Protein AF-A0A7S4I612-F1 (afdb_monomer_lite)

Organism: NCBI:txid1487602

Foldseek 3Di:
DDDDDDDDDDDDDPPPPPPPPPLVPFLKDADPVRFIFGCVLLADDQQDAQDPQQWDDDDQKIKGAGGLFAHHCVQQVVLPPPARAGMWIDGNSPDIWGQAHSVQKDKDAADDPPPADDFIKIKGQAIPQDPVLRGGHIEIETEGADCQAANKHWDDWDDDSNYIYTYIYHNSRQTPPHDDDDDDPPCWDDDPQFIFNCSLQAHDLCDAQDAQQWDAAPVGKIKGAGALWAHHPVQPAQAPDPFRARMWIDDPNHIWRQFGSVQKDWDAADDFDPQPAFTKIKGAQTPQDVVWRGHHIEIEHEGADLPAQKHWPHWDDFSNYIYIYMYHNSRDTDRDPPPDDDDDDDDDDDDYDDDDDDDDDDDDDDDDDDDDDDDDFDFDQDPDQPQWDADPQQFIFRLVLLFDDLCTAQTPQQDDPPFKGAGGLFFHHDHPQDCQCVVHRARMWGHPDNHDIWRQAHSSGKGKDAADDDPPADFFIKMKGAAIPDLDPPGAHMEIEHEGADSVQASKGFDDKDAPDSRYIYTYIYYNSRHTDHD

Secondary structure (DSSP, 8-state):
--------------------------SEEE-TTS-EEE-GGGPPPTTSPPPTTSEEEETTEEEEE-SSSPPPTTT-GGGGSSS-BSEEEEETTTEEEE--BSTTEEEEE----SS--SEEEEEE----EETTTTEE-EEEEEEEE-TT-SS-EEEEEEEETTEEEEEEEEGGGG-TT---SSS-TT-EEEETTEEEE-GGG---TTSPPPTTSEEE-TTS-EEEE-SSS---TTSTTSS-TT--BSEEEEETTEEEE--BGGGEEEEPPPPBTTB-SEEEEEE---SEETTTTEE-EEEEEEEE-TT-S-EEEEEEEETTEEEEEEEEGGGS-EE--------PPPP---------------------------PPP-----SSS--EEE-TTSEEEE-GGGPPPTTSPPPGGGEETTTEEE-SSSPPP--TT--TTSSS-BSEEEEEETTEEEE-SBTTSEEEEE----SS-S-EEEEEE---SEEETTEE-EEEEEEEE-TTSTT-EEEEEEEEETTEEEEEEEEGGGG-EE-

Structure (mmCIF, N/CA/C/O backbone):
data_AF-A0A7S4I612-F1
#
_entry.id   AF-A0A7S4I612-F1
#
loop_
_atom_site.group_PDB
_atom_site.id
_atom_site.type_symbol
_atom_site.label_atom_id
_atom_site.label_alt_id
_atom_site.label_comp_id
_atom_site.label_asym_id
_atom_site.label_entity_id
_atom_site.label_seq_id
_atom_site.pdbx_PDB_ins_code
_atom_site.Cartn_x
_atom_site.Cartn_y
_atom_site.Cartn_z
_atom_site.occupancy
_atom_site.B_iso_or_equiv
_atom_site.auth_seq_id
_atom_site.auth_comp_id
_atom_site.auth_asym_id
_atom_site.auth_atom_id
_atom_site.pdbx_PDB_model_num
ATOM 1 N N . MET A 1 1 ? 3.639 -22.713 80.100 1.00 34.94 1 MET A N 1
ATOM 2 C CA . MET A 1 1 ? 3.227 -24.042 79.610 1.00 34.94 1 MET A CA 1
ATOM 3 C C . MET A 1 1 ? 1.937 -24.383 80.327 1.00 34.94 1 MET A C 1
ATOM 5 O O . MET A 1 1 ? 1.972 -24.511 81.537 1.00 34.94 1 MET A O 1
ATOM 9 N N . GLU A 1 2 ? 0.765 -24.438 79.724 1.00 38.25 2 GLU A N 1
ATOM 10 C CA . GLU A 1 2 ? 0.343 -24.241 78.340 1.00 38.25 2 GLU A CA 1
ATOM 11 C C . GLU A 1 2 ? -1.186 -24.118 78.438 1.00 38.25 2 GLU A C 1
ATOM 13 O O . GLU A 1 2 ? -1.824 -24.874 79.174 1.00 38.25 2 GLU A O 1
ATOM 18 N N . GLN A 1 3 ? -1.756 -23.087 77.824 1.00 34.69 3 GLN A N 1
ATOM 19 C CA . GLN A 1 3 ? -3.186 -22.805 77.862 1.00 34.69 3 GLN A CA 1
ATOM 20 C C . GLN A 1 3 ? -3.843 -23.645 76.763 1.00 34.69 3 GLN A C 1
ATOM 22 O O . GLN A 1 3 ? -3.484 -23.524 75.598 1.00 34.69 3 GLN A O 1
ATOM 27 N N . HIS A 1 4 ? -4.757 -24.538 77.142 1.00 34.19 4 HIS A N 1
ATOM 28 C CA . HIS A 1 4 ? -5.522 -25.337 76.189 1.00 34.19 4 HIS A CA 1
ATOM 29 C C . HIS A 1 4 ? -6.574 -24.462 75.498 1.00 34.19 4 HIS A C 1
ATOM 31 O O . HIS A 1 4 ? -7.640 -24.208 76.064 1.00 34.19 4 HIS A O 1
ATOM 37 N N . ASP A 1 5 ? -6.282 -24.045 74.268 1.00 45.03 5 ASP A N 1
ATOM 38 C CA . ASP A 1 5 ? -7.276 -23.491 73.355 1.00 45.03 5 ASP A CA 1
ATOM 39 C C . ASP A 1 5 ? -8.180 -24.603 72.811 1.00 45.03 5 ASP A C 1
ATOM 41 O O . ASP A 1 5 ? -7.738 -25.629 72.289 1.00 45.03 5 ASP A O 1
ATOM 45 N N . LYS A 1 6 ? -9.488 -24.395 72.967 1.00 33.66 6 LYS A N 1
ATOM 46 C CA . LYS A 1 6 ? -10.542 -25.246 72.417 1.00 33.66 6 LYS A CA 1
ATOM 47 C C . LYS A 1 6 ? -10.830 -24.796 70.985 1.00 33.66 6 LYS A C 1
ATOM 49 O O . LYS A 1 6 ? -11.448 -23.755 70.787 1.00 33.66 6 LYS A O 1
ATOM 54 N N . PHE A 1 7 ? -10.441 -25.603 70.001 1.00 32.06 7 PHE A N 1
ATOM 55 C CA . PHE A 1 7 ? -10.908 -25.456 68.622 1.00 32.06 7 PHE A CA 1
ATOM 56 C C . PHE A 1 7 ? -12.338 -26.002 68.493 1.00 32.06 7 PHE A C 1
ATOM 58 O O . PHE A 1 7 ? -12.591 -27.182 68.741 1.00 32.06 7 PHE A O 1
ATOM 65 N N . PHE A 1 8 ? -13.277 -25.140 68.106 1.00 31.92 8 PHE A N 1
ATOM 66 C CA . PHE A 1 8 ? -14.617 -25.522 67.664 1.00 31.92 8 PHE A CA 1
ATOM 67 C C . PHE A 1 8 ? -14.541 -25.848 66.165 1.00 31.92 8 PHE A C 1
ATOM 69 O O . PHE A 1 8 ? -14.283 -24.964 65.353 1.00 31.92 8 PHE A O 1
ATOM 76 N N . VAL A 1 9 ? -14.740 -27.114 65.792 1.00 32.50 9 VAL A N 1
ATOM 77 C CA . VAL A 1 9 ? -14.875 -27.533 64.389 1.00 32.50 9 VAL A CA 1
ATOM 78 C C . VAL A 1 9 ? -16.364 -27.559 64.053 1.00 32.50 9 VAL A C 1
ATOM 80 O O . VAL A 1 9 ? -17.085 -28.456 64.487 1.00 32.50 9 VAL A O 1
ATOM 83 N N . CYS A 1 10 ? -16.833 -26.573 63.290 1.00 28.41 10 CYS A N 1
ATOM 84 C CA . CYS A 1 10 ? -18.136 -26.644 62.634 1.00 28.41 10 CYS A CA 1
ATOM 85 C C . CYS A 1 10 ? -18.002 -27.459 61.341 1.00 28.41 10 CYS A C 1
ATOM 87 O O . CYS A 1 10 ? -17.333 -27.038 60.401 1.00 28.41 10 CYS A O 1
ATOM 89 N N . PHE A 1 11 ? -18.663 -28.617 61.291 1.00 35.03 11 PHE A N 1
ATOM 90 C CA . PHE A 1 11 ? -18.916 -29.360 60.057 1.00 35.03 11 PHE A CA 1
ATOM 91 C C . PHE A 1 11 ? -19.978 -28.616 59.232 1.00 35.03 11 PHE A C 1
ATOM 93 O O . PHE A 1 11 ? -21.176 -28.806 59.430 1.00 35.03 11 PHE A O 1
ATOM 100 N N . GLY A 1 12 ? -19.536 -27.752 58.319 1.00 34.56 12 GLY A N 1
ATOM 101 C CA . GLY A 1 12 ? -20.347 -27.273 57.202 1.00 34.56 12 GLY A CA 1
ATOM 102 C C . GLY A 1 12 ? -20.059 -28.143 55.985 1.00 34.56 12 GLY A C 1
ATOM 103 O O . GLY A 1 12 ? -18.905 -28.268 55.584 1.00 34.56 12 GLY A O 1
ATOM 104 N N . ALA A 1 13 ? -21.086 -28.788 55.436 1.00 32.94 13 ALA A N 1
ATOM 105 C CA . ALA A 1 13 ? -20.976 -29.618 54.246 1.00 32.94 13 ALA A CA 1
ATOM 106 C C . ALA A 1 13 ? -20.368 -28.810 53.087 1.00 32.94 13 ALA A C 1
ATOM 108 O O . ALA A 1 13 ? -21.014 -27.923 52.534 1.00 32.94 13 ALA A O 1
ATOM 109 N N . VAL A 1 14 ? -19.130 -29.133 52.710 1.00 32.72 14 VAL A N 1
ATOM 110 C CA . VAL A 1 14 ? -18.554 -28.708 51.434 1.00 32.72 14 VAL A CA 1
ATOM 111 C C . VAL A 1 14 ? -19.247 -29.538 50.362 1.00 32.72 14 VAL A C 1
ATOM 113 O O . VAL A 1 14 ? -18.798 -30.621 49.991 1.00 32.72 14 VAL A O 1
ATOM 116 N N . ALA A 1 15 ? -20.392 -29.049 49.894 1.00 32.72 15 ALA A N 1
ATOM 117 C CA . ALA A 1 15 ? -20.831 -29.375 48.555 1.00 32.72 15 ALA A CA 1
ATOM 118 C C . ALA A 1 15 ? -19.780 -28.770 47.619 1.00 32.72 15 ALA A C 1
ATOM 120 O O . ALA A 1 15 ? -19.724 -27.555 47.437 1.00 32.72 15 ALA A O 1
ATOM 121 N N . LEU A 1 16 ? -18.912 -29.624 47.074 1.00 32.94 16 LEU A N 1
ATOM 122 C CA . LEU A 1 16 ? -18.147 -29.341 45.864 1.00 32.94 16 LEU A CA 1
ATOM 123 C C . LEU A 1 16 ? -19.158 -29.146 44.728 1.00 32.94 16 LEU A C 1
ATOM 125 O O . LEU A 1 16 ? -19.386 -30.028 43.905 1.00 32.94 16 LEU A O 1
ATOM 129 N N . LEU A 1 17 ? -19.801 -27.980 44.708 1.00 32.66 17 LEU A N 1
ATOM 130 C CA . LEU A 1 17 ? -20.282 -27.407 43.472 1.00 32.66 17 LEU A CA 1
ATOM 131 C C . LEU A 1 17 ? -19.017 -27.003 42.723 1.00 32.66 17 LEU A C 1
ATOM 133 O O . LEU A 1 17 ? -18.456 -25.928 42.938 1.00 32.66 17 LEU A O 1
ATOM 137 N N . LEU A 1 18 ? -18.560 -27.918 41.866 1.00 31.77 18 LEU A N 1
ATOM 138 C CA . LEU A 1 18 ? -17.970 -27.549 40.590 1.00 31.77 18 LEU A CA 1
ATOM 139 C C . LEU A 1 18 ? -18.968 -26.596 39.925 1.00 31.77 18 LEU A C 1
ATOM 141 O O . LEU A 1 18 ? -19.823 -27.012 39.149 1.00 31.77 18 LEU A O 1
ATOM 145 N N . HIS A 1 19 ? -18.903 -25.317 40.289 1.00 32.59 19 HIS A N 1
ATOM 146 C CA . HIS A 1 19 ? -19.367 -24.271 39.410 1.00 32.59 19 HIS A CA 1
ATOM 147 C C . HIS A 1 19 ? -18.378 -24.328 38.260 1.00 32.59 19 HIS A C 1
ATOM 149 O O . HIS A 1 19 ? -17.261 -23.820 38.342 1.00 32.59 19 HIS A O 1
ATOM 155 N N . SER A 1 20 ? -18.774 -25.051 37.215 1.00 31.17 20 SER A N 1
ATOM 156 C CA . SER A 1 20 ? -18.411 -24.666 35.868 1.00 31.17 20 SER A CA 1
ATOM 157 C C . SER A 1 20 ? -18.560 -23.152 35.825 1.00 31.17 20 SER A C 1
ATOM 159 O O . SER A 1 20 ? -19.678 -22.643 35.941 1.00 31.17 20 SER A O 1
ATOM 161 N N . VAL A 1 21 ? -17.441 -22.436 35.755 1.00 32.66 21 VAL A N 1
ATOM 162 C CA . VAL A 1 21 ? -17.462 -21.086 35.216 1.00 32.66 21 VAL A CA 1
ATOM 163 C C . VAL A 1 21 ? -18.029 -21.303 33.825 1.00 32.66 21 VAL A C 1
ATOM 165 O O . VAL A 1 21 ? -17.356 -21.859 32.960 1.00 32.66 21 VAL A O 1
ATOM 168 N N . ALA A 1 22 ? -19.324 -21.041 33.670 1.00 31.45 22 ALA A N 1
ATOM 169 C CA . ALA A 1 22 ? -19.902 -20.890 32.361 1.00 31.45 22 ALA A CA 1
ATOM 170 C C . ALA A 1 22 ? -19.188 -19.661 31.807 1.00 31.45 22 ALA A C 1
ATOM 172 O O . ALA A 1 22 ? -19.511 -18.532 32.165 1.00 31.45 22 ALA A O 1
ATOM 173 N N . ALA A 1 23 ? -18.122 -19.898 31.043 1.00 35.88 23 ALA A N 1
ATOM 174 C CA . ALA A 1 23 ? -17.693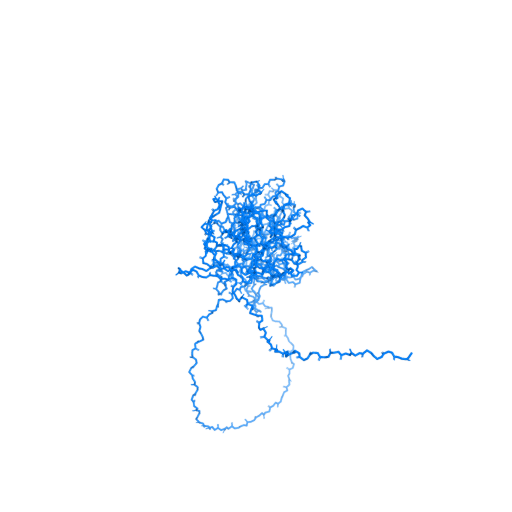 -18.936 30.058 1.00 35.88 23 ALA A CA 1
ATOM 175 C C . ALA A 1 23 ? -18.955 -18.627 29.247 1.00 35.88 23 ALA A C 1
ATOM 177 O O . ALA A 1 23 ? -19.593 -19.542 28.721 1.00 35.88 23 ALA A O 1
ATOM 178 N N . PHE A 1 24 ? -19.404 -17.375 29.280 1.00 44.41 24 PHE A N 1
ATOM 179 C CA . PHE A 1 24 ? -20.449 -16.928 28.375 1.00 44.41 24 PHE A CA 1
ATOM 180 C C . PHE A 1 24 ? -19.827 -16.984 26.983 1.00 44.41 24 PHE A C 1
ATOM 182 O O . PHE A 1 24 ? -19.024 -16.136 26.612 1.00 44.41 24 PHE A O 1
ATOM 189 N N . ASP A 1 25 ? -20.107 -18.082 26.288 1.00 49.22 25 ASP A N 1
ATOM 190 C CA . ASP A 1 25 ? -19.271 -18.581 25.195 1.00 49.22 25 ASP A CA 1
ATOM 191 C C . ASP A 1 25 ? -19.480 -17.841 23.870 1.00 49.22 25 ASP A C 1
ATOM 193 O O . ASP A 1 25 ? -18.914 -18.225 22.853 1.00 49.22 25 ASP A O 1
ATOM 197 N N . THR A 1 26 ? -20.284 -16.777 23.842 1.00 67.44 26 THR A N 1
ATOM 198 C CA . THR A 1 26 ? -20.467 -15.990 22.624 1.00 67.44 26 THR A CA 1
ATOM 199 C C . THR A 1 26 ? -20.667 -14.520 22.963 1.00 67.44 26 THR A C 1
ATOM 201 O O . THR A 1 26 ? -21.780 -14.093 23.272 1.00 67.44 26 THR A O 1
ATOM 204 N N . CYS A 1 27 ? -19.611 -13.716 22.819 1.00 88.44 27 CYS A N 1
ATOM 205 C CA . CYS A 1 27 ? -19.719 -12.259 22.675 1.00 88.44 27 CYS A CA 1
ATOM 206 C C . CYS A 1 27 ? -20.268 -11.893 21.282 1.00 88.44 27 CYS A C 1
ATOM 208 O O . CYS A 1 27 ? -19.796 -10.980 20.617 1.00 88.44 27 CYS A O 1
ATOM 210 N N . SER A 1 28 ? -21.251 -12.662 20.818 1.00 90.56 28 SER A N 1
ATOM 211 C CA . SER A 1 28 ? -21.799 -12.618 19.477 1.00 90.56 28 SER A CA 1
ATOM 212 C C . SER A 1 28 ? -23.313 -12.764 19.532 1.00 90.56 28 SER A C 1
ATOM 214 O O . SER A 1 28 ? -23.860 -13.454 20.396 1.00 90.56 28 SER A O 1
ATOM 216 N N . TYR A 1 29 ? -23.986 -12.091 18.609 1.00 90.50 29 TYR A N 1
ATOM 217 C CA . TYR A 1 29 ? -25.430 -12.019 18.509 1.00 90.50 29 TYR A CA 1
ATOM 218 C C . TYR A 1 29 ? -25.859 -12.110 17.054 1.00 90.50 29 TYR A C 1
ATOM 220 O O . TYR A 1 29 ? -25.336 -11.385 16.215 1.00 90.50 29 TYR A O 1
ATOM 228 N N . THR A 1 30 ? -26.854 -12.949 16.775 1.00 86.69 30 THR A N 1
ATOM 229 C CA . THR A 1 30 ? -27.517 -13.020 15.473 1.00 86.69 30 THR A CA 1
ATOM 230 C C . THR A 1 30 ? -28.964 -12.574 15.631 1.00 86.69 30 THR A C 1
ATOM 232 O O . THR A 1 30 ? -29.703 -13.151 16.434 1.00 86.69 30 THR A O 1
ATOM 235 N N . ASN A 1 31 ? -29.387 -11.560 14.877 1.00 81.94 31 ASN A N 1
ATOM 236 C CA . ASN A 1 31 ? -30.769 -11.087 14.914 1.00 81.94 31 ASN A CA 1
ATOM 237 C C . ASN A 1 31 ? -31.723 -12.034 14.157 1.00 81.94 31 ASN A C 1
ATOM 239 O O . ASN A 1 31 ? -31.320 -13.007 13.516 1.00 81.94 31 ASN A O 1
ATOM 243 N N . ALA A 1 32 ? -33.025 -11.743 14.212 1.00 80.25 32 ALA A N 1
ATOM 244 C CA . ALA A 1 32 ? -34.050 -12.551 13.546 1.00 80.25 32 ALA A CA 1
ATOM 245 C C . ALA A 1 32 ? -33.920 -12.575 12.008 1.00 80.25 32 ALA A C 1
ATOM 247 O O . ALA A 1 32 ? -34.476 -13.460 11.358 1.00 80.25 32 ALA A O 1
ATOM 248 N N . GLN A 1 33 ? -33.206 -11.606 11.433 1.00 77.12 33 GLN A N 1
ATOM 249 C CA . GLN A 1 33 ? -32.927 -11.467 10.008 1.00 77.12 33 GLN A CA 1
ATOM 250 C C . GLN A 1 33 ? -31.680 -12.259 9.578 1.00 77.12 33 GLN A C 1
ATOM 252 O O . GLN A 1 33 ? -31.436 -12.394 8.381 1.00 77.12 33 GLN A O 1
ATOM 257 N N . GLY A 1 34 ? -30.935 -12.835 10.528 1.00 78.62 34 GLY A N 1
ATOM 258 C CA . GLY A 1 34 ? -29.713 -13.596 10.273 1.00 78.62 34 GLY A CA 1
ATOM 259 C C . GLY A 1 34 ? -28.441 -12.745 10.215 1.00 78.62 34 GLY A C 1
ATOM 260 O O . GLY A 1 34 ? -27.370 -13.287 9.948 1.00 78.62 34 GLY A O 1
ATOM 261 N N . GLU A 1 35 ? -28.527 -11.442 10.481 1.00 80.69 35 GLU A N 1
ATOM 262 C CA . GLU A 1 35 ? -27.354 -10.576 10.611 1.00 80.69 35 GLU A CA 1
ATOM 263 C C . GLU A 1 35 ? -26.666 -10.879 11.937 1.00 80.69 35 GLU A C 1
ATOM 265 O O . GLU A 1 35 ? -27.332 -11.012 12.966 1.00 80.69 35 GLU A O 1
ATOM 270 N N . THR A 1 36 ? -25.344 -11.031 11.907 1.00 85.38 36 THR A N 1
ATOM 271 C CA . THR A 1 36 ? -24.556 -11.429 13.074 1.00 85.38 36 THR A CA 1
ATOM 272 C C . THR A 1 36 ? -23.552 -10.344 13.423 1.00 85.38 36 THR A C 1
ATOM 274 O O . THR A 1 36 ? -22.893 -9.811 12.540 1.00 85.38 36 THR A O 1
ATOM 277 N N . TRP A 1 37 ? -23.406 -10.042 14.706 1.00 90.12 37 TRP A N 1
ATOM 278 C CA . TRP A 1 37 ? -22.353 -9.202 15.264 1.00 90.12 37 TRP A CA 1
ATOM 279 C C . TRP A 1 37 ? -21.504 -10.051 16.193 1.00 90.12 37 TRP A C 1
ATOM 281 O O . TRP A 1 37 ? -22.040 -10.863 16.944 1.00 90.12 37 TRP A O 1
ATOM 291 N N . ASP A 1 38 ? -20.190 -9.882 16.140 1.00 90.25 38 ASP A N 1
ATOM 292 C CA . ASP A 1 38 ? -19.252 -10.523 17.055 1.00 90.25 38 ASP A CA 1
ATOM 293 C C . ASP A 1 38 ? -18.335 -9.445 17.631 1.00 90.25 38 ASP A C 1
ATOM 295 O O . ASP A 1 38 ? -17.543 -8.839 16.915 1.00 90.25 38 ASP A O 1
ATOM 299 N N . LEU A 1 39 ? -18.500 -9.174 18.923 1.00 92.06 39 LEU A N 1
ATOM 300 C CA . LEU A 1 39 ? -17.727 -8.192 19.676 1.00 92.06 39 LEU A CA 1
ATOM 301 C C . LEU A 1 39 ? -16.578 -8.852 20.452 1.00 92.06 39 LEU A C 1
ATOM 303 O O . LEU A 1 39 ? -15.930 -8.187 21.258 1.00 92.06 39 LEU A O 1
ATOM 307 N N . SER A 1 40 ? -16.312 -10.148 20.244 1.00 89.62 40 SER A N 1
ATOM 308 C CA . SER A 1 40 ? -15.247 -10.869 20.955 1.00 89.62 40 SER A CA 1
ATOM 309 C C . SER A 1 40 ? -13.862 -10.259 20.738 1.00 89.62 40 SER A C 1
ATOM 311 O O . SER A 1 40 ? -13.051 -10.266 21.661 1.00 89.62 40 SER A O 1
ATOM 313 N N . SER A 1 41 ? -13.609 -9.664 19.567 1.00 88.25 41 SER A N 1
ATOM 314 C CA . SER A 1 41 ? -12.366 -8.943 19.262 1.00 88.25 41 SER A CA 1
ATOM 315 C C . SER A 1 41 ? -12.169 -7.672 20.093 1.00 88.25 41 SER A C 1
ATOM 317 O O . SER A 1 41 ? -11.037 -7.217 20.234 1.00 88.25 41 SER A O 1
ATOM 319 N N . LEU A 1 42 ? -13.243 -7.116 20.666 1.00 92.12 42 LEU A N 1
ATOM 320 C CA . LEU A 1 42 ? -13.194 -5.933 21.528 1.00 92.12 42 LEU A CA 1
ATOM 321 C C . LEU A 1 42 ? -12.992 -6.281 23.009 1.00 92.12 42 LEU A C 1
ATOM 323 O O . LEU A 1 42 ? -12.755 -5.401 23.833 1.00 92.12 42 LEU A O 1
ATOM 327 N N . ALA A 1 43 ? -13.108 -7.555 23.385 1.00 93.25 43 ALA A N 1
ATOM 328 C CA . ALA A 1 43 ? -12.905 -7.974 24.762 1.00 93.25 43 ALA A CA 1
ATOM 329 C C . ALA A 1 43 ? -11.404 -7.993 25.094 1.00 93.25 43 ALA A C 1
ATOM 331 O O . ALA A 1 43 ? -10.651 -8.803 24.553 1.00 93.25 43 ALA A O 1
ATOM 332 N N . TYR A 1 44 ? -10.958 -7.148 26.027 1.00 92.00 44 TYR A N 1
ATOM 333 C CA . TYR A 1 44 ? -9.581 -7.199 26.534 1.00 92.00 44 TYR A CA 1
ATOM 334 C C . TYR A 1 44 ? -9.478 -7.959 27.860 1.00 92.00 44 TYR A C 1
ATOM 336 O O . TYR A 1 44 ? -10.457 -8.138 28.593 1.00 92.00 44 TYR A O 1
ATOM 344 N N . ASN A 1 45 ? -8.257 -8.387 28.197 1.00 91.38 45 ASN A N 1
ATOM 345 C CA . ASN A 1 45 ? -7.976 -9.114 29.429 1.00 91.38 45 ASN A CA 1
ATOM 346 C C . ASN A 1 45 ? -8.074 -8.193 30.670 1.00 91.38 45 ASN A C 1
ATOM 348 O O . ASN A 1 45 ? -7.248 -7.291 30.824 1.00 91.38 45 ASN A O 1
ATOM 352 N N . PRO A 1 46 ? -8.990 -8.445 31.627 1.00 92.81 46 PRO A N 1
ATOM 353 C CA . PRO A 1 46 ? -9.157 -7.603 32.812 1.00 92.81 46 PRO A CA 1
ATOM 354 C C . PRO A 1 46 ? -7.957 -7.604 33.766 1.00 92.81 46 PRO A C 1
ATOM 356 O O . PRO A 1 46 ? -7.953 -6.842 34.730 1.00 92.81 46 PRO A O 1
ATOM 359 N N . THR A 1 47 ? -6.956 -8.470 33.593 1.00 93.19 47 THR A N 1
ATOM 360 C CA . THR A 1 47 ? -5.733 -8.424 34.414 1.00 93.19 47 THR A CA 1
ATOM 361 C C . THR A 1 47 ? -4.696 -7.423 33.907 1.00 93.19 47 THR A C 1
ATOM 363 O O . THR A 1 47 ? -3.690 -7.218 34.581 1.00 93.19 47 THR A O 1
ATOM 366 N N . GLU A 1 48 ? -4.921 -6.822 32.741 1.00 92.56 48 GLU A N 1
ATOM 367 C CA . GLU A 1 48 ? -4.022 -5.865 32.091 1.00 92.56 48 GLU A CA 1
ATOM 368 C C . GLU A 1 48 ? -4.593 -4.445 32.154 1.00 92.56 48 GLU A C 1
ATOM 370 O O . GLU A 1 48 ? -5.734 -4.245 32.579 1.00 92.56 48 GLU A O 1
ATOM 375 N N . GLU A 1 49 ? -3.790 -3.444 31.789 1.00 92.50 49 GLU A N 1
ATOM 376 C CA . GLU A 1 49 ? -4.285 -2.073 31.633 1.00 92.50 49 GLU A CA 1
ATOM 377 C C . GLU A 1 49 ? -5.342 -2.002 30.527 1.00 92.50 49 GLU A C 1
ATOM 379 O O . GLU A 1 49 ? -5.293 -2.741 29.545 1.00 92.50 49 GLU A O 1
ATOM 384 N N . SER A 1 50 ? -6.311 -1.106 30.703 1.00 89.88 50 SER A N 1
ATOM 385 C CA . SER A 1 50 ? -7.305 -0.806 29.679 1.00 89.88 50 SER A CA 1
ATOM 386 C C . SER A 1 50 ? -6.593 -0.346 28.401 1.00 89.88 50 SER A C 1
ATOM 388 O O . SER A 1 50 ? -5.772 0.574 28.481 1.00 89.88 50 SER A O 1
ATOM 390 N N . PRO A 1 51 ? -6.919 -0.910 27.225 1.00 90.75 51 PRO A N 1
ATOM 391 C CA . PRO A 1 51 ? -6.364 -0.440 25.965 1.00 90.75 51 PRO A CA 1
ATOM 392 C C . PRO A 1 51 ? -6.696 1.035 25.711 1.00 90.75 51 PRO A C 1
ATOM 394 O O . PRO A 1 51 ? -7.692 1.572 26.215 1.00 90.75 51 PRO A O 1
ATOM 397 N N . ALA A 1 52 ? -5.876 1.687 24.886 1.00 86.38 52 ALA A N 1
ATOM 398 C CA . ALA A 1 52 ? -6.186 3.019 24.380 1.00 86.38 52 ALA A CA 1
ATOM 399 C C . ALA A 1 52 ? -7.553 3.006 23.667 1.00 86.38 52 ALA A C 1
ATOM 401 O O . ALA A 1 52 ? -7.877 2.048 22.974 1.00 86.38 52 ALA A O 1
ATOM 402 N N . GLY A 1 53 ? -8.369 4.043 23.880 1.00 87.69 53 GLY A N 1
ATOM 403 C CA . GLY A 1 53 ? -9.729 4.135 23.329 1.00 87.69 53 GLY A CA 1
ATOM 404 C C . GLY A 1 53 ? -10.829 3.507 24.197 1.00 87.69 53 GLY A C 1
ATOM 405 O O . GLY A 1 53 ? -11.995 3.848 24.030 1.00 87.69 53 GLY A O 1
ATOM 406 N N . TYR A 1 54 ? -10.503 2.675 25.192 1.00 96.25 54 TYR A N 1
ATOM 407 C CA . TYR A 1 54 ? -11.497 2.021 26.071 1.00 96.25 54 TYR A CA 1
ATOM 408 C C . TYR A 1 54 ? -11.833 2.835 27.323 1.00 96.25 54 TYR A C 1
ATOM 410 O O . TYR A 1 54 ? -12.592 2.397 28.193 1.00 96.25 54 TYR A O 1
ATOM 418 N N . SER A 1 55 ? -11.284 4.045 27.404 1.00 95.75 55 SER A N 1
ATOM 419 C CA . SER A 1 55 ? -11.614 5.010 28.437 1.00 95.75 55 SER A CA 1
ATOM 420 C C . SER A 1 55 ? -11.812 6.401 27.861 1.00 95.75 55 SER A C 1
ATOM 422 O O . SER A 1 55 ? -11.065 6.812 26.976 1.00 95.75 55 SER A O 1
ATOM 424 N N . ILE A 1 56 ? -12.760 7.150 28.416 1.00 93.19 56 ILE A N 1
ATOM 425 C CA . ILE A 1 56 ? -13.006 8.548 28.053 1.00 93.19 56 ILE A CA 1
ATOM 426 C C . ILE A 1 56 ? -13.151 9.395 29.313 1.00 93.19 56 ILE A C 1
ATOM 428 O O . ILE A 1 56 ? -13.832 9.005 30.264 1.00 93.19 56 ILE A O 1
ATOM 432 N N . THR A 1 57 ? -12.530 10.572 29.326 1.00 94.06 57 THR A N 1
ATOM 433 C CA . THR A 1 57 ? -12.673 11.537 30.420 1.00 94.06 57 THR A CA 1
ATOM 434 C C . THR A 1 57 ? -13.618 12.655 30.000 1.00 94.06 57 THR A C 1
ATOM 436 O O . THR A 1 57 ? -13.367 13.369 29.032 1.00 94.06 57 THR A O 1
ATOM 439 N N . SER A 1 58 ? -14.697 12.837 30.758 1.00 89.31 58 SER A N 1
ATOM 440 C CA . SER A 1 58 ? -15.639 13.943 30.604 1.00 89.31 58 SER A CA 1
ATOM 441 C C . SER A 1 58 ? -15.712 14.730 31.910 1.00 89.31 58 SER A C 1
ATOM 443 O O . SER A 1 58 ? -16.202 14.248 32.934 1.00 89.31 58 SER A O 1
ATOM 445 N N . SER A 1 59 ? -15.200 15.963 31.878 1.00 88.81 59 SER A N 1
ATOM 446 C CA . SER A 1 59 ? -15.032 16.817 33.058 1.00 88.81 59 SER A CA 1
ATOM 447 C C . SER A 1 59 ? -14.153 16.154 34.134 1.00 88.81 59 SER A C 1
ATOM 449 O O . SER A 1 59 ? -12.955 15.998 33.920 1.00 88.81 59 SER A O 1
ATOM 451 N N . ILE A 1 60 ? -14.721 15.790 35.287 1.00 89.19 60 ILE A N 1
ATOM 452 C CA . ILE A 1 60 ? -14.020 15.153 36.415 1.00 89.19 60 ILE A CA 1
ATOM 453 C C . ILE A 1 60 ? -14.179 13.628 36.448 1.00 89.19 60 ILE A C 1
ATOM 455 O O . ILE A 1 60 ? -13.670 12.989 37.370 1.00 89.19 60 ILE A O 1
ATOM 459 N N . ASN A 1 61 ? -14.927 13.066 35.497 1.00 93.94 61 ASN A N 1
ATOM 460 C CA . ASN A 1 61 ? -15.255 11.651 35.461 1.00 93.94 61 ASN A CA 1
ATOM 461 C C . ASN A 1 61 ? -14.476 10.970 34.340 1.00 93.94 61 ASN A C 1
ATOM 463 O O . ASN A 1 61 ? -14.578 11.387 33.186 1.00 93.94 61 ASN A O 1
ATOM 467 N N . THR A 1 62 ? -13.751 9.909 34.670 1.00 96.00 62 THR A N 1
ATOM 468 C CA . THR A 1 62 ? -13.190 8.979 33.690 1.00 96.00 62 THR A CA 1
ATOM 469 C C . THR A 1 62 ? -14.068 7.745 33.653 1.00 96.00 62 THR A C 1
ATOM 471 O O . THR A 1 62 ? -14.447 7.217 34.692 1.00 96.00 62 THR A O 1
ATOM 474 N N . TYR A 1 63 ? -14.421 7.291 32.463 1.00 97.69 63 TYR A N 1
ATOM 475 C CA . TYR A 1 63 ? -15.212 6.087 32.278 1.00 97.69 63 TYR A CA 1
ATOM 476 C C . TYR A 1 63 ? -14.359 5.031 31.607 1.00 97.69 63 TYR A C 1
ATOM 478 O O . TYR A 1 63 ? -13.602 5.368 30.704 1.00 97.69 63 TYR A O 1
ATOM 486 N N . TYR A 1 64 ? -14.513 3.781 32.023 1.00 97.88 64 TYR A N 1
ATOM 487 C CA . TYR A 1 64 ? -13.858 2.615 31.439 1.00 97.88 64 TYR A CA 1
ATOM 488 C C . TYR A 1 64 ? -14.931 1.646 30.967 1.00 97.88 64 TYR A C 1
ATOM 490 O O . TYR A 1 64 ? -15.919 1.438 31.676 1.00 97.88 64 TYR A O 1
ATOM 498 N N . VAL A 1 65 ? -14.730 1.032 29.810 1.00 98.00 65 VAL A N 1
ATOM 499 C CA . VAL A 1 65 ? -15.623 -0.004 29.280 1.00 98.00 65 VAL A CA 1
ATOM 500 C C . VAL A 1 65 ? -14.836 -1.260 28.937 1.00 98.00 65 VAL A C 1
ATOM 502 O O . VAL A 1 65 ? -13.625 -1.204 28.745 1.00 98.00 65 VAL A O 1
ATOM 505 N N . ASN A 1 66 ? -15.520 -2.394 28.886 1.00 96.81 66 ASN A N 1
ATOM 506 C CA . ASN A 1 66 ? -15.070 -3.623 28.245 1.00 96.81 66 ASN A CA 1
ATOM 507 C C . ASN A 1 66 ? -16.298 -4.337 27.647 1.00 96.81 66 ASN A C 1
ATOM 509 O O . ASN A 1 66 ? -17.445 -4.006 27.970 1.00 96.81 66 ASN A O 1
ATOM 513 N N . PHE A 1 67 ? -16.073 -5.302 26.763 1.00 95.88 67 PHE A N 1
ATOM 514 C CA . PHE A 1 67 ? -17.116 -6.007 26.022 1.00 95.88 67 PHE A CA 1
ATOM 515 C C . PHE A 1 67 ? -17.167 -7.462 26.465 1.00 95.88 67 PHE A C 1
ATOM 517 O O . PHE A 1 67 ? -16.164 -8.165 26.402 1.00 95.88 67 PHE A O 1
ATOM 524 N N . CYS A 1 68 ? -18.324 -7.904 26.966 1.00 93.62 68 CYS A N 1
ATOM 525 C CA . CYS A 1 68 ? -18.554 -9.276 27.443 1.00 93.62 68 CYS A CA 1
ATOM 526 C C . CYS A 1 68 ? -17.563 -9.763 28.525 1.00 93.62 68 CYS A C 1
ATOM 528 O O . CYS A 1 68 ? -17.496 -10.953 28.831 1.00 93.62 68 CYS A O 1
ATOM 530 N N . ALA A 1 69 ? -16.797 -8.846 29.113 1.00 94.31 69 ALA A N 1
ATOM 531 C CA . ALA A 1 69 ? -15.742 -9.092 30.080 1.00 94.31 69 ALA A CA 1
ATOM 532 C C . ALA A 1 69 ? -15.673 -7.928 31.077 1.00 94.31 69 ALA A C 1
ATOM 534 O O . ALA A 1 69 ? -16.243 -6.859 30.857 1.00 94.31 69 ALA A O 1
ATOM 535 N N . ALA A 1 70 ? -14.996 -8.150 32.204 1.00 96.44 70 ALA A N 1
ATOM 536 C CA . ALA A 1 70 ? -14.850 -7.134 33.242 1.00 96.44 70 ALA A CA 1
ATOM 537 C C . ALA A 1 70 ? -13.895 -6.015 32.802 1.00 96.44 70 ALA A C 1
ATOM 539 O O . ALA A 1 70 ? -12.932 -6.274 32.086 1.00 96.44 70 ALA A O 1
ATOM 540 N N . VAL A 1 71 ? -14.086 -4.789 33.285 1.00 97.00 71 VAL A N 1
ATOM 541 C CA . VAL A 1 71 ? -13.103 -3.708 33.113 1.00 97.00 71 VAL A CA 1
ATOM 542 C C . VAL A 1 71 ? -11.764 -4.047 33.781 1.00 97.00 71 VAL A C 1
ATOM 544 O O . VAL A 1 71 ? -11.699 -4.884 34.685 1.00 97.00 71 VAL A O 1
ATOM 547 N N . SER A 1 72 ? -10.691 -3.375 33.357 1.00 96.00 72 SER A N 1
ATOM 548 C CA . SER A 1 72 ? -9.333 -3.559 33.886 1.00 96.00 72 SER A CA 1
ATOM 549 C C . SER A 1 72 ? -9.260 -3.500 35.420 1.00 96.00 72 SER A C 1
ATOM 551 O O . SER A 1 72 ? -9.677 -2.530 36.051 1.00 96.00 72 SER A O 1
ATOM 553 N N . ASN A 1 73 ? -8.620 -4.500 36.029 1.00 93.25 73 ASN A N 1
ATOM 554 C CA . ASN A 1 73 ? -8.243 -4.502 37.443 1.00 93.25 73 ASN A CA 1
ATOM 555 C C . ASN A 1 73 ? -7.000 -3.650 37.730 1.00 93.25 73 ASN A C 1
ATOM 557 O O . ASN A 1 73 ? -6.668 -3.433 38.893 1.00 93.25 73 ASN A O 1
ATOM 561 N N . VAL A 1 74 ? -6.302 -3.165 36.704 1.00 90.62 74 VAL A N 1
ATOM 562 C CA . VAL A 1 74 ? -5.168 -2.255 36.885 1.00 90.62 74 VAL A CA 1
ATOM 563 C C . VAL A 1 74 ? -5.678 -0.826 37.044 1.00 90.62 74 VAL A C 1
ATOM 565 O O . VAL A 1 74 ? -5.326 -0.160 38.015 1.00 90.62 74 VAL A O 1
ATOM 568 N N . ASN A 1 75 ? -6.570 -0.381 36.153 1.00 90.50 75 ASN A N 1
ATOM 569 C CA . ASN A 1 75 ? -7.088 0.992 36.171 1.00 90.50 75 ASN A CA 1
ATOM 570 C C . ASN A 1 75 ? -8.383 1.149 36.988 1.00 90.50 75 ASN A C 1
ATOM 572 O O . ASN A 1 75 ? -8.605 2.199 37.580 1.00 90.50 75 ASN A O 1
ATOM 576 N N . ALA A 1 76 ? -9.223 0.111 37.060 1.00 91.25 76 ALA A N 1
ATOM 577 C CA . ALA A 1 76 ? -10.579 0.189 37.610 1.00 91.25 76 ALA A CA 1
ATOM 578 C C . ALA A 1 76 ? -10.914 -0.947 38.602 1.00 91.25 76 ALA A C 1
ATOM 580 O O . ALA A 1 76 ? -12.078 -1.322 38.752 1.00 91.25 76 ALA A O 1
ATOM 581 N N . SER A 1 77 ? -9.921 -1.483 39.331 1.00 89.81 77 SER A N 1
ATOM 582 C CA . SER A 1 77 ? -10.109 -2.604 40.286 1.00 89.81 77 SER A CA 1
ATOM 583 C C . SER A 1 77 ? -11.263 -2.416 41.269 1.00 89.81 77 SER A C 1
ATOM 585 O O . SER A 1 77 ? -11.980 -3.371 41.563 1.00 89.81 77 SER A O 1
ATOM 587 N N . SER A 1 78 ? -11.470 -1.197 41.767 1.00 92.94 78 SER A N 1
ATOM 588 C CA . SER A 1 78 ? -12.537 -0.888 42.725 1.00 92.94 78 SER A CA 1
ATOM 589 C C . SER A 1 78 ? -13.941 -1.180 42.175 1.00 92.94 78 SER A C 1
ATOM 591 O O . SER A 1 78 ? -14.830 -1.532 42.952 1.00 92.94 78 SER A O 1
ATOM 593 N N . CYS A 1 79 ? -14.133 -1.115 40.852 1.00 93.75 79 CYS A N 1
ATOM 594 C CA . CYS A 1 79 ? -15.394 -1.463 40.193 1.00 93.75 79 CYS A CA 1
ATOM 595 C C . CYS A 1 79 ? -15.665 -2.973 40.125 1.00 93.75 79 CYS A C 1
ATOM 597 O O . CYS A 1 79 ? -16.808 -3.370 39.921 1.00 93.75 79 CYS A O 1
ATOM 599 N N . ASN A 1 80 ? -14.649 -3.813 40.343 1.00 93.44 80 ASN A N 1
ATOM 600 C CA . ASN A 1 80 ? -14.769 -5.272 40.288 1.00 93.44 80 ASN A CA 1
ATOM 601 C C . ASN A 1 80 ? -14.826 -5.933 41.681 1.00 93.44 80 ASN A C 1
ATOM 603 O O . ASN A 1 80 ? -14.638 -7.142 41.814 1.00 93.44 80 ASN A O 1
ATOM 607 N N . THR A 1 81 ? -15.027 -5.147 42.744 1.00 87.94 81 THR A N 1
ATOM 608 C CA . THR A 1 81 ? -14.915 -5.619 44.138 1.00 87.94 81 THR A CA 1
ATOM 609 C C . THR A 1 81 ? -16.086 -6.486 44.597 1.00 87.94 81 THR A C 1
ATOM 611 O O . THR A 1 81 ? -15.875 -7.446 45.338 1.00 87.94 81 THR A O 1
ATOM 614 N N . ALA A 1 82 ? -17.310 -6.153 44.183 1.00 85.94 82 ALA A N 1
ATOM 615 C CA . ALA A 1 82 ? -18.516 -6.913 44.515 1.00 85.94 82 ALA A CA 1
ATOM 616 C C . ALA A 1 82 ? -18.847 -7.964 43.443 1.00 85.94 82 ALA A C 1
ATOM 618 O O . ALA A 1 82 ? -19.231 -9.088 43.767 1.00 85.94 82 ALA A O 1
ATOM 619 N N . SER A 1 83 ? -18.670 -7.591 42.179 1.00 90.75 83 SER A N 1
ATOM 620 C CA . SER A 1 83 ? -19.016 -8.367 40.991 1.00 90.75 83 SER A CA 1
ATOM 621 C C . SER A 1 83 ? -18.184 -7.882 39.801 1.00 90.75 83 SER A C 1
ATOM 623 O O . SER A 1 83 ? -17.612 -6.794 39.831 1.00 90.75 83 SER A O 1
ATOM 625 N N . GLN A 1 84 ? -18.066 -8.716 38.767 1.00 94.69 84 GLN A N 1
ATOM 626 C CA . GLN A 1 84 ? -17.376 -8.355 37.529 1.00 94.69 84 GLN A CA 1
ATOM 627 C C . GLN A 1 84 ? -18.224 -7.368 36.727 1.00 94.69 84 GLN A C 1
ATOM 629 O O . GLN A 1 84 ? -19.358 -7.685 36.371 1.00 94.69 84 GLN A O 1
ATOM 634 N N . THR A 1 85 ? -17.652 -6.206 36.420 1.00 95.94 85 THR A N 1
ATOM 635 C CA . THR A 1 85 ? -18.375 -5.053 35.874 1.00 95.94 85 THR A CA 1
ATOM 636 C C . THR A 1 85 ? -17.919 -4.745 34.450 1.00 95.94 85 THR A C 1
ATOM 638 O O . THR A 1 85 ? -16.720 -4.625 34.217 1.00 95.94 85 THR A O 1
ATOM 641 N N . GLY A 1 86 ? -18.851 -4.580 33.507 1.00 96.38 86 GLY A N 1
ATOM 642 C CA . GLY A 1 86 ? -18.557 -4.285 32.096 1.00 96.38 86 GLY A CA 1
ATOM 643 C C . GLY A 1 86 ? -18.274 -2.806 31.800 1.00 96.38 86 GLY A C 1
ATOM 644 O O . GLY A 1 86 ? -17.589 -2.488 30.831 1.00 96.38 86 GLY A O 1
ATOM 645 N N . ALA A 1 87 ? -18.743 -1.889 32.651 1.00 97.56 87 ALA A N 1
ATOM 646 C CA . ALA A 1 87 ? -18.438 -0.462 32.549 1.00 97.56 87 ALA A CA 1
ATOM 647 C C . ALA A 1 87 ? -18.321 0.203 33.926 1.00 97.56 87 ALA A C 1
ATOM 649 O O . ALA A 1 87 ? -19.070 -0.106 34.850 1.00 97.56 87 ALA A O 1
ATOM 650 N N . CYS A 1 88 ? -17.396 1.143 34.074 1.00 97.62 88 CYS A N 1
ATOM 651 C CA . CYS A 1 88 ? -17.035 1.747 35.353 1.00 97.62 88 CYS A CA 1
ATOM 652 C C . CYS A 1 88 ? -16.888 3.262 35.222 1.00 97.62 88 CYS A C 1
ATOM 654 O O . CYS A 1 88 ? -16.292 3.738 34.260 1.00 97.62 88 CYS A O 1
ATOM 656 N N . GLN A 1 89 ? -17.385 4.016 36.202 1.00 97.00 89 GLN A N 1
ATOM 657 C CA . GLN A 1 89 ? -17.116 5.448 36.343 1.00 97.00 89 GLN A CA 1
ATOM 658 C C . GLN A 1 89 ? -16.136 5.679 37.491 1.00 97.00 89 GLN A C 1
ATOM 660 O O . GLN A 1 89 ? -16.375 5.242 38.610 1.00 97.00 89 GLN A O 1
ATOM 665 N N . GLU A 1 90 ? -15.086 6.441 37.236 1.00 95.81 90 GLU A N 1
ATOM 666 C CA . GLU A 1 90 ? -14.147 6.975 38.212 1.00 95.81 90 GLU A CA 1
ATOM 667 C C . GLU A 1 90 ? -14.369 8.486 38.362 1.00 95.81 90 GLU A C 1
ATOM 669 O O . GLU A 1 90 ? -14.199 9.251 37.416 1.00 95.81 90 GLU A O 1
ATOM 674 N N . VAL A 1 91 ? -14.732 8.936 39.561 1.00 93.69 91 VAL A N 1
ATOM 675 C CA . VAL A 1 91 ? -14.994 10.340 39.894 1.00 93.69 91 VAL A CA 1
ATOM 676 C C . VAL A 1 91 ? -13.787 10.924 40.621 1.00 93.69 91 VAL A C 1
ATOM 678 O O . VAL A 1 91 ? -13.403 10.454 41.698 1.00 93.69 91 VAL A O 1
ATOM 681 N N . SER A 1 92 ? -13.212 11.992 40.062 1.00 87.69 92 SER A N 1
ATOM 682 C CA . SER A 1 92 ? -12.081 12.739 40.641 1.00 87.69 92 SER A CA 1
ATOM 683 C C . SER A 1 92 ? -10.867 11.873 41.025 1.00 87.69 92 SER A C 1
ATOM 685 O O . SER A 1 92 ? -10.147 12.214 41.962 1.00 87.69 92 SER A O 1
ATOM 687 N N . GLY A 1 93 ? -10.646 10.746 40.339 1.00 82.44 93 GLY A N 1
ATOM 688 C CA . GLY A 1 93 ? -9.488 9.874 40.568 1.00 82.44 93 GLY A CA 1
ATOM 689 C C . GLY A 1 93 ? -9.538 9.026 41.846 1.00 82.44 93 GLY A C 1
ATOM 690 O O . GLY A 1 93 ? -8.495 8.600 42.341 1.00 82.44 93 GLY A O 1
ATOM 691 N N . SER A 1 94 ? -10.695 8.898 42.509 1.00 85.81 94 SER A N 1
ATOM 692 C CA . SER A 1 94 ? -10.755 8.260 43.841 1.00 85.81 94 SER A CA 1
ATOM 693 C C . SER A 1 94 ? -12.036 7.493 44.153 1.00 85.81 94 SER A C 1
ATOM 695 O O . SER A 1 94 ? -12.002 6.604 45.003 1.00 85.81 94 SER A O 1
ATOM 697 N N . PHE A 1 95 ? -13.161 7.811 43.510 1.00 92.12 95 PHE A N 1
ATOM 698 C CA . PHE A 1 95 ? -14.428 7.118 43.751 1.00 92.12 95 PHE A CA 1
ATOM 699 C C . PHE A 1 95 ? -14.846 6.350 42.510 1.00 92.12 95 PHE A C 1
ATOM 701 O O . PHE A 1 95 ? -14.908 6.927 41.433 1.00 92.12 95 PHE A O 1
ATOM 708 N N . PHE A 1 96 ? -15.141 5.067 42.673 1.00 95.38 96 PHE A N 1
ATOM 709 C CA . PHE A 1 96 ? -15.483 4.178 41.572 1.00 95.38 96 PHE A CA 1
ATOM 710 C C . PHE A 1 96 ? -16.932 3.723 41.709 1.00 95.38 96 PHE A C 1
ATOM 712 O O . PHE A 1 96 ? -17.328 3.268 42.781 1.00 95.38 96 PHE A O 1
ATOM 719 N N . HIS A 1 97 ? -17.691 3.833 40.624 1.00 96.00 97 HIS A N 1
ATOM 720 C CA . HIS A 1 97 ? -19.078 3.405 40.531 1.00 96.00 97 HIS A CA 1
ATOM 721 C C . HIS A 1 97 ? -19.218 2.341 39.434 1.00 96.00 97 HIS A C 1
ATOM 723 O O . HIS A 1 97 ? -19.065 2.666 38.252 1.00 96.00 97 HIS A O 1
ATOM 729 N N . PRO A 1 98 ? -19.512 1.078 39.793 1.00 96.94 98 PRO A N 1
ATOM 730 C CA . PRO A 1 98 ? -19.924 0.056 38.837 1.00 96.94 98 PRO A CA 1
ATOM 731 C C . PRO A 1 98 ? -21.168 0.482 38.050 1.00 96.94 98 PRO A C 1
ATOM 733 O O . PRO A 1 98 ? -22.173 0.882 38.645 1.00 96.94 98 PRO A O 1
ATOM 736 N N . LEU A 1 99 ? -21.126 0.385 36.720 1.00 97.12 99 LEU A N 1
ATOM 737 C CA . LEU A 1 99 ? -22.207 0.831 35.827 1.00 97.12 99 LEU A CA 1
ATOM 738 C C . LEU A 1 99 ? -22.974 -0.320 35.167 1.00 97.12 99 LEU A C 1
ATOM 740 O O . LEU A 1 99 ? -23.788 -0.081 34.277 1.00 97.12 99 LEU A O 1
ATOM 744 N N . GLY A 1 100 ? -22.716 -1.556 35.581 1.00 95.44 100 GLY A N 1
ATOM 745 C CA . GLY A 1 100 ? -23.386 -2.739 35.058 1.00 95.44 100 GLY A CA 1
ATOM 746 C C . GLY A 1 100 ? -22.492 -3.969 35.127 1.00 95.44 100 GLY A C 1
ATOM 747 O O . GLY A 1 100 ? -21.298 -3.892 34.834 1.00 95.44 100 GLY A O 1
ATOM 748 N N . GLU A 1 101 ? -23.062 -5.092 35.539 1.00 95.44 101 GLU A N 1
ATOM 749 C CA . GLU A 1 101 ? -22.356 -6.361 35.656 1.00 95.44 101 GLU A CA 1
ATOM 750 C C . GLU A 1 101 ? -22.183 -7.030 34.289 1.00 95.44 101 GLU A C 1
ATOM 752 O O . GLU A 1 101 ? -22.878 -6.742 33.326 1.00 95.44 101 GLU A O 1
ATOM 757 N N . VAL A 1 102 ? -21.209 -7.927 34.163 1.00 94.00 102 VAL A N 1
ATOM 758 C CA . VAL A 1 102 ? -21.016 -8.681 32.910 1.00 94.00 102 VAL A CA 1
ATOM 759 C C . VAL A 1 102 ? -22.084 -9.774 32.759 1.00 94.00 102 VAL A C 1
ATOM 761 O O . VAL A 1 102 ? -22.478 -10.124 31.645 1.00 94.00 102 VAL A O 1
ATOM 764 N N . GLN A 1 103 ? -22.562 -10.318 33.884 1.00 90.75 103 GLN A N 1
ATOM 765 C CA . GLN A 1 103 ? -23.460 -11.482 33.927 1.00 90.75 103 GLN A CA 1
ATOM 766 C C . GLN A 1 103 ? -24.870 -11.197 33.407 1.00 90.75 103 GLN A C 1
ATOM 768 O O . GLN A 1 103 ? -25.585 -12.130 33.049 1.00 90.75 103 GLN A O 1
ATOM 773 N N . ASP A 1 104 ? -25.273 -9.932 33.374 1.00 90.06 104 ASP A N 1
ATOM 774 C CA . ASP A 1 104 ? -26.577 -9.481 32.900 1.00 90.06 104 ASP A CA 1
ATOM 775 C C . ASP A 1 104 ? -26.469 -8.691 31.587 1.00 90.06 104 ASP A C 1
ATOM 777 O O . ASP A 1 104 ? -27.366 -7.925 31.227 1.00 90.06 104 ASP A O 1
ATOM 781 N N . SER A 1 105 ? -25.369 -8.900 30.860 1.00 93.38 105 SER A N 1
ATOM 782 C CA . SER A 1 105 ? -25.183 -8.329 29.535 1.00 93.38 105 SER A CA 1
ATOM 783 C C . SER A 1 105 ? -26.244 -8.818 28.546 1.00 93.38 105 SER A C 1
ATOM 785 O O . SER A 1 105 ? -26.628 -9.990 28.523 1.00 93.38 105 SER A O 1
ATOM 787 N N . SER A 1 106 ? -26.734 -7.907 27.709 1.00 94.81 106 SER A N 1
ATOM 788 C CA . SER A 1 106 ? -27.675 -8.220 26.633 1.00 94.81 106 SER A CA 1
ATOM 789 C C . SER A 1 106 ? -27.434 -7.337 25.415 1.00 94.81 106 SER A C 1
ATOM 791 O O . SER A 1 106 ? -27.069 -6.171 25.545 1.00 94.81 106 SER A O 1
ATOM 793 N N . PHE A 1 107 ? -27.629 -7.895 24.223 1.00 95.06 107 PHE A N 1
ATOM 794 C CA . PHE A 1 107 ? -27.567 -7.124 22.986 1.00 95.06 107 PHE A CA 1
ATOM 795 C C . PHE A 1 107 ? -28.867 -6.345 22.779 1.00 95.06 107 PHE A C 1
ATOM 797 O O . PHE A 1 107 ? -29.958 -6.855 23.041 1.00 95.06 107 PHE A O 1
ATOM 804 N N . VAL A 1 108 ? -28.740 -5.109 22.305 1.00 95.00 108 VAL A N 1
ATOM 805 C CA . VAL A 1 108 ? -29.848 -4.199 21.998 1.00 95.00 108 VAL A CA 1
ATOM 806 C C . VAL A 1 108 ? -29.639 -3.572 20.623 1.00 95.00 108 VAL A C 1
ATOM 808 O O . VAL A 1 108 ? -28.509 -3.479 20.140 1.00 95.00 108 VAL A O 1
ATOM 811 N N . ASP A 1 109 ? -30.726 -3.129 19.996 1.00 93.12 109 ASP A N 1
ATOM 812 C CA . ASP A 1 109 ? -30.656 -2.433 18.711 1.00 93.12 109 ASP A CA 1
ATOM 813 C C . ASP A 1 109 ? -29.829 -1.150 18.835 1.00 93.12 109 ASP A C 1
ATOM 815 O O . ASP A 1 109 ? -29.915 -0.431 19.834 1.00 93.12 109 ASP A O 1
ATOM 819 N N . TYR A 1 110 ? -29.035 -0.854 17.809 1.00 93.31 110 TYR A N 1
ATOM 820 C CA . TYR A 1 110 ? -28.252 0.372 17.760 1.00 93.31 110 TYR A CA 1
ATOM 821 C C . TYR A 1 110 ? -29.147 1.602 17.650 1.00 93.31 110 TYR A C 1
ATOM 823 O O . TYR A 1 110 ? -30.060 1.662 16.826 1.00 93.31 110 TYR A O 1
ATOM 831 N N . VAL A 1 111 ? -28.843 2.607 18.465 1.00 91.62 111 VAL A N 1
ATOM 832 C CA . VAL A 1 111 ? -29.467 3.925 18.394 1.00 91.62 111 VAL A CA 1
ATOM 833 C C . VAL A 1 111 ? -28.384 4.914 18.003 1.00 91.62 111 VAL A C 1
ATOM 835 O O . VAL A 1 111 ? -27.440 5.108 18.761 1.00 91.62 111 VAL A O 1
ATOM 838 N N . SER A 1 112 ? -28.516 5.528 16.828 1.00 84.88 112 SER A N 1
ATOM 839 C CA . SER A 1 112 ? -27.550 6.516 16.349 1.00 84.88 112 SER A CA 1
ATOM 840 C C . SER A 1 112 ? -27.579 7.800 17.170 1.00 84.88 112 SER A C 1
ATOM 842 O O . SER A 1 112 ? -28.639 8.276 17.587 1.00 84.88 112 SER A O 1
ATOM 844 N N . ASP A 1 113 ? -26.407 8.407 17.330 1.00 81.50 113 ASP A N 1
ATOM 845 C CA . ASP A 1 113 ? -26.238 9.790 17.775 1.00 81.50 113 ASP A CA 1
ATOM 846 C C . ASP A 1 113 ? -26.257 10.808 16.621 1.00 81.50 113 ASP A C 1
ATOM 848 O O . ASP A 1 113 ? -26.097 12.009 16.850 1.00 81.50 113 ASP A O 1
ATOM 852 N N . GLY A 1 114 ? -26.458 10.342 15.386 1.00 74.75 114 GLY A N 1
ATOM 853 C CA . GLY A 1 114 ? -26.399 11.133 14.162 1.00 74.75 114 GLY A CA 1
ATOM 854 C C . GLY A 1 114 ? -24.996 11.279 13.567 1.00 74.75 114 GLY A C 1
ATOM 855 O O . GLY A 1 114 ? -24.869 11.948 12.543 1.00 74.75 114 GLY A O 1
ATOM 856 N N . MET A 1 115 ? -23.958 10.691 14.177 1.00 66.38 115 MET A N 1
ATOM 857 C CA . MET A 1 115 ? -22.587 10.708 13.652 1.00 66.38 115 MET A CA 1
ATOM 858 C C . MET A 1 115 ? -22.261 9.452 12.838 1.00 66.38 115 MET A C 1
ATOM 860 O O . MET A 1 115 ? -21.636 9.569 11.787 1.00 66.38 115 MET A O 1
ATOM 864 N N . TYR A 1 116 ? -22.711 8.279 13.288 1.00 74.75 116 TYR A N 1
ATOM 865 C CA . TYR A 1 116 ? -22.469 6.999 12.614 1.00 74.75 116 TYR A CA 1
ATOM 866 C C . TYR A 1 116 ? -23.747 6.151 12.530 1.00 74.75 116 TYR A C 1
ATOM 868 O O . TYR A 1 116 ? -24.576 6.176 13.441 1.00 74.75 116 TYR A O 1
ATOM 876 N N . GLU A 1 117 ? -23.893 5.389 11.442 1.00 71.06 117 GLU A N 1
ATOM 877 C CA . GLU A 1 117 ? -24.906 4.341 11.223 1.00 71.06 117 GLU A CA 1
ATOM 878 C C . GLU A 1 117 ? -24.372 3.334 10.181 1.00 71.06 117 GLU A C 1
ATOM 880 O O . GLU A 1 117 ? -23.731 3.777 9.223 1.00 71.06 117 GLU A O 1
ATOM 885 N N . PRO A 1 118 ? -24.649 2.012 10.278 1.00 83.81 118 PRO A N 1
ATOM 886 C CA . PRO A 1 118 ? -25.398 1.273 11.313 1.00 83.81 118 PRO A CA 1
ATOM 887 C C . PRO A 1 118 ? -24.512 0.839 12.508 1.00 83.81 118 PRO A C 1
ATOM 889 O O . PRO A 1 118 ? -23.383 1.301 12.638 1.00 83.81 118 PRO A O 1
ATOM 892 N N . GLY A 1 119 ? -25.000 -0.039 13.395 1.00 90.31 119 GLY A N 1
ATOM 893 C CA . GLY A 1 119 ? -24.217 -0.583 14.515 1.00 90.31 119 GLY A CA 1
ATOM 894 C C . GLY A 1 119 ? -24.950 -1.662 15.322 1.00 90.31 119 GLY A C 1
ATOM 895 O O . GLY A 1 119 ? -26.027 -2.112 14.928 1.00 90.31 119 GLY A O 1
ATOM 896 N N . ILE A 1 120 ? -24.417 -2.006 16.501 1.00 95.19 120 ILE A N 1
ATOM 897 C CA . ILE A 1 120 ? -25.088 -2.836 17.524 1.00 95.19 120 ILE A CA 1
ATOM 898 C C . ILE A 1 120 ? -24.878 -2.254 18.929 1.00 95.19 120 ILE A C 1
ATOM 900 O O . ILE A 1 120 ? -23.873 -1.595 19.183 1.00 95.19 120 ILE A O 1
ATOM 904 N N . GLY A 1 121 ? -25.811 -2.465 19.859 1.00 96.12 121 GLY A N 1
ATOM 905 C CA . GLY A 1 121 ? -25.643 -2.099 21.266 1.00 96.12 121 GLY A CA 1
ATOM 906 C C . GLY A 1 121 ? -25.412 -3.305 22.177 1.00 96.12 121 GLY A C 1
ATOM 907 O O . GLY A 1 121 ? -25.999 -4.365 21.974 1.00 96.12 121 GLY A O 1
ATOM 908 N N . ILE A 1 122 ? -24.613 -3.124 23.228 1.00 96.94 122 ILE A N 1
ATOM 909 C CA . ILE A 1 122 ? -24.546 -4.030 24.384 1.00 96.94 122 ILE A CA 1
ATOM 910 C C . ILE A 1 122 ? -24.936 -3.265 25.650 1.00 96.94 122 ILE A C 1
ATOM 912 O O . ILE A 1 122 ? -24.426 -2.179 25.925 1.00 96.94 122 ILE A O 1
ATOM 916 N N . GLN A 1 123 ? -25.874 -3.814 26.414 1.00 97.50 123 GLN A N 1
ATOM 917 C CA . GLN A 1 123 ? -26.388 -3.243 27.651 1.00 97.50 123 GLN A CA 1
ATOM 918 C C . GLN A 1 123 ? -25.964 -4.084 28.852 1.00 97.50 123 GLN A C 1
ATOM 920 O O . GLN A 1 123 ? -26.115 -5.301 28.827 1.00 97.50 123 GLN A O 1
ATOM 925 N N . TYR A 1 124 ? -25.526 -3.411 29.915 1.00 97.12 124 TYR A N 1
ATOM 926 C CA . TYR A 1 124 ? -25.303 -3.967 31.248 1.00 97.12 124 TYR A CA 1
ATOM 927 C C . TYR A 1 124 ? -26.292 -3.308 32.227 1.00 97.12 124 TYR A C 1
ATOM 929 O O . TYR A 1 124 ? -26.300 -2.081 32.381 1.00 97.12 124 TYR A O 1
ATOM 937 N N . ALA A 1 125 ? -27.172 -4.087 32.857 1.00 93.94 125 ALA A N 1
ATOM 938 C CA . ALA A 1 125 ? -28.378 -3.581 33.521 1.00 93.94 125 ALA A CA 1
ATOM 939 C C . ALA A 1 125 ? -28.275 -3.456 35.059 1.00 93.94 125 ALA A C 1
ATOM 941 O O . ALA A 1 125 ? -29.079 -2.744 35.668 1.00 93.94 125 ALA A O 1
ATOM 942 N N . THR A 1 126 ? -27.303 -4.100 35.707 1.00 94.00 126 THR A N 1
ATOM 943 C CA . THR A 1 126 ? -27.177 -4.148 37.169 1.00 94.00 126 THR A CA 1
ATOM 944 C C . THR A 1 126 ? -25.833 -3.613 37.636 1.00 94.00 126 THR A C 1
ATOM 946 O O . THR A 1 126 ? -24.892 -4.366 37.839 1.00 94.00 126 THR A O 1
ATOM 949 N N . GLY A 1 127 ? -25.727 -2.294 37.797 1.00 93.75 127 GLY A N 1
ATOM 950 C CA . GLY A 1 127 ? -24.589 -1.624 38.432 1.00 93.75 127 GLY A CA 1
ATOM 951 C C . GLY A 1 127 ? -24.832 -1.262 39.901 1.00 93.75 127 GLY A C 1
ATOM 952 O O . GLY A 1 127 ? -25.656 -1.847 40.602 1.00 93.75 127 GLY A O 1
ATOM 953 N N . GLU A 1 128 ? -24.129 -0.242 40.388 1.00 95.81 128 GLU A N 1
ATOM 954 C CA . GLU A 1 128 ? -24.303 0.267 41.748 1.00 95.81 128 GLU A CA 1
ATOM 955 C C . GLU A 1 128 ? -25.628 1.025 41.906 1.00 95.81 128 GLU A C 1
ATOM 957 O O . GLU A 1 128 ? -26.018 1.833 41.057 1.00 95.81 128 GLU A O 1
ATOM 962 N N . TYR A 1 129 ? -26.291 0.845 43.049 1.00 95.56 129 TYR A N 1
ATOM 963 C CA . TYR A 1 129 ? -27.465 1.630 43.418 1.00 95.56 129 TYR A CA 1
ATOM 964 C C . TYR A 1 129 ? -27.164 3.141 43.438 1.00 95.56 129 TYR A C 1
ATOM 966 O O . TYR A 1 129 ? -26.192 3.598 44.038 1.00 95.56 129 TYR A O 1
ATOM 974 N N . CYS A 1 130 ? -28.011 3.930 42.781 1.00 94.88 130 CYS A N 1
ATOM 975 C CA . CYS A 1 130 ? -27.927 5.383 42.670 1.00 94.88 130 CYS A CA 1
ATOM 976 C C . CYS A 1 130 ? -29.012 6.043 43.543 1.00 94.88 130 CYS A C 1
ATOM 978 O O . CYS A 1 130 ? -30.170 6.153 43.124 1.00 94.88 130 CYS A O 1
ATOM 980 N N . PRO A 1 131 ? -28.671 6.523 44.759 1.00 94.44 131 PRO A N 1
ATOM 981 C CA . PRO A 1 131 ? -29.662 7.011 45.721 1.00 94.44 131 PRO A CA 1
ATOM 982 C C . PRO A 1 131 ? -30.397 8.273 45.266 1.00 94.44 131 PRO A C 1
ATOM 984 O O . PRO A 1 131 ? -31.555 8.463 45.621 1.00 94.44 131 PRO A O 1
ATOM 987 N N . THR A 1 132 ? -29.735 9.125 44.479 1.00 94.12 132 THR A N 1
A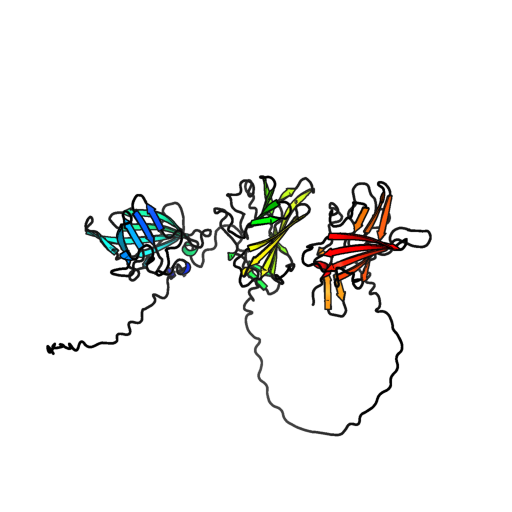TOM 988 C CA . THR A 1 132 ? -30.279 10.408 44.011 1.00 94.12 132 THR A CA 1
ATOM 989 C C . THR A 1 132 ? -31.552 10.231 43.190 1.00 94.12 132 THR A C 1
ATOM 991 O O . THR A 1 132 ? -32.491 11.009 43.336 1.00 94.12 132 THR A O 1
ATOM 994 N N . PHE A 1 133 ? -31.589 9.196 42.349 1.00 94.69 133 PHE A N 1
ATOM 995 C CA . PHE A 1 133 ? -32.712 8.911 41.455 1.00 94.69 133 PHE A CA 1
ATOM 996 C C . PHE A 1 133 ? -33.490 7.652 41.858 1.00 94.69 133 PHE A C 1
ATOM 998 O O . PHE A 1 133 ? -34.515 7.359 41.251 1.00 94.69 133 PHE A O 1
ATOM 1005 N N . ASN A 1 134 ? -33.051 6.943 42.909 1.00 94.44 134 ASN A N 1
ATOM 1006 C CA . ASN A 1 134 ? -33.661 5.700 43.391 1.00 94.44 134 ASN A CA 1
ATOM 1007 C C . ASN A 1 134 ? -33.745 4.630 42.281 1.00 94.44 134 ASN A C 1
ATOM 1009 O O . ASN A 1 134 ? -34.773 3.979 42.092 1.00 94.44 134 ASN A O 1
ATOM 1013 N N . VAL A 1 135 ? -32.648 4.474 41.537 1.00 95.94 135 VAL A N 1
ATOM 1014 C CA . VAL A 1 135 ? -32.481 3.498 40.447 1.00 95.94 135 VAL A CA 1
ATOM 1015 C C . VAL A 1 135 ? -31.129 2.802 40.570 1.00 95.94 135 VAL A C 1
ATOM 1017 O O . VAL A 1 135 ? -30.246 3.271 41.286 1.00 95.94 135 VAL A O 1
ATOM 1020 N N . THR A 1 136 ? -30.948 1.688 39.871 1.00 95.50 136 THR A N 1
ATOM 1021 C CA . THR A 1 136 ? -29.640 1.040 39.718 1.00 95.50 136 THR A CA 1
ATOM 1022 C C . THR A 1 136 ? -28.918 1.642 38.517 1.00 95.50 136 THR A C 1
ATOM 1024 O O . THR A 1 136 ? -29.564 1.949 37.514 1.00 95.50 136 THR A O 1
ATOM 1027 N N . ARG A 1 137 ? -27.598 1.839 38.608 1.00 96.69 137 ARG A N 1
ATOM 1028 C CA . ARG A 1 137 ? -26.814 2.289 37.454 1.00 96.69 137 ARG A CA 1
ATOM 1029 C C . ARG A 1 137 ? -26.858 1.253 36.346 1.00 96.69 137 ARG A C 1
ATOM 1031 O O . ARG A 1 137 ? -26.745 0.061 36.612 1.00 96.69 137 ARG A O 1
ATOM 1038 N N . THR A 1 138 ? -27.019 1.733 35.124 1.00 97.31 138 THR A N 1
ATOM 1039 C CA . THR A 1 138 ? -27.061 0.910 33.913 1.00 97.31 138 THR A CA 1
ATOM 1040 C C . THR A 1 138 ? -26.167 1.547 32.868 1.00 97.31 138 THR A C 1
ATOM 1042 O O . THR A 1 138 ? -26.001 2.769 32.852 1.00 97.31 138 THR A O 1
ATOM 1045 N N . SER A 1 139 ? -25.607 0.742 31.978 1.00 98.00 139 SER A N 1
ATOM 1046 C CA . SER A 1 139 ? -24.810 1.236 30.864 1.00 98.00 139 SER A CA 1
ATOM 1047 C C . SER A 1 139 ? -25.243 0.576 29.569 1.00 98.00 139 SER A C 1
ATOM 1049 O O . SER A 1 139 ? -25.620 -0.590 29.534 1.00 98.00 139 SER A O 1
ATOM 1051 N N . THR A 1 140 ? -25.240 1.346 28.491 1.00 98.44 140 THR A N 1
ATOM 1052 C CA . THR A 1 140 ? -25.410 0.843 27.129 1.00 98.44 140 THR A CA 1
ATOM 1053 C C . THR A 1 140 ? -24.263 1.381 26.297 1.00 98.44 140 THR A C 1
ATOM 1055 O O . THR A 1 140 ? -24.015 2.586 26.295 1.00 98.44 140 THR A O 1
ATOM 1058 N N . ILE A 1 141 ? -23.540 0.485 25.637 1.00 98.38 141 ILE A N 1
ATOM 1059 C CA . ILE A 1 141 ? -22.452 0.818 24.727 1.00 98.38 141 ILE A CA 1
ATOM 1060 C C . ILE A 1 141 ? -22.956 0.541 23.320 1.00 98.38 141 ILE A C 1
ATOM 1062 O O . ILE A 1 141 ? -23.178 -0.612 22.955 1.00 98.38 141 ILE A O 1
ATOM 1066 N N . TYR A 1 142 ? -23.153 1.599 22.543 1.00 97.75 142 TYR A N 1
ATOM 1067 C CA . TYR A 1 142 ? -23.457 1.499 21.126 1.00 97.75 142 TYR A CA 1
ATOM 1068 C C . TYR A 1 142 ? -22.151 1.427 20.342 1.00 97.75 142 TYR A C 1
ATOM 1070 O O . TYR A 1 142 ? -21.388 2.391 20.311 1.00 97.75 142 TYR A O 1
ATOM 1078 N N . VAL A 1 143 ? -21.904 0.272 19.729 1.00 96.31 143 VAL A N 1
ATOM 1079 C CA . VAL A 1 143 ? -20.788 0.021 18.819 1.00 96.31 143 VAL A CA 1
ATOM 1080 C C . VAL A 1 143 ? -21.245 0.388 17.412 1.00 96.31 143 VAL A C 1
ATOM 1082 O O . VAL A 1 143 ? -21.928 -0.382 16.736 1.00 96.31 143 VAL A O 1
ATOM 1085 N N . ALA A 1 144 ? -20.902 1.600 16.998 1.00 91.44 144 ALA A N 1
ATOM 1086 C CA . ALA A 1 144 ? -21.097 2.085 15.647 1.00 91.44 144 ALA A CA 1
ATOM 1087 C C . ALA A 1 144 ? -20.185 1.336 14.672 1.00 91.44 144 ALA A C 1
ATOM 1089 O O . ALA A 1 144 ? -19.011 1.107 14.976 1.00 91.44 144 ALA A O 1
ATOM 1090 N N . CYS A 1 145 ? -20.719 0.994 13.500 1.00 85.69 145 CYS A N 1
ATOM 1091 C CA . CYS A 1 145 ? -19.927 0.500 12.388 1.00 85.69 145 CYS A CA 1
ATOM 1092 C C . CYS A 1 145 ? -19.006 1.608 11.882 1.00 85.69 145 CYS A C 1
ATOM 1094 O O . CYS A 1 145 ? -19.455 2.601 11.312 1.00 85.69 145 CYS A O 1
ATOM 1096 N N . ASP A 1 146 ? -17.714 1.400 12.082 1.00 78.88 146 ASP A N 1
ATOM 1097 C CA . ASP A 1 146 ? -16.661 2.177 11.451 1.00 78.88 146 ASP A CA 1
ATOM 1098 C C . ASP A 1 146 ? -15.639 1.182 10.892 1.00 78.88 146 ASP A C 1
ATOM 1100 O O . ASP A 1 146 ? -14.807 0.680 11.655 1.00 78.88 146 ASP A O 1
ATOM 1104 N N . PRO A 1 147 ? -15.692 0.868 9.582 1.00 69.00 147 PRO A N 1
ATOM 1105 C CA . PRO A 1 147 ? -14.785 -0.091 8.940 1.00 69.00 147 PRO A CA 1
ATOM 1106 C C . PRO A 1 147 ? -13.305 0.251 9.112 1.00 69.00 147 PRO A C 1
ATOM 1108 O O . PRO A 1 147 ? -12.433 -0.582 8.902 1.00 69.00 147 PRO A O 1
ATOM 1111 N N . SER A 1 148 ? -13.039 1.494 9.488 1.00 62.50 148 SER A N 1
ATOM 1112 C CA . SER A 1 148 ? -11.741 2.125 9.491 1.00 62.50 148 SER A CA 1
ATOM 1113 C C . SER A 1 148 ? -11.071 2.078 10.882 1.00 62.50 148 SER A C 1
ATOM 1115 O O . SER A 1 148 ? -9.893 2.405 11.033 1.00 62.50 148 SER A O 1
ATOM 1117 N N . THR A 1 149 ? -11.797 1.594 11.898 1.00 64.75 149 THR A N 1
ATOM 1118 C CA . THR A 1 149 ? -11.342 1.542 13.291 1.00 64.75 149 THR A CA 1
ATOM 1119 C C . THR A 1 149 ? -11.373 0.095 13.816 1.00 64.75 149 THR A C 1
ATOM 1121 O O . THR A 1 149 ? -12.398 -0.375 14.298 1.00 64.75 149 THR A O 1
ATOM 1124 N N . GLU A 1 150 ? -10.254 -0.641 13.758 1.00 69.25 150 GLU A N 1
ATOM 1125 C CA . GLU A 1 150 ? -10.206 -2.055 14.192 1.00 69.25 150 GLU A CA 1
ATOM 1126 C C . GLU A 1 150 ? -10.309 -2.204 15.723 1.00 69.25 150 GLU A C 1
ATOM 1128 O O . GLU A 1 150 ? -11.315 -2.700 16.233 1.00 69.25 150 GLU A O 1
ATOM 1133 N N . ALA A 1 151 ? -9.310 -1.704 16.465 1.00 69.00 151 ALA A N 1
ATOM 1134 C CA . ALA A 1 151 ? -9.230 -1.807 17.933 1.00 69.00 151 ALA A CA 1
ATOM 1135 C C . ALA A 1 151 ? -10.393 -1.110 18.665 1.00 69.00 151 ALA A C 1
ATOM 1137 O O . ALA A 1 151 ? -10.751 -1.487 19.784 1.00 69.00 151 ALA A O 1
ATOM 1138 N N . GLY A 1 152 ? -10.987 -0.122 17.997 1.00 83.69 152 GLY A N 1
ATOM 1139 C CA . GLY A 1 152 ? -12.132 0.643 18.456 1.00 83.69 152 GLY A CA 1
ATOM 1140 C C . GLY A 1 152 ? -11.812 1.711 19.499 1.00 83.69 152 GLY A C 1
ATOM 1141 O O . GLY A 1 152 ? -10.817 1.634 20.217 1.00 83.69 152 GLY A O 1
ATOM 1142 N N . GLU A 1 153 ? -12.669 2.726 19.591 1.00 91.56 153 GLU A N 1
ATOM 1143 C CA . GLU A 1 153 ? -12.538 3.761 20.619 1.00 91.56 153 GLU A CA 1
ATOM 1144 C C . GLU A 1 153 ? -13.870 4.399 21.027 1.00 91.56 153 GLU A C 1
ATOM 1146 O O . GLU A 1 153 ? -14.798 4.547 20.226 1.00 91.56 153 GLU A O 1
ATOM 1151 N N . LEU A 1 154 ? -13.938 4.824 22.290 1.00 93.94 154 LEU A N 1
ATOM 1152 C CA . LEU A 1 154 ? -14.973 5.699 22.820 1.00 93.94 154 LEU A CA 1
ATOM 1153 C C . LEU A 1 154 ? -14.787 7.109 22.267 1.00 93.94 154 LEU A C 1
ATOM 1155 O O . LEU A 1 154 ? -13.758 7.741 22.495 1.00 93.94 154 LEU A O 1
ATOM 1159 N N . TYR A 1 155 ? -15.828 7.644 21.638 1.00 90.12 155 TYR A N 1
ATOM 1160 C CA . TYR A 1 155 ? -15.824 9.025 21.151 1.00 90.12 155 TYR A CA 1
ATOM 1161 C C . TYR A 1 155 ? -16.877 9.900 21.842 1.00 90.12 155 TYR A C 1
ATOM 1163 O O . TYR A 1 155 ? -16.805 11.128 21.781 1.00 90.12 155 TYR A O 1
ATOM 1171 N N . SER A 1 156 ? -17.847 9.293 22.534 1.00 91.69 156 SER A N 1
ATOM 1172 C CA . SER A 1 156 ? -18.864 10.031 23.280 1.00 91.69 156 SER A CA 1
ATOM 1173 C C . SER A 1 156 ? -19.386 9.246 24.481 1.00 91.69 156 SER A C 1
ATOM 1175 O O . SER A 1 156 ? -19.478 8.018 24.473 1.00 91.69 156 SER A O 1
ATOM 1177 N N . VAL A 1 157 ? -19.755 9.982 25.527 1.00 96.19 157 VAL A N 1
ATOM 1178 C CA . VAL A 1 157 ? -20.466 9.470 26.698 1.00 96.19 157 VAL A CA 1
ATOM 1179 C C . VAL A 1 157 ? -21.525 10.481 27.120 1.00 96.19 157 VAL A C 1
ATOM 1181 O O . VAL A 1 157 ? -21.274 11.686 27.172 1.00 96.19 157 VAL A O 1
ATOM 1184 N N . SER A 1 158 ? -22.709 9.986 27.462 1.00 93.81 158 SER A N 1
ATOM 1185 C CA . SER A 1 158 ? -23.780 10.777 28.061 1.00 93.81 158 SER A CA 1
ATOM 1186 C C . SER A 1 158 ? -24.384 10.053 29.259 1.00 93.81 158 SER A C 1
ATOM 1188 O O . SER A 1 158 ? -24.391 8.826 29.329 1.00 93.81 158 SER A O 1
ATOM 1190 N N . GLU A 1 159 ? -24.880 10.826 30.220 1.00 94.50 159 GLU A N 1
ATOM 1191 C CA . GLU A 1 159 ? -25.522 10.320 31.429 1.00 94.50 159 GLU A CA 1
ATOM 1192 C C . GLU A 1 159 ? -26.906 10.960 31.574 1.00 94.50 159 GLU A C 1
ATOM 1194 O O . GLU A 1 159 ? -27.054 12.181 31.486 1.00 94.50 159 GLU A O 1
ATOM 1199 N N . ASN A 1 160 ? -27.920 10.141 31.844 1.00 93.81 160 ASN A N 1
ATOM 1200 C CA . ASN A 1 160 ? -29.259 10.590 32.202 1.00 93.81 160 ASN A CA 1
ATOM 1201 C C . ASN A 1 160 ? -29.778 9.757 33.376 1.00 93.81 160 ASN A C 1
ATOM 1203 O O . ASN A 1 160 ? -30.018 8.565 33.229 1.00 93.81 160 ASN A O 1
ATOM 1207 N N . GLN A 1 161 ? -29.972 10.383 34.540 1.00 94.38 161 GLN A N 1
ATOM 1208 C CA . GLN A 1 161 ? -30.533 9.730 35.732 1.00 94.38 161 GLN A CA 1
ATOM 1209 C C . GLN A 1 161 ? -29.826 8.407 36.089 1.00 94.38 161 GLN A C 1
ATOM 1211 O O . GLN A 1 161 ? -30.484 7.394 36.309 1.00 94.38 161 GLN A O 1
ATOM 1216 N N . CYS A 1 162 ? -28.486 8.405 36.149 1.00 95.12 162 CYS A N 1
ATOM 1217 C CA . CYS A 1 162 ? -27.678 7.208 36.425 1.00 95.12 162 CYS A CA 1
ATOM 1218 C C . CYS A 1 162 ? -27.774 6.084 35.363 1.00 95.12 162 CYS A C 1
ATOM 1220 O O . CYS A 1 162 ? -27.298 4.975 35.605 1.00 95.12 162 CYS A O 1
ATOM 1222 N N . ALA A 1 163 ? -28.337 6.362 34.183 1.00 96.69 163 ALA A N 1
ATOM 1223 C CA . ALA A 1 163 ? -28.189 5.540 32.985 1.00 96.69 163 ALA A CA 1
ATOM 1224 C C . ALA A 1 163 ? -27.144 6.170 32.055 1.00 96.69 163 ALA A C 1
ATOM 1226 O O . ALA A 1 163 ? -27.246 7.349 31.703 1.00 96.69 163 ALA A O 1
ATOM 1227 N N . TYR A 1 164 ? -26.141 5.387 31.669 1.00 97.81 164 TYR A N 1
ATOM 1228 C CA . TYR A 1 164 ? -24.994 5.841 30.888 1.00 97.81 164 TYR A CA 1
ATOM 1229 C C . TYR A 1 164 ? -25.087 5.296 29.468 1.00 97.81 164 TYR A C 1
ATOM 1231 O O . TYR A 1 164 ? -25.289 4.102 29.262 1.00 97.81 164 TYR A O 1
ATOM 1239 N N . THR A 1 165 ? -24.939 6.172 28.481 1.00 97.75 165 THR A N 1
ATOM 1240 C CA . THR A 1 165 ? -24.856 5.793 27.069 1.00 97.75 165 THR A CA 1
ATOM 1241 C C . THR A 1 165 ? -23.472 6.139 26.557 1.00 97.75 165 THR A C 1
ATOM 1243 O O . THR A 1 165 ? -23.083 7.308 26.557 1.00 97.75 165 THR A O 1
ATOM 1246 N N . PHE A 1 166 ? -22.744 5.117 26.134 1.00 98.06 166 PHE A N 1
ATOM 1247 C CA . PHE A 1 166 ? -21.438 5.220 25.510 1.00 98.06 166 PHE A CA 1
ATOM 1248 C C . PHE A 1 166 ? -21.590 5.024 24.012 1.00 98.06 166 PHE A C 1
ATOM 1250 O O . PHE A 1 166 ? -22.320 4.132 23.581 1.00 98.06 166 PHE A O 1
ATOM 1257 N N . TYR A 1 167 ? -20.860 5.817 23.241 1.00 95.19 167 TYR A N 1
ATOM 1258 C CA . TYR A 1 167 ? -20.693 5.570 21.824 1.00 95.19 167 TYR A CA 1
ATOM 1259 C C . TYR A 1 167 ? -19.249 5.204 21.539 1.00 95.19 167 TYR A C 1
ATOM 1261 O O . TYR A 1 167 ? -18.310 5.928 21.889 1.00 95.19 167 TYR A O 1
ATOM 1269 N N . PHE A 1 168 ? -19.113 4.041 20.927 1.00 95.94 168 PHE A N 1
ATOM 1270 C CA . PHE A 1 168 ? -17.867 3.398 20.580 1.00 95.94 168 PHE A CA 1
ATOM 1271 C C . PHE A 1 168 ? -17.885 3.155 19.076 1.00 95.94 168 PHE A C 1
ATOM 1273 O O . PHE A 1 168 ? -18.911 2.739 18.548 1.00 95.94 168 PHE A O 1
ATOM 1280 N N . ARG A 1 169 ? -16.790 3.412 18.369 1.00 89.75 169 ARG A N 1
ATOM 1281 C CA . ARG A 1 169 ? -16.698 3.118 16.932 1.00 89.75 169 ARG A CA 1
ATOM 1282 C C . ARG A 1 169 ? -15.739 1.964 16.711 1.00 89.75 169 ARG A C 1
ATOM 1284 O O . ARG A 1 169 ? -14.669 1.964 17.310 1.00 89.75 169 ARG A O 1
ATOM 1291 N N . SER A 1 170 ? -16.137 0.970 15.920 1.00 88.81 170 SER A N 1
ATOM 1292 C CA . SER A 1 170 ? -15.268 -0.141 15.528 1.00 88.81 170 SER A CA 1
ATOM 1293 C C . SER A 1 170 ? -15.805 -0.885 14.303 1.00 88.81 170 SER A C 1
ATOM 1295 O O . SER A 1 170 ? -17.017 -0.935 14.080 1.00 88.81 170 SER A O 1
ATOM 1297 N N . VAL A 1 171 ? -14.922 -1.565 13.570 1.00 82.12 171 VAL A N 1
ATOM 1298 C CA . VAL A 1 171 ? -15.288 -2.522 12.517 1.00 82.12 171 VAL A CA 1
ATOM 1299 C C . VAL A 1 171 ? -16.194 -3.643 13.045 1.00 82.12 171 VAL A C 1
ATOM 1301 O O . VAL A 1 171 ? -17.062 -4.130 12.327 1.00 82.12 171 VAL A O 1
ATOM 1304 N N . ALA A 1 172 ? -16.089 -4.006 14.329 1.00 86.94 172 ALA A N 1
ATOM 1305 C CA . ALA A 1 172 ? -16.963 -5.005 14.948 1.00 86.94 172 ALA A CA 1
ATOM 1306 C C . ALA A 1 172 ? -18.443 -4.561 15.000 1.00 86.94 172 ALA A C 1
ATOM 1308 O O . ALA A 1 172 ? -19.348 -5.398 15.004 1.00 86.94 172 ALA A O 1
ATOM 1309 N N . GLY A 1 173 ? -18.710 -3.247 14.976 1.00 90.31 173 GLY A N 1
ATOM 1310 C CA . GLY A 1 173 ? -20.065 -2.688 14.905 1.00 90.31 173 GLY A CA 1
ATOM 1311 C C . GLY A 1 173 ? -20.760 -2.935 13.565 1.00 90.31 173 GLY A C 1
ATOM 1312 O O . GLY A 1 173 ? -21.985 -2.879 13.479 1.00 90.31 173 GLY A O 1
ATOM 1313 N N . CYS A 1 174 ? -19.995 -3.256 12.524 1.00 83.81 174 CYS A N 1
ATOM 1314 C CA . CYS A 1 174 ? -20.509 -3.487 11.183 1.00 83.81 174 CYS A CA 1
ATOM 1315 C C . CYS A 1 174 ? -21.283 -4.804 11.058 1.00 83.81 174 CYS A C 1
ATOM 1317 O O . CYS A 1 174 ? -22.248 -4.882 10.306 1.00 83.81 174 CYS A O 1
ATOM 1319 N N . GLY A 1 175 ? -20.938 -5.812 11.857 1.00 81.62 175 GLY A N 1
ATOM 1320 C CA . GLY A 1 175 ? -21.501 -7.154 11.741 1.00 81.62 175 GLY A CA 1
ATOM 1321 C C . GLY A 1 175 ? -20.748 -8.011 10.719 1.00 81.62 175 GLY A C 1
ATOM 1322 O O . GLY A 1 175 ? -20.147 -7.516 9.771 1.00 81.62 175 GLY A O 1
ATOM 1323 N N . THR A 1 176 ? -20.774 -9.330 10.898 1.00 67.75 176 THR A N 1
ATOM 1324 C CA . THR A 1 176 ? -19.968 -10.315 10.155 1.00 67.75 176 THR A CA 1
ATOM 1325 C C . THR A 1 176 ? -20.388 -10.493 8.690 1.00 67.75 176 THR A C 1
ATOM 1327 O O . THR A 1 176 ? -19.801 -11.305 7.982 1.00 67.75 176 THR A O 1
ATOM 1330 N N . GLY A 1 177 ? -21.438 -9.795 8.245 1.00 53.84 177 GLY A N 1
ATOM 1331 C CA . GLY A 1 177 ? -21.914 -9.768 6.857 1.00 53.84 177 GLY A CA 1
ATOM 1332 C C . GLY A 1 177 ? -21.858 -8.382 6.211 1.00 53.84 177 GLY A C 1
ATOM 1333 O O . GLY A 1 177 ? -22.330 -8.228 5.086 1.00 53.84 177 GLY A O 1
ATOM 1334 N N . TYR A 1 178 ? -21.329 -7.375 6.908 1.00 47.53 178 TYR A N 1
ATOM 1335 C CA . TYR A 1 178 ? -21.218 -6.027 6.369 1.00 47.53 178 TYR A CA 1
ATOM 1336 C C . TYR A 1 178 ? -20.040 -5.915 5.409 1.00 47.53 178 TYR A C 1
ATOM 1338 O O . TYR A 1 178 ? -18.905 -6.253 5.736 1.00 47.53 178 TYR A O 1
ATOM 1346 N N . ILE A 1 179 ? -20.351 -5.410 4.219 1.00 46.41 179 ILE A N 1
ATOM 1347 C CA . ILE A 1 179 ? -19.408 -5.047 3.167 1.00 46.41 179 ILE A CA 1
ATOM 1348 C C . ILE A 1 179 ? -19.485 -3.512 3.064 1.00 46.41 179 ILE A C 1
ATOM 1350 O O . ILE A 1 179 ? -20.586 -3.006 2.816 1.00 46.41 179 ILE A O 1
ATOM 1354 N N . PRO A 1 180 ? -18.388 -2.762 3.286 1.00 43.38 180 PRO A N 1
ATOM 1355 C CA . PRO A 1 180 ? -18.383 -1.297 3.211 1.00 43.38 180 PRO A CA 1
ATOM 1356 C C . PRO A 1 180 ? -18.908 -0.787 1.855 1.00 43.38 180 PRO A C 1
ATOM 1358 O O . PRO A 1 180 ? -18.595 -1.391 0.824 1.00 43.38 180 PRO A O 1
ATOM 1361 N N . PRO A 1 181 ? -19.699 0.304 1.793 1.00 36.88 181 PRO A N 1
ATOM 1362 C CA . PRO A 1 181 ? -20.112 0.876 0.518 1.00 36.88 181 PRO A CA 1
ATOM 1363 C C . PRO A 1 181 ? -18.985 1.738 -0.077 1.00 36.88 181 PRO A C 1
ATOM 1365 O O . PRO A 1 181 ? -18.691 2.790 0.480 1.00 36.88 181 PRO A O 1
ATOM 1368 N N . SER A 1 182 ? -18.440 1.277 -1.221 1.00 36.75 182 SER A N 1
ATOM 1369 C CA . SER A 1 182 ? -17.337 1.817 -2.063 1.00 36.75 182 SER A CA 1
ATOM 1370 C C . SER A 1 182 ? -16.012 1.977 -1.314 1.00 36.75 182 SER A C 1
ATOM 1372 O O . SER A 1 182 ? -15.948 2.797 -0.417 1.00 36.75 182 SER A O 1
ATOM 1374 N N . THR A 1 183 ? -14.934 1.244 -1.579 1.00 37.25 183 THR A N 1
ATOM 1375 C CA . THR A 1 183 ? -14.296 0.804 -2.838 1.00 37.25 183 THR A CA 1
ATOM 1376 C C . THR A 1 183 ? -13.580 -0.555 -2.622 1.00 37.25 183 THR A C 1
ATOM 1378 O O . THR A 1 183 ? -13.631 -1.113 -1.531 1.00 37.25 183 THR A O 1
ATOM 1381 N N . PRO A 1 184 ? -13.026 -1.176 -3.676 1.00 42.88 184 PRO A N 1
ATOM 1382 C CA . PRO A 1 184 ? -13.504 -2.451 -4.215 1.00 42.88 184 PRO A CA 1
ATOM 1383 C C . PRO A 1 184 ? -13.557 -3.617 -3.203 1.00 42.88 184 PRO A C 1
ATOM 1385 O O . PRO A 1 184 ? -12.619 -3.887 -2.458 1.00 42.88 184 PRO A O 1
ATOM 1388 N N . SER A 1 185 ? -14.604 -4.440 -3.313 1.00 44.56 185 SER A N 1
ATOM 1389 C CA . SER A 1 185 ? -14.671 -5.799 -2.751 1.00 44.56 185 SER A CA 1
ATOM 1390 C C . SER A 1 185 ? -13.662 -6.775 -3.398 1.00 44.56 185 SER A C 1
ATOM 1392 O O . SER A 1 185 ? -13.967 -7.952 -3.569 1.00 44.56 185 SER A O 1
ATOM 1394 N N . GLU A 1 186 ? -12.491 -6.289 -3.813 1.00 65.12 186 GLU A N 1
ATOM 1395 C CA . GLU A 1 186 ? -11.467 -7.015 -4.571 1.00 65.12 186 GLU A CA 1
ATOM 1396 C C . GLU A 1 186 ? -10.075 -6.886 -3.941 1.00 65.12 186 GLU A C 1
ATOM 1398 O O . GLU A 1 186 ? -9.073 -7.141 -4.596 1.00 65.12 186 GLU A O 1
ATOM 1403 N N . CYS A 1 187 ? -9.973 -6.591 -2.639 1.00 84.12 187 CYS A N 1
ATOM 1404 C CA . CYS A 1 187 ? -8.696 -6.772 -1.932 1.00 84.12 187 CYS A CA 1
ATOM 1405 C C . CYS A 1 187 ? -8.296 -8.259 -1.780 1.00 84.12 187 CYS A C 1
ATOM 1407 O O . CYS A 1 187 ? -7.322 -8.594 -1.106 1.00 84.12 187 CYS A O 1
ATOM 1409 N N . VAL A 1 188 ? -9.062 -9.152 -2.414 1.00 89.19 188 VAL A N 1
ATOM 1410 C CA . VAL A 1 188 ? -8.788 -10.572 -2.579 1.00 89.19 188 VAL A CA 1
ATOM 1411 C C . VAL A 1 188 ? -8.372 -10.820 -4.023 1.00 89.19 188 VAL A C 1
ATOM 1413 O O . VAL A 1 188 ? -9.157 -10.629 -4.948 1.00 89.19 188 VAL A O 1
ATOM 1416 N N . TYR A 1 189 ? -7.150 -11.303 -4.206 1.00 87.00 189 TYR A N 1
ATOM 1417 C CA . TYR A 1 189 ? -6.556 -11.549 -5.512 1.00 87.00 189 TYR A CA 1
ATOM 1418 C C . TYR A 1 189 ? -6.333 -13.045 -5.727 1.00 87.00 189 TYR A C 1
ATOM 1420 O O . TYR A 1 189 ? -5.722 -13.724 -4.896 1.00 87.00 189 TYR A O 1
ATOM 1428 N N . GLU A 1 190 ? -6.792 -13.562 -6.864 1.00 86.25 190 GLU A N 1
ATOM 1429 C CA . GLU A 1 190 ? -6.559 -14.948 -7.274 1.00 86.25 190 GLU A CA 1
ATOM 1430 C C . GLU A 1 190 ? -5.416 -15.012 -8.295 1.00 86.25 190 GLU A C 1
ATOM 1432 O O . GLU A 1 190 ? -5.507 -14.461 -9.391 1.00 86.25 190 GLU A O 1
ATOM 1437 N N . VAL A 1 191 ? -4.331 -15.712 -7.948 1.00 80.75 191 VAL A N 1
ATOM 1438 C CA . VAL A 1 191 ? -3.172 -15.927 -8.829 1.00 80.75 191 VAL A CA 1
ATOM 1439 C C . VAL A 1 191 ? -2.949 -17.425 -8.991 1.00 80.75 191 VAL A C 1
ATOM 1441 O O . VAL A 1 191 ? -2.380 -18.102 -8.129 1.00 80.75 191 VAL A O 1
ATOM 1444 N N . GLY A 1 192 ? -3.440 -17.974 -10.102 1.00 82.12 192 GLY A N 1
ATOM 1445 C CA . GLY A 1 192 ? -3.447 -19.418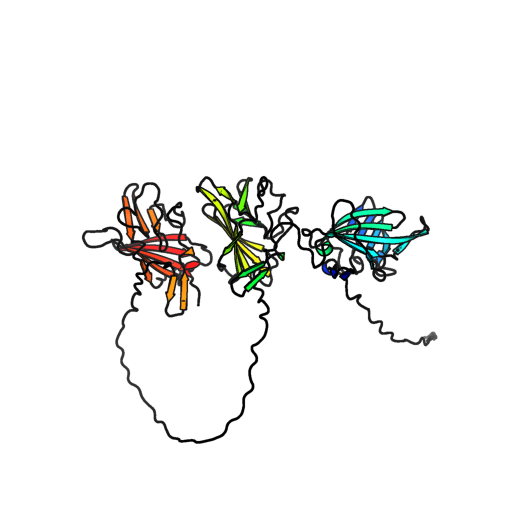 -10.326 1.00 82.12 192 GLY A CA 1
ATOM 1446 C C . GLY A 1 192 ? -4.339 -20.134 -9.306 1.00 82.12 192 GLY A C 1
ATOM 1447 O O . GLY A 1 192 ? -5.549 -19.950 -9.306 1.00 82.12 192 GLY A O 1
ATOM 1448 N N . THR A 1 193 ? -3.751 -20.977 -8.451 1.00 80.69 193 THR A N 1
ATOM 1449 C CA . THR A 1 193 ? -4.469 -21.677 -7.362 1.00 80.69 193 THR A CA 1
ATOM 1450 C C . THR A 1 193 ? -4.381 -20.967 -6.012 1.00 80.69 193 THR A C 1
ATOM 1452 O O . THR A 1 193 ? -4.930 -21.458 -5.025 1.00 80.69 193 THR A O 1
ATOM 1455 N N . ASN A 1 194 ? -3.633 -19.868 -5.943 1.00 84.88 194 ASN A N 1
ATOM 1456 C CA . ASN A 1 194 ? -3.385 -19.137 -4.712 1.00 84.88 194 ASN A CA 1
ATOM 1457 C C . ASN A 1 194 ? -4.386 -17.996 -4.572 1.00 84.88 194 ASN A C 1
ATOM 1459 O O . ASN A 1 194 ? -4.641 -17.280 -5.539 1.00 84.88 194 ASN A O 1
ATOM 1463 N N . VAL A 1 195 ? -4.900 -17.811 -3.360 1.00 88.94 195 VAL A N 1
ATOM 1464 C CA . VAL A 1 195 ? -5.755 -16.678 -3.006 1.00 88.94 195 VAL A CA 1
ATOM 1465 C C . VAL A 1 195 ? -5.005 -15.813 -2.001 1.00 88.94 195 VAL A C 1
ATOM 1467 O O . VAL A 1 195 ? -4.516 -16.323 -0.990 1.00 88.94 195 VAL A O 1
ATOM 1470 N N . PHE A 1 196 ? -4.910 -14.517 -2.275 1.00 90.00 196 PHE A N 1
ATOM 1471 C CA . PHE A 1 196 ? -4.288 -13.529 -1.399 1.00 90.00 196 PHE A CA 1
ATOM 1472 C C . PHE A 1 196 ? -5.355 -12.549 -0.940 1.00 90.00 196 PHE A C 1
ATOM 1474 O O . PHE A 1 196 ? -5.837 -11.756 -1.740 1.00 90.00 196 PHE A O 1
ATOM 1481 N N . ASP A 1 197 ? -5.729 -12.620 0.333 1.00 90.88 197 ASP A N 1
ATOM 1482 C CA . ASP A 1 197 ? -6.630 -11.651 0.950 1.00 90.88 197 ASP A CA 1
ATOM 1483 C C . ASP A 1 197 ? -5.794 -10.595 1.674 1.00 90.88 197 ASP A C 1
ATOM 1485 O O . ASP A 1 197 ? -5.207 -10.857 2.726 1.00 90.88 197 ASP A O 1
ATOM 1489 N N . LEU A 1 198 ? -5.705 -9.419 1.060 1.00 92.62 198 LEU A N 1
ATOM 1490 C CA . LEU A 1 198 ? -4.949 -8.278 1.560 1.00 92.62 198 LEU A CA 1
ATOM 1491 C C . LEU A 1 198 ? -5.840 -7.291 2.317 1.00 92.62 198 LEU A C 1
ATOM 1493 O O . LEU A 1 198 ? -5.354 -6.239 2.721 1.00 92.62 198 LEU A O 1
ATOM 1497 N N . SER A 1 199 ? -7.117 -7.615 2.554 1.00 88.62 199 SER A N 1
ATOM 1498 C CA . SER A 1 199 ? -8.074 -6.700 3.194 1.00 88.62 199 SER A CA 1
ATOM 1499 C C . SER A 1 199 ? -7.565 -6.214 4.551 1.00 88.62 199 SER A C 1
ATOM 1501 O O . SER A 1 199 ? -7.674 -5.038 4.877 1.00 88.62 199 SER A O 1
ATOM 1503 N N . ALA A 1 200 ? -6.903 -7.097 5.302 1.00 85.00 200 ALA A N 1
ATOM 1504 C CA . ALA A 1 200 ? -6.314 -6.793 6.604 1.00 85.00 200 ALA A CA 1
ATOM 1505 C C . ALA A 1 200 ? -5.037 -5.923 6.554 1.00 85.00 200 ALA A C 1
ATOM 1507 O O . ALA A 1 200 ? -4.457 -5.635 7.600 1.00 85.00 200 ALA A O 1
ATOM 1508 N N . LEU A 1 201 ? -4.570 -5.542 5.361 1.00 91.81 201 LEU A N 1
ATOM 1509 C CA . LEU A 1 201 ? -3.524 -4.535 5.155 1.00 91.81 201 LEU A CA 1
ATOM 1510 C C . LEU A 1 201 ? -4.089 -3.139 4.857 1.00 91.81 201 LEU A C 1
ATOM 1512 O O . LEU A 1 201 ? -3.330 -2.180 4.750 1.00 91.81 201 LEU A O 1
ATOM 1516 N N . THR A 1 202 ? -5.402 -3.018 4.701 1.00 91.19 202 THR A N 1
ATOM 1517 C CA . THR A 1 202 ? -6.062 -1.731 4.473 1.00 91.19 202 THR A CA 1
ATOM 1518 C C . THR A 1 202 ? -6.174 -0.986 5.800 1.00 91.19 202 THR A C 1
ATOM 1520 O O . THR A 1 202 ? -6.591 -1.572 6.800 1.00 91.19 202 THR A O 1
ATOM 1523 N N . TYR A 1 203 ? -5.833 0.301 5.828 1.00 82.94 203 TYR A N 1
ATOM 1524 C CA . TYR A 1 203 ? -6.140 1.179 6.962 1.00 82.94 203 TYR A CA 1
ATOM 1525 C C . TYR A 1 203 ? -7.033 2.343 6.539 1.00 82.94 203 TYR A C 1
ATOM 1527 O O . TYR A 1 203 ? -7.121 2.681 5.365 1.00 82.94 203 TYR A O 1
ATOM 1535 N N . SER A 1 204 ? -7.662 2.987 7.523 1.00 82.75 204 SER A N 1
ATOM 1536 C CA . SER A 1 204 ? -8.501 4.169 7.316 1.00 82.75 204 SER A CA 1
ATOM 1537 C C . SER A 1 204 ? -7.736 5.360 6.736 1.00 82.75 204 SER A C 1
ATOM 1539 O O . SER A 1 204 ? -6.858 5.895 7.425 1.00 82.75 204 SER A O 1
ATOM 1541 N N . PRO A 1 205 ? -8.148 5.916 5.588 1.00 84.50 205 PRO A N 1
ATOM 1542 C CA . PRO A 1 205 ? -7.618 7.189 5.114 1.00 84.50 205 PRO A CA 1
ATOM 1543 C C . PRO A 1 205 ? -7.835 8.348 6.099 1.00 84.50 205 PRO A C 1
ATOM 1545 O O . PRO A 1 205 ? -7.122 9.350 6.053 1.00 84.50 205 PRO A O 1
ATOM 1548 N N . ALA A 1 206 ? -8.798 8.254 7.021 1.00 81.62 206 ALA A N 1
ATOM 1549 C CA . ALA A 1 206 ? -9.043 9.287 8.030 1.00 81.62 206 ALA A CA 1
ATOM 1550 C C . ALA A 1 206 ? -7.986 9.307 9.152 1.00 81.62 206 ALA A C 1
ATOM 1552 O O . ALA A 1 206 ? -7.906 10.280 9.907 1.00 81.62 206 ALA A O 1
ATOM 1553 N N . LEU A 1 207 ? -7.176 8.252 9.275 1.00 79.00 207 LEU A N 1
ATOM 1554 C CA . LEU A 1 207 ? -6.119 8.130 10.276 1.00 79.00 207 LEU A CA 1
ATOM 1555 C C . LEU A 1 207 ? -4.740 8.387 9.651 1.00 79.00 207 LEU A C 1
ATOM 1557 O O . LEU A 1 207 ? -4.571 8.216 8.442 1.00 79.00 207 LEU A O 1
ATOM 1561 N N . PRO A 1 208 ? -3.731 8.809 10.437 1.00 85.12 208 PRO A N 1
ATOM 1562 C CA . PRO A 1 208 ? -2.346 8.846 9.974 1.00 85.12 208 PRO A CA 1
ATOM 1563 C C . PRO A 1 208 ? -1.891 7.466 9.492 1.00 85.12 208 PRO A C 1
ATOM 1565 O O . PRO A 1 208 ? -2.335 6.450 10.028 1.00 85.12 208 PRO A O 1
ATOM 1568 N N . SER A 1 209 ? -0.976 7.432 8.521 1.00 88.56 209 SER A N 1
ATOM 1569 C CA . SER A 1 209 ? -0.394 6.171 8.058 1.00 88.56 209 SER A CA 1
ATOM 1570 C C . SER A 1 209 ? 0.208 5.390 9.238 1.00 88.56 209 SER A C 1
ATOM 1572 O O . SER A 1 209 ? 0.997 5.973 9.990 1.00 88.56 209 SER A O 1
ATOM 1574 N N . PRO A 1 210 ? -0.142 4.102 9.416 1.00 86.88 210 PRO A N 1
ATOM 1575 C CA . PRO A 1 210 ? 0.392 3.294 10.503 1.00 86.88 210 PRO A CA 1
ATOM 1576 C C . PRO A 1 210 ? 1.907 3.096 10.403 1.00 86.88 210 PRO A C 1
ATOM 1578 O O . PRO A 1 210 ? 2.506 3.203 9.327 1.00 86.88 210 PRO A O 1
ATOM 1581 N N . ASP A 1 211 ? 2.521 2.719 11.523 1.00 89.69 211 ASP A N 1
ATOM 1582 C CA . ASP A 1 211 ? 3.919 2.295 11.536 1.00 89.69 211 ASP A CA 1
ATOM 1583 C C . ASP A 1 211 ? 4.135 1.146 10.535 1.00 89.69 211 ASP A C 1
ATOM 1585 O O . ASP A 1 211 ? 3.357 0.194 10.470 1.00 89.69 211 ASP A O 1
ATOM 1589 N N . GLY A 1 212 ? 5.191 1.250 9.724 1.00 91.50 212 GLY A N 1
ATOM 1590 C CA . GLY A 1 212 ? 5.498 0.283 8.667 1.00 91.50 212 GLY A CA 1
ATOM 1591 C C . GLY A 1 212 ? 4.792 0.533 7.327 1.00 91.50 212 GLY A C 1
ATOM 1592 O O . GLY A 1 212 ? 5.134 -0.133 6.354 1.00 91.50 212 GLY A O 1
ATOM 1593 N N . TYR A 1 213 ? 3.877 1.502 7.222 1.00 97.69 213 TYR A N 1
ATOM 1594 C CA . TYR A 1 213 ? 3.233 1.893 5.952 1.00 97.69 213 TYR A CA 1
ATOM 1595 C C . TYR A 1 213 ? 3.898 3.093 5.278 1.00 97.69 213 TYR A C 1
ATOM 1597 O O . TYR A 1 213 ? 3.425 3.586 4.250 1.00 97.69 213 TYR A O 1
ATOM 1605 N N . SER A 1 214 ? 5.025 3.538 5.829 1.00 97.50 214 SER A N 1
ATOM 1606 C CA . SER A 1 214 ? 5.906 4.502 5.193 1.00 97.50 214 SER A CA 1
ATOM 1607 C C . SER A 1 214 ? 7.368 4.068 5.243 1.00 97.50 214 SER A C 1
ATOM 1609 O O . SER A 1 214 ? 7.781 3.312 6.123 1.00 97.50 214 SER A O 1
ATOM 1611 N N . ILE A 1 215 ? 8.153 4.509 4.260 1.00 96.44 215 ILE A N 1
ATOM 1612 C CA . ILE A 1 215 ? 9.592 4.232 4.192 1.00 96.44 215 ILE A CA 1
ATOM 1613 C C . ILE A 1 215 ? 10.331 5.323 3.418 1.00 96.44 215 ILE A C 1
ATOM 1615 O O . ILE A 1 215 ? 9.826 5.825 2.414 1.00 96.44 215 ILE A O 1
ATOM 1619 N N . ASP A 1 216 ? 11.552 5.636 3.844 1.00 91.38 216 ASP A N 1
ATOM 1620 C CA . ASP A 1 216 ? 12.461 6.509 3.104 1.00 91.38 216 ASP A CA 1
ATOM 1621 C C . ASP A 1 216 ? 13.329 5.705 2.123 1.00 91.38 216 ASP A C 1
ATOM 1623 O O . ASP A 1 216 ? 13.879 4.656 2.473 1.00 91.38 216 ASP A O 1
ATOM 1627 N N . ASP A 1 217 ? 13.503 6.202 0.898 1.00 81.75 217 ASP A N 1
ATOM 1628 C CA . ASP A 1 217 ? 14.539 5.701 -0.008 1.00 81.75 217 ASP A CA 1
ATOM 1629 C C . ASP A 1 217 ? 15.906 6.362 0.241 1.00 81.75 217 ASP A C 1
ATOM 1631 O O . ASP A 1 217 ? 16.068 7.316 1.005 1.00 81.75 217 ASP A O 1
ATOM 1635 N N . SER A 1 218 ? 16.932 5.861 -0.449 1.00 75.69 218 SER A N 1
ATOM 1636 C CA . SER A 1 218 ? 18.297 6.389 -0.353 1.00 75.69 218 SER A CA 1
ATOM 1637 C C . SER A 1 218 ? 18.457 7.825 -0.870 1.00 75.69 218 SER A C 1
ATOM 1639 O O . SER A 1 218 ? 19.491 8.442 -0.614 1.00 75.69 218 SER A O 1
ATOM 1641 N N . ALA A 1 219 ? 17.482 8.346 -1.621 1.00 73.25 219 ALA A N 1
ATOM 1642 C CA . ALA A 1 219 ? 17.468 9.717 -2.121 1.00 73.25 219 ALA A CA 1
ATOM 1643 C C . ALA A 1 219 ? 16.768 10.689 -1.149 1.00 73.25 219 ALA A C 1
ATOM 1645 O O . ALA A 1 219 ? 16.759 11.898 -1.396 1.00 73.25 219 ALA A O 1
ATOM 1646 N N . GLY A 1 220 ? 16.234 10.185 -0.030 1.00 83.12 220 GLY A N 1
ATOM 1647 C CA . GLY A 1 220 ? 15.511 10.972 0.966 1.00 83.12 220 GLY A CA 1
ATOM 1648 C C . GLY A 1 220 ? 14.066 11.267 0.565 1.00 83.12 220 GLY A C 1
ATOM 1649 O O . GLY A 1 220 ? 13.517 12.286 0.984 1.00 83.12 220 GLY A O 1
ATOM 1650 N N . HIS A 1 221 ? 13.468 10.433 -0.287 1.00 89.69 221 HIS A N 1
ATOM 1651 C CA . HIS A 1 221 ? 12.036 10.465 -0.570 1.00 89.69 221 HIS A CA 1
ATOM 1652 C C . HIS A 1 221 ? 11.305 9.515 0.369 1.00 89.69 221 HIS A C 1
ATOM 1654 O O . HIS A 1 221 ? 11.711 8.363 0.495 1.00 89.69 221 HIS A O 1
ATOM 1660 N N . THR A 1 222 ? 10.203 9.969 0.958 1.00 96.56 222 THR A N 1
ATOM 1661 C CA . THR A 1 222 ? 9.334 9.122 1.782 1.00 96.56 222 THR A CA 1
ATOM 1662 C C . THR A 1 222 ? 8.194 8.597 0.922 1.00 96.56 222 THR A C 1
ATOM 1664 O O . THR A 1 222 ? 7.556 9.367 0.210 1.00 96.56 222 THR A O 1
ATOM 1667 N N . TYR A 1 223 ? 7.915 7.302 0.975 1.00 97.56 223 TYR A N 1
ATOM 1668 C CA . TYR A 1 223 ? 6.763 6.690 0.315 1.00 97.56 223 TYR A CA 1
ATOM 1669 C C . TYR A 1 223 ? 5.755 6.294 1.369 1.00 97.56 223 TYR A C 1
ATOM 1671 O O . TYR A 1 223 ? 6.140 5.708 2.372 1.00 97.56 223 TYR A O 1
ATOM 1679 N N . TYR A 1 224 ? 4.490 6.590 1.114 1.00 98.25 224 TYR A N 1
ATOM 1680 C CA . TYR A 1 224 ? 3.342 6.169 1.900 1.00 98.25 224 TYR A CA 1
ATOM 1681 C C . TYR A 1 224 ? 2.527 5.208 1.050 1.00 98.25 224 TYR A C 1
ATOM 1683 O O . TYR A 1 224 ? 2.356 5.436 -0.149 1.00 98.25 224 TYR A O 1
ATO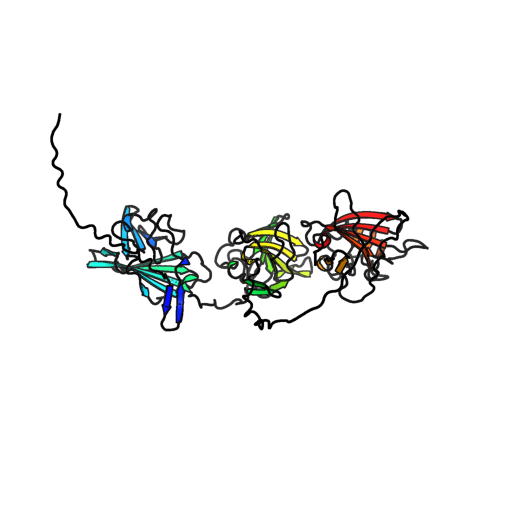M 1691 N N . LEU A 1 225 ? 2.041 4.146 1.668 1.00 98.12 225 LEU A N 1
ATOM 1692 C CA . LEU A 1 225 ? 1.257 3.101 1.030 1.00 98.12 225 LEU A CA 1
ATOM 1693 C C . LEU A 1 225 ? -0.045 2.933 1.803 1.00 98.12 225 LEU A C 1
ATOM 1695 O O . LEU A 1 225 ? -0.044 3.100 3.017 1.00 98.12 225 LEU A O 1
ATOM 1699 N N . ASN A 1 226 ? -1.120 2.591 1.112 1.00 96.19 226 ASN A N 1
ATOM 1700 C CA . ASN A 1 226 ? -2.286 1.900 1.639 1.00 96.19 226 ASN A CA 1
ATOM 1701 C C . ASN A 1 226 ? -2.669 0.802 0.636 1.00 96.19 226 ASN A C 1
ATOM 1703 O O . ASN A 1 226 ? -2.260 0.840 -0.527 1.00 96.19 226 ASN A O 1
ATOM 1707 N N . PHE A 1 227 ? -3.398 -0.208 1.088 1.00 94.62 227 PHE A N 1
ATOM 1708 C CA . PHE A 1 227 ? -3.906 -1.258 0.216 1.00 94.62 227 PHE A CA 1
ATOM 1709 C C . PHE A 1 227 ? -5.391 -1.047 0.019 1.00 94.62 227 PHE A C 1
ATOM 1711 O O . PHE A 1 227 ? -6.092 -0.797 0.986 1.00 94.62 227 PHE A O 1
ATOM 1718 N N . CYS A 1 228 ? -5.855 -1.179 -1.224 1.00 90.31 228 CYS A N 1
ATOM 1719 C CA . CYS A 1 228 ? -7.282 -1.246 -1.562 1.00 90.31 228 CYS A CA 1
ATOM 1720 C C . CYS A 1 228 ? -8.121 -0.011 -1.181 1.00 90.31 228 CYS A C 1
ATOM 1722 O O . CYS A 1 228 ? -9.332 -0.026 -1.369 1.00 90.31 228 CYS A O 1
ATOM 1724 N N . ASP A 1 229 ? -7.463 1.049 -0.720 1.00 91.88 229 ASP A N 1
ATOM 1725 C CA . ASP A 1 229 ? -8.019 2.326 -0.291 1.00 91.88 229 ASP A CA 1
ATOM 1726 C C . ASP A 1 229 ? -6.920 3.399 -0.428 1.00 91.88 229 ASP A C 1
ATOM 1728 O O . ASP A 1 229 ? -5.739 3.067 -0.622 1.00 91.88 229 ASP A O 1
ATOM 1732 N N . GLU A 1 230 ? -7.267 4.684 -0.386 1.00 93.88 230 GLU A N 1
ATOM 1733 C CA . GLU A 1 230 ? -6.282 5.751 -0.541 1.00 93.88 230 GLU A CA 1
ATOM 1734 C C . GLU A 1 230 ? -5.377 5.916 0.686 1.00 93.88 230 GLU A C 1
ATOM 1736 O O . GLU A 1 230 ? -5.703 5.555 1.816 1.00 93.88 230 GLU A O 1
ATOM 1741 N N . VAL A 1 231 ? -4.194 6.498 0.495 1.00 95.88 231 VAL A N 1
ATOM 1742 C CA . VAL A 1 231 ? -3.332 6.874 1.619 1.00 95.88 231 VAL A CA 1
ATOM 1743 C C . VAL A 1 231 ? -4.006 7.920 2.501 1.00 95.88 231 VAL A C 1
ATOM 1745 O O . VAL A 1 231 ? -4.882 8.663 2.059 1.00 95.88 231 VAL A O 1
ATOM 1748 N N . SER A 1 232 ? -3.527 8.029 3.741 1.00 93.88 232 SER A N 1
ATOM 1749 C CA . SER A 1 232 ? -4.032 8.986 4.727 1.00 93.88 232 SER A CA 1
ATOM 1750 C C . SER A 1 232 ? -4.328 10.378 4.149 1.00 93.88 232 SER A C 1
ATOM 1752 O O . SER A 1 232 ? -3.454 11.059 3.610 1.00 93.88 232 SER A O 1
ATOM 1754 N N . THR A 1 233 ? -5.550 10.849 4.376 1.00 90.19 233 THR A N 1
ATOM 1755 C CA . THR A 1 233 ? -6.032 12.205 4.072 1.00 90.19 233 THR A CA 1
ATOM 1756 C C . THR A 1 233 ? -5.295 13.306 4.841 1.00 90.19 233 THR A C 1
ATOM 1758 O O . THR A 1 233 ? -5.397 14.478 4.484 1.00 90.19 233 THR A O 1
ATOM 1761 N N . SER A 1 234 ? -4.510 12.953 5.867 1.00 89.75 234 SER A N 1
ATOM 1762 C CA . SER A 1 234 ? -3.605 13.887 6.553 1.00 89.75 234 SER A CA 1
ATOM 1763 C C . SER A 1 234 ? -2.399 14.308 5.698 1.00 89.75 234 SER A C 1
ATOM 1765 O O . SER A 1 234 ? -1.758 15.321 5.992 1.00 89.75 234 SER A O 1
ATOM 1767 N N . LEU A 1 235 ? -2.099 13.566 4.625 1.00 91.56 235 LEU A N 1
ATOM 1768 C CA . LEU A 1 235 ? -1.027 13.860 3.678 1.00 91.56 235 LEU A CA 1
ATOM 1769 C C . LEU A 1 235 ? -1.528 14.843 2.606 1.00 91.56 235 LEU A C 1
ATOM 1771 O O . LEU A 1 235 ? -1.973 14.456 1.522 1.00 91.56 235 LEU A O 1
ATOM 1775 N N . ASP A 1 236 ? -1.469 16.136 2.932 1.00 85.81 236 ASP A N 1
ATOM 1776 C CA . ASP A 1 236 ? -1.977 17.223 2.085 1.00 85.81 236 ASP A CA 1
ATOM 1777 C C . ASP A 1 236 ? -1.301 17.242 0.698 1.00 85.81 236 ASP A C 1
ATOM 1779 O O . ASP A 1 236 ? -0.130 17.595 0.554 1.00 85.81 236 ASP A O 1
ATOM 1783 N N . GLY A 1 237 ? -2.045 16.837 -0.335 1.00 88.06 237 GLY A N 1
ATOM 1784 C CA . GLY A 1 237 ? -1.577 16.733 -1.722 1.00 88.06 237 GLY A CA 1
ATOM 1785 C C . GLY A 1 237 ? -1.441 15.308 -2.269 1.00 88.06 237 GLY A C 1
ATOM 1786 O O . GLY A 1 237 ? -1.242 15.160 -3.473 1.00 88.06 237 GLY A O 1
ATOM 1787 N N . CYS A 1 238 ? -1.598 14.270 -1.442 1.00 94.06 238 CYS A N 1
ATOM 1788 C CA . CYS A 1 238 ? -1.616 12.879 -1.914 1.00 94.06 238 CYS A CA 1
ATOM 1789 C C . CYS A 1 238 ? -2.942 12.465 -2.562 1.00 94.06 238 CYS A C 1
ATOM 1791 O O . CYS A 1 238 ? -2.933 11.610 -3.440 1.00 94.06 238 CYS A O 1
ATOM 1793 N N . ASN A 1 239 ? -4.050 13.106 -2.180 1.00 91.38 239 ASN A N 1
ATOM 1794 C CA . ASN A 1 239 ? -5.388 12.818 -2.704 1.00 91.38 239 ASN A CA 1
ATOM 1795 C C . ASN A 1 239 ? -6.039 14.100 -3.265 1.00 91.38 239 ASN A C 1
ATOM 1797 O O . ASN A 1 239 ? -6.941 14.670 -2.648 1.00 91.38 239 ASN A O 1
ATOM 1801 N N . PRO A 1 240 ? -5.521 14.672 -4.371 1.00 82.38 240 PRO A N 1
ATOM 1802 C CA . PRO A 1 240 ? -6.038 15.924 -4.910 1.00 82.38 240 PRO A CA 1
ATOM 1803 C C . PRO A 1 240 ? -7.377 15.726 -5.636 1.00 82.38 240 PRO A C 1
ATOM 1805 O O . PRO A 1 240 ? -7.479 14.954 -6.592 1.00 82.38 240 PRO A O 1
ATOM 1808 N N . GLY A 1 241 ? -8.386 16.509 -5.248 1.00 77.69 241 GLY A N 1
ATOM 1809 C CA . GLY A 1 241 ? -9.719 16.444 -5.856 1.00 77.69 241 GLY A CA 1
ATOM 1810 C C . GLY A 1 241 ? -10.397 15.110 -5.549 1.00 77.69 241 GLY A C 1
ATOM 1811 O O . GLY A 1 241 ? -10.436 14.712 -4.394 1.00 77.69 241 GLY A O 1
ATOM 1812 N N . ASP A 1 242 ? -10.882 14.433 -6.589 1.00 72.44 242 ASP A N 1
ATOM 1813 C CA . ASP A 1 242 ? -11.515 13.109 -6.492 1.00 72.44 242 ASP A CA 1
ATOM 1814 C C . ASP A 1 242 ? -10.505 11.964 -6.752 1.00 72.44 242 ASP A C 1
ATOM 1816 O O . ASP A 1 242 ? -10.884 10.881 -7.187 1.00 72.44 242 ASP A O 1
ATOM 1820 N N . THR A 1 243 ? -9.199 12.218 -6.588 1.00 80.12 243 THR A N 1
ATOM 1821 C CA . THR A 1 243 ? -8.151 11.213 -6.838 1.00 80.12 243 THR A CA 1
ATOM 1822 C C . THR A 1 243 ? -7.850 10.436 -5.560 1.00 80.12 243 THR A C 1
ATOM 1824 O O . THR A 1 243 ? -7.311 11.006 -4.613 1.00 80.12 243 THR A O 1
ATOM 1827 N N . GLU A 1 244 ? -8.121 9.135 -5.576 1.00 90.44 244 GLU A N 1
ATOM 1828 C CA . GLU A 1 244 ? -7.818 8.188 -4.496 1.00 90.44 244 GLU A CA 1
ATOM 1829 C C . GLU A 1 244 ? -6.466 7.514 -4.782 1.00 90.44 244 GLU A C 1
ATOM 1831 O O . GLU A 1 244 ? -6.360 6.630 -5.639 1.00 90.44 244 GLU A O 1
ATOM 1836 N N . SER A 1 245 ? -5.392 7.971 -4.130 1.00 95.25 245 SER A N 1
ATOM 1837 C CA . SER A 1 245 ? -4.037 7.471 -4.389 1.00 95.25 245 SER A CA 1
ATOM 1838 C C . SER A 1 245 ? -3.658 6.383 -3.387 1.00 95.25 245 SER A C 1
ATOM 1840 O O . SER A 1 245 ? -3.494 6.672 -2.209 1.00 95.25 245 SER A O 1
ATOM 1842 N N . ALA A 1 246 ? -3.437 5.148 -3.844 1.00 96.25 246 ALA A N 1
ATOM 1843 C CA . ALA A 1 246 ? -2.981 4.033 -3.002 1.00 96.25 246 ALA A CA 1
ATOM 1844 C C . ALA A 1 246 ? -1.528 4.208 -2.534 1.00 96.25 246 ALA A C 1
ATOM 1846 O O . ALA A 1 246 ? -1.121 3.716 -1.483 1.00 96.25 246 ALA A O 1
ATOM 1847 N N . VAL A 1 247 ? -0.720 4.923 -3.322 1.00 97.88 247 VAL A N 1
ATOM 1848 C CA . VAL A 1 247 ? 0.675 5.233 -2.990 1.00 97.88 247 VAL A CA 1
ATOM 1849 C C . VAL A 1 247 ? 0.914 6.720 -3.141 1.00 97.88 247 VAL A C 1
ATOM 1851 O O . VAL A 1 247 ? 0.466 7.321 -4.113 1.00 97.88 247 VAL A O 1
ATOM 1854 N N . CYS A 1 248 ? 1.675 7.318 -2.233 1.00 97.38 248 CYS A N 1
ATOM 1855 C CA . CYS A 1 248 ? 2.105 8.703 -2.355 1.00 97.38 248 CYS A CA 1
ATOM 1856 C C . CYS A 1 248 ? 3.589 8.861 -2.047 1.00 97.38 248 CYS A C 1
ATOM 1858 O O . CYS A 1 248 ? 4.097 8.310 -1.074 1.00 97.38 248 CYS A O 1
ATOM 1860 N N . GLN A 1 249 ? 4.292 9.635 -2.868 1.00 96.31 249 GLN A N 1
ATOM 1861 C CA . GLN A 1 249 ? 5.678 10.015 -2.627 1.00 96.31 249 GLN A CA 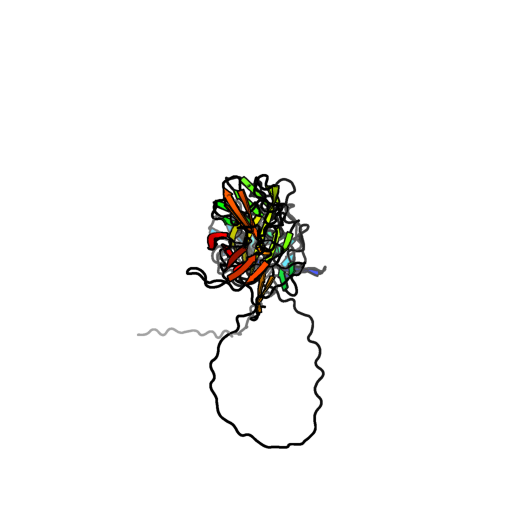1
ATOM 1862 C C . GLN A 1 249 ? 5.732 11.421 -2.024 1.00 96.31 249 GLN A C 1
ATOM 1864 O O . GLN A 1 249 ? 5.173 12.361 -2.580 1.00 96.31 249 GLN A O 1
ATOM 1869 N N . GLN A 1 250 ? 6.491 11.601 -0.952 1.00 95.31 250 GLN A N 1
ATOM 1870 C CA . GLN A 1 250 ? 6.884 12.900 -0.430 1.00 95.31 250 GLN A CA 1
ATOM 1871 C C . GLN A 1 250 ? 8.337 13.195 -0.810 1.00 95.31 250 GLN A C 1
ATOM 1873 O O . GLN A 1 250 ? 9.253 12.428 -0.518 1.00 95.31 250 GLN A O 1
ATOM 1878 N N . SER A 1 251 ? 8.562 14.333 -1.463 1.00 91.56 251 SER A N 1
ATOM 1879 C CA . SER A 1 251 ? 9.891 14.773 -1.884 1.00 91.56 251 SER A CA 1
ATOM 1880 C C . SER A 1 251 ? 10.002 16.292 -1.822 1.00 91.56 251 SER A C 1
ATOM 1882 O O . SER A 1 251 ? 9.171 17.019 -2.367 1.00 91.56 251 SER A O 1
ATOM 1884 N N . GLY A 1 252 ? 11.023 16.789 -1.117 1.00 86.19 252 GLY A N 1
ATOM 1885 C CA . GLY A 1 252 ? 11.264 18.228 -0.975 1.00 86.19 252 GLY A CA 1
ATOM 1886 C C . GLY A 1 252 ? 10.124 18.991 -0.288 1.00 86.19 252 GLY A C 1
ATOM 1887 O O . GLY A 1 252 ? 9.934 20.170 -0.572 1.00 86.19 252 GLY A O 1
ATOM 1888 N N . GLY A 1 253 ? 9.354 18.323 0.580 1.00 86.75 253 GLY A N 1
ATOM 1889 C CA . GLY A 1 253 ? 8.185 18.897 1.257 1.00 86.75 253 GLY A CA 1
ATOM 1890 C C . GLY A 1 253 ? 6.899 18.915 0.423 1.00 86.75 253 GLY A C 1
ATOM 1891 O O . GLY A 1 253 ? 5.887 19.408 0.907 1.00 86.75 253 GLY A O 1
ATOM 1892 N N . PHE A 1 254 ? 6.928 18.372 -0.796 1.00 91.31 254 PHE A N 1
ATOM 1893 C CA . PHE A 1 254 ? 5.756 18.214 -1.655 1.00 91.31 254 PHE A CA 1
ATOM 1894 C C . PHE A 1 254 ? 5.313 16.758 -1.698 1.00 91.31 254 PHE A C 1
ATOM 1896 O O . PHE A 1 254 ? 6.150 15.858 -1.619 1.00 91.31 254 PHE A O 1
ATOM 1903 N N . PHE A 1 255 ? 4.012 16.556 -1.873 1.00 94.88 255 PHE A N 1
ATOM 1904 C CA . PHE A 1 255 ? 3.387 15.251 -2.021 1.00 94.88 255 PHE A CA 1
ATOM 1905 C C . PHE A 1 255 ? 2.997 15.019 -3.478 1.00 94.88 255 PHE A C 1
ATOM 1907 O O . PHE A 1 255 ? 2.516 15.929 -4.155 1.00 94.88 255 PHE A O 1
ATOM 1914 N N . TYR A 1 256 ? 3.244 13.804 -3.949 1.00 94.12 256 TYR A N 1
ATOM 1915 C CA . TYR A 1 256 ? 3.004 13.376 -5.315 1.00 94.12 256 TYR A CA 1
ATOM 1916 C C . TYR A 1 256 ? 2.213 12.063 -5.278 1.00 94.12 256 TYR A C 1
ATOM 1918 O O . TYR A 1 256 ? 2.771 11.047 -4.855 1.00 94.12 256 TYR A O 1
ATOM 1926 N N . PRO A 1 257 ? 0.940 12.059 -5.711 1.00 96.44 257 PRO A N 1
ATOM 1927 C CA . PRO A 1 257 ? 0.181 10.834 -5.941 1.00 96.44 257 PRO A CA 1
ATOM 1928 C C . PRO A 1 257 ? 0.962 9.905 -6.877 1.00 96.44 257 PRO A C 1
ATOM 1930 O O . PRO A 1 257 ? 1.401 10.336 -7.947 1.00 96.44 257 PRO A O 1
ATOM 1933 N N . SER A 1 258 ? 1.158 8.648 -6.487 1.00 95.94 258 SER A N 1
ATOM 1934 C CA . SER A 1 258 ? 2.088 7.714 -7.143 1.00 95.94 258 SER A CA 1
ATOM 1935 C C . SER A 1 258 ? 1.445 6.413 -7.630 1.00 95.94 258 SER A C 1
ATOM 1937 O O . SER A 1 258 ? 2.155 5.463 -7.962 1.00 95.94 258 SER A O 1
ATOM 1939 N N . GLY A 1 259 ? 0.117 6.381 -7.691 1.00 95.06 259 GLY A N 1
ATOM 1940 C CA . GLY A 1 259 ? -0.682 5.287 -8.235 1.00 95.06 259 GLY A CA 1
ATOM 1941 C C . GLY A 1 259 ? -2.074 5.296 -7.607 1.00 95.06 259 GLY A C 1
ATOM 1942 O O . GLY A 1 259 ? -2.185 5.455 -6.391 1.00 95.06 259 GLY A O 1
ATOM 1943 N N . GLN A 1 260 ? -3.119 5.170 -8.422 1.00 91.44 260 GLN A N 1
ATOM 1944 C CA . GLN A 1 260 ? -4.512 5.208 -7.970 1.00 91.44 260 GLN A CA 1
ATOM 1945 C C . GLN A 1 260 ? -4.996 3.841 -7.494 1.00 91.44 260 GLN A C 1
ATOM 1947 O O . GLN A 1 260 ? -4.614 2.814 -8.054 1.00 91.44 260 GLN A O 1
ATOM 1952 N N . VAL A 1 261 ? -5.892 3.844 -6.506 1.00 90.38 261 VAL A N 1
ATOM 1953 C CA . VAL A 1 261 ? -6.551 2.632 -5.986 1.00 90.38 261 VAL A CA 1
ATOM 1954 C C . VAL A 1 261 ? -7.333 1.920 -7.092 1.00 90.38 261 VAL A C 1
ATOM 1956 O O . VAL A 1 261 ? -7.255 0.701 -7.248 1.00 90.38 261 VAL A O 1
ATOM 1959 N N . THR A 1 262 ? -8.049 2.690 -7.909 1.00 85.38 262 THR A N 1
ATOM 1960 C CA . THR A 1 262 ? -8.919 2.192 -8.984 1.00 85.38 262 THR A CA 1
ATOM 1961 C C . THR A 1 262 ? -8.158 1.549 -10.145 1.00 85.38 262 THR A C 1
ATOM 1963 O O . THR A 1 262 ? -8.730 0.720 -10.851 1.00 85.38 262 THR A O 1
ATOM 1966 N N . ASN A 1 263 ? -6.871 1.870 -10.316 1.00 86.56 263 ASN A N 1
ATOM 1967 C CA . ASN A 1 263 ? -6.040 1.395 -11.424 1.00 86.56 263 ASN A CA 1
ATOM 1968 C C . ASN A 1 263 ? -4.945 0.440 -10.931 1.00 86.56 263 ASN A C 1
ATOM 1970 O O . ASN A 1 263 ? -3.756 0.608 -11.231 1.00 86.56 263 ASN A O 1
ATOM 1974 N N . THR A 1 264 ? -5.389 -0.564 -10.172 1.00 90.88 264 THR A N 1
ATOM 1975 C CA . THR A 1 264 ? -4.565 -1.645 -9.625 1.00 90.88 264 THR A CA 1
ATOM 1976 C C . THR A 1 264 ? -4.608 -2.872 -10.534 1.00 90.88 264 THR A C 1
ATOM 1978 O O . THR A 1 264 ? -5.678 -3.305 -10.959 1.00 90.88 264 THR A O 1
ATOM 1981 N N . THR A 1 265 ? -3.453 -3.476 -10.808 1.00 86.88 265 THR A N 1
ATOM 1982 C CA . THR A 1 265 ? -3.349 -4.756 -11.525 1.00 86.88 265 THR A CA 1
ATOM 1983 C C . THR A 1 265 ? -2.429 -5.726 -10.794 1.00 86.88 265 THR A C 1
ATOM 1985 O O . THR A 1 265 ? -1.514 -5.312 -10.085 1.00 86.88 265 THR A O 1
ATOM 1988 N N . VAL A 1 266 ? -2.668 -7.029 -10.947 1.00 88.19 266 VAL A N 1
ATOM 1989 C CA . VAL A 1 266 ? -1.792 -8.060 -10.375 1.00 88.19 266 VAL A CA 1
ATOM 1990 C C . VAL A 1 266 ? -0.627 -8.326 -11.320 1.00 88.19 266 VAL A C 1
ATOM 1992 O O . VAL A 1 266 ? -0.828 -8.526 -12.517 1.00 88.19 266 VAL A O 1
ATOM 1995 N N . VAL A 1 267 ? 0.580 -8.378 -10.764 1.00 82.25 267 VAL A N 1
ATOM 1996 C CA . VAL A 1 267 ? 1.816 -8.727 -11.470 1.00 82.25 267 VAL A CA 1
ATOM 1997 C C . VAL A 1 267 ? 2.549 -9.855 -10.746 1.00 82.25 267 VAL A C 1
ATOM 1999 O O . VAL A 1 267 ? 2.297 -10.136 -9.569 1.00 82.25 267 VAL A O 1
ATOM 2002 N N . ASP A 1 268 ? 3.472 -10.508 -11.448 1.00 80.81 268 ASP A N 1
ATOM 2003 C CA . ASP A 1 268 ? 4.283 -11.580 -10.876 1.00 80.81 268 ASP A CA 1
ATOM 2004 C C . ASP A 1 268 ? 5.083 -11.081 -9.673 1.00 80.81 268 ASP A C 1
ATOM 2006 O O . ASP A 1 268 ? 5.731 -10.037 -9.722 1.00 80.81 268 ASP A O 1
ATOM 2010 N N . PHE A 1 269 ? 5.077 -11.850 -8.584 1.00 81.06 269 PHE A N 1
ATOM 2011 C CA . PHE A 1 269 ? 5.898 -11.531 -7.426 1.00 81.06 269 PHE A CA 1
ATOM 2012 C C . PHE A 1 269 ? 7.381 -11.718 -7.743 1.00 81.06 269 PHE A C 1
ATOM 2014 O O . PHE A 1 269 ? 7.815 -12.805 -8.128 1.00 81.06 269 PHE A O 1
ATOM 2021 N N . ILE A 1 270 ? 8.172 -10.678 -7.490 1.00 76.19 270 ILE A N 1
ATOM 2022 C CA . ILE A 1 270 ? 9.625 -10.730 -7.620 1.00 76.19 270 ILE A CA 1
ATOM 2023 C C . ILE A 1 270 ? 10.231 -10.938 -6.229 1.00 76.19 270 ILE A C 1
ATOM 2025 O O . ILE A 1 270 ? 10.014 -10.103 -5.354 1.00 76.19 270 ILE A O 1
ATOM 2029 N N . PRO A 1 271 ? 10.982 -12.027 -5.981 1.00 68.19 271 PRO A N 1
ATOM 2030 C CA . PRO A 1 271 ? 11.635 -12.262 -4.695 1.00 68.19 271 PRO A CA 1
ATOM 2031 C C . PRO A 1 271 ? 12.595 -11.147 -4.274 1.00 68.19 271 PRO A C 1
ATOM 2033 O O . PRO A 1 271 ? 13.211 -10.510 -5.115 1.00 68.19 271 PRO A O 1
ATOM 2036 N N . LYS A 1 272 ? 12.812 -10.952 -2.970 1.00 69.81 272 LYS A N 1
ATOM 2037 C CA . LYS A 1 272 ? 13.889 -10.088 -2.452 1.00 69.81 272 LYS A CA 1
ATOM 2038 C C . LYS A 1 272 ? 14.361 -10.535 -1.079 1.00 69.81 272 LYS A C 1
ATOM 2040 O O . LYS A 1 272 ? 13.603 -10.549 -0.110 1.00 69.81 272 LYS A O 1
ATOM 2045 N N . GLY A 1 273 ? 15.651 -10.851 -0.976 1.00 71.31 273 GLY A N 1
ATOM 2046 C CA . GLY A 1 273 ? 16.243 -11.333 0.271 1.00 71.31 273 GLY A CA 1
ATOM 2047 C C . GLY A 1 273 ? 15.541 -12.598 0.773 1.00 71.31 273 GLY A C 1
ATOM 2048 O O . GLY A 1 273 ? 15.550 -13.617 0.091 1.00 71.31 273 GLY A O 1
ATOM 2049 N N . ALA A 1 274 ? 14.940 -12.528 1.964 1.00 74.94 274 ALA A N 1
ATOM 2050 C CA . ALA A 1 274 ? 14.196 -13.637 2.567 1.00 74.94 274 ALA A CA 1
ATOM 2051 C C . ALA A 1 274 ? 12.750 -13.783 2.048 1.00 74.94 274 ALA A C 1
ATOM 2053 O O . ALA A 1 274 ? 12.116 -14.799 2.315 1.00 74.94 274 ALA A O 1
ATOM 2054 N N . LEU A 1 275 ? 12.229 -12.796 1.310 1.00 72.88 275 LEU A N 1
ATOM 2055 C CA . LEU A 1 275 ? 10.882 -12.828 0.742 1.00 72.88 275 LEU A CA 1
ATOM 2056 C C . LEU A 1 275 ? 10.929 -13.571 -0.596 1.00 72.88 275 LEU A C 1
ATOM 2058 O O . LEU A 1 275 ? 11.311 -12.995 -1.612 1.00 72.88 275 LEU A O 1
ATOM 2062 N N . THR A 1 276 ? 10.608 -14.863 -0.592 1.00 77.62 276 THR A N 1
ATOM 2063 C CA . THR A 1 276 ? 10.782 -15.747 -1.760 1.00 77.62 276 THR A CA 1
ATOM 2064 C C . THR A 1 276 ? 9.501 -16.020 -2.541 1.00 77.62 276 THR A C 1
ATOM 2066 O O . THR A 1 276 ? 9.573 -16.478 -3.677 1.00 77.62 276 THR A O 1
ATOM 2069 N N . HIS A 1 277 ? 8.338 -15.725 -1.965 1.00 83.50 277 HIS A N 1
ATOM 2070 C CA . HIS A 1 277 ? 7.033 -15.850 -2.607 1.00 83.50 277 HIS A CA 1
ATOM 2071 C C . HIS A 1 277 ? 6.056 -14.820 -2.038 1.00 83.50 277 HIS A C 1
ATOM 2073 O O . HIS A 1 277 ? 6.217 -14.359 -0.904 1.00 83.50 277 HIS A O 1
ATOM 2079 N N . GLY A 1 278 ? 5.034 -14.482 -2.817 1.00 92.81 278 GLY A N 1
ATOM 2080 C CA . GLY A 1 278 ? 4.080 -13.438 -2.477 1.00 92.81 278 GLY A CA 1
ATOM 2081 C C . GLY A 1 278 ? 3.190 -13.065 -3.653 1.00 92.81 278 GLY A C 1
ATOM 2082 O O . GLY A 1 278 ? 3.003 -13.871 -4.567 1.00 92.81 278 GLY A O 1
ATOM 2083 N N . ILE A 1 279 ? 2.694 -11.831 -3.634 1.00 94.06 279 ILE A N 1
ATOM 2084 C CA . ILE A 1 279 ? 1.905 -11.219 -4.709 1.00 94.06 279 ILE A CA 1
ATOM 2085 C C . ILE A 1 279 ? 2.491 -9.854 -5.091 1.00 94.06 279 ILE A C 1
ATOM 2087 O O . ILE A 1 279 ? 2.978 -9.123 -4.226 1.00 94.06 279 ILE A O 1
ATOM 2091 N N . GLY A 1 280 ? 2.482 -9.518 -6.382 1.00 93.69 280 GLY A N 1
ATOM 2092 C CA . GLY A 1 280 ? 2.800 -8.181 -6.877 1.00 93.69 280 GLY A CA 1
ATOM 2093 C C . GLY A 1 280 ? 1.536 -7.417 -7.268 1.00 93.69 280 GLY A C 1
ATOM 2094 O O . GLY A 1 280 ? 0.654 -7.977 -7.915 1.00 93.69 280 GLY A O 1
ATOM 2095 N N . LEU A 1 281 ? 1.459 -6.140 -6.899 1.00 96.25 281 LEU A N 1
ATOM 2096 C CA . LEU A 1 281 ? 0.401 -5.215 -7.308 1.00 96.25 281 LEU A CA 1
ATOM 2097 C C . LEU A 1 281 ? 1.019 -4.004 -8.000 1.00 96.25 281 LEU A C 1
ATOM 2099 O O . LEU A 1 281 ? 1.947 -3.406 -7.462 1.00 96.25 281 LEU A O 1
ATOM 2103 N N . GLU A 1 282 ? 0.512 -3.618 -9.163 1.00 94.00 282 GLU A N 1
ATOM 2104 C CA . GLU A 1 282 ? 0.899 -2.390 -9.854 1.00 94.00 282 GLU A CA 1
ATOM 2105 C C . GLU A 1 282 ? -0.243 -1.370 -9.814 1.00 94.00 282 GLU A C 1
ATOM 2107 O O . GLU A 1 282 ? -1.321 -1.616 -10.349 1.00 94.00 282 GLU A O 1
ATOM 2112 N N . TYR A 1 283 ? 0.024 -0.221 -9.190 1.00 96.06 283 TYR A N 1
ATOM 2113 C CA . TYR A 1 283 ? -0.851 0.945 -9.105 1.00 96.06 283 TYR A CA 1
ATOM 2114 C C . TYR A 1 283 ? -0.417 1.979 -10.142 1.00 96.06 283 TYR A C 1
ATOM 2116 O O . TYR A 1 283 ? 0.678 2.545 -10.046 1.00 96.06 283 TYR A O 1
ATOM 2124 N N . THR A 1 284 ? -1.270 2.240 -11.126 1.00 89.81 284 THR A N 1
ATOM 2125 C CA . THR A 1 284 ? -0.981 3.149 -12.249 1.00 89.81 284 THR A CA 1
ATOM 2126 C C . THR A 1 284 ? -1.746 4.471 -12.122 1.00 89.81 284 THR A C 1
ATOM 2128 O O . THR A 1 284 ? -2.470 4.695 -11.154 1.00 89.81 284 THR A O 1
ATOM 2131 N N . ASP A 1 285 ? -1.546 5.390 -13.070 1.00 89.06 285 ASP A N 1
ATOM 2132 C CA . ASP A 1 285 ? -2.231 6.691 -13.137 1.00 89.06 285 ASP A CA 1
ATOM 2133 C C . ASP A 1 285 ? -2.064 7.608 -11.917 1.00 89.06 285 ASP A C 1
ATOM 2135 O O . ASP A 1 285 ? -2.930 8.420 -11.588 1.00 89.06 285 ASP A O 1
ATOM 2139 N N . GLY A 1 286 ? -0.893 7.563 -11.281 1.00 92.12 286 GLY A N 1
ATOM 2140 C CA . GLY A 1 286 ? -0.470 8.621 -10.372 1.00 92.12 286 GLY A CA 1
ATOM 2141 C C . GLY A 1 286 ? -0.286 9.967 -11.085 1.00 92.12 286 GLY A C 1
ATOM 2142 O O . GLY A 1 286 ? -0.472 10.121 -12.294 1.00 92.12 286 GLY A O 1
ATOM 2143 N N . GLN A 1 287 ? 0.138 10.979 -10.334 1.00 91.44 287 GLN A N 1
ATOM 2144 C CA . GLN A 1 287 ? 0.362 12.315 -10.867 1.00 91.44 287 GLN A CA 1
ATOM 2145 C C . GLN A 1 287 ? 1.351 12.284 -12.036 1.00 91.44 287 GLN A C 1
ATOM 2147 O O . GLN A 1 287 ? 2.435 11.699 -11.939 1.00 91.44 287 GLN A O 1
ATOM 2152 N N . TYR A 1 288 ? 1.014 13.012 -13.100 1.00 85.88 288 TYR A N 1
ATOM 2153 C CA . TYR A 1 288 ? 1.883 13.197 -14.255 1.00 85.88 288 TYR A CA 1
ATOM 2154 C C . TYR A 1 288 ? 3.278 13.686 -13.845 1.00 85.88 288 TYR A C 1
ATOM 2156 O O . TYR A 1 288 ? 3.438 14.609 -13.036 1.00 85.88 288 TYR A O 1
ATOM 2164 N N . CYS A 1 289 ? 4.301 13.047 -14.396 1.00 77.12 289 CYS A N 1
ATOM 2165 C CA . CYS A 1 289 ? 5.705 13.310 -14.149 1.00 77.12 289 CYS A CA 1
ATOM 2166 C C . CYS A 1 289 ? 6.331 13.991 -15.379 1.00 77.12 289 CYS A C 1
ATOM 2168 O O . CYS A 1 289 ? 6.765 13.320 -16.318 1.00 77.12 289 CYS A O 1
ATOM 2170 N N . PRO A 1 290 ? 6.426 15.337 -15.398 1.00 65.44 290 PRO A N 1
ATOM 2171 C CA . PRO A 1 290 ? 6.751 16.078 -16.619 1.00 65.44 290 PRO A CA 1
ATOM 2172 C C . PRO A 1 290 ? 8.153 15.806 -17.161 1.00 65.44 290 PRO A C 1
ATOM 2174 O O . PRO A 1 290 ? 8.379 15.935 -18.358 1.00 65.44 290 PRO A O 1
ATOM 2177 N N . ASN A 1 291 ? 9.086 15.441 -16.281 1.00 70.06 291 ASN A N 1
ATOM 2178 C CA . ASN A 1 291 ? 10.478 15.192 -16.649 1.00 70.06 291 ASN A CA 1
ATOM 2179 C C . ASN A 1 291 ? 10.649 13.920 -17.488 1.00 70.06 291 ASN A C 1
ATOM 2181 O O . ASN A 1 291 ? 11.641 13.812 -18.202 1.00 70.06 291 ASN A O 1
ATOM 2185 N N . TYR A 1 292 ? 9.700 12.983 -17.396 1.00 69.56 292 TYR A N 1
ATOM 2186 C CA . TYR A 1 292 ? 9.776 11.682 -18.064 1.00 69.56 292 TYR A CA 1
ATOM 2187 C C . TYR A 1 292 ? 8.593 11.408 -18.996 1.00 69.56 292 TYR A C 1
ATOM 2189 O O . TYR A 1 292 ? 8.642 10.453 -19.755 1.00 69.56 292 TYR A O 1
ATOM 2197 N N . GLY A 1 293 ? 7.574 12.274 -19.011 1.00 69.94 293 GLY A N 1
ATOM 2198 C CA . GLY A 1 293 ? 6.468 12.177 -19.967 1.00 69.94 293 GLY A CA 1
ATOM 2199 C C . GLY A 1 293 ? 5.414 11.125 -19.619 1.00 69.94 293 GLY A C 1
ATOM 2200 O O . GLY A 1 293 ? 4.582 10.812 -20.463 1.00 69.94 293 GLY A O 1
ATOM 2201 N N . GLU A 1 294 ? 5.423 10.607 -18.390 1.00 77.00 294 GLU A N 1
ATOM 2202 C CA . GLU A 1 294 ? 4.568 9.499 -17.953 1.00 77.00 294 GLU A CA 1
ATOM 2203 C C . GLU A 1 294 ? 3.860 9.810 -16.630 1.00 77.00 294 GLU A C 1
ATOM 2205 O O . GLU A 1 294 ? 4.266 10.700 -15.877 1.00 77.00 294 GLU A O 1
ATOM 2210 N N . ASN A 1 295 ? 2.793 9.068 -16.333 1.00 83.19 295 ASN A N 1
ATOM 2211 C CA . ASN A 1 295 ? 2.158 9.088 -15.020 1.00 83.19 295 ASN A CA 1
ATOM 2212 C C . ASN A 1 295 ? 2.971 8.257 -14.029 1.00 83.19 295 ASN A C 1
ATOM 2214 O O . ASN A 1 295 ? 3.507 7.198 -14.357 1.00 83.19 295 ASN A O 1
ATOM 2218 N N . ARG A 1 296 ? 3.043 8.739 -12.790 1.00 89.69 296 ARG A N 1
ATOM 2219 C CA . ARG A 1 296 ? 3.683 7.996 -11.709 1.00 89.69 296 ARG A CA 1
ATOM 2220 C C . ARG A 1 296 ? 3.014 6.639 -11.502 1.00 89.69 296 ARG A C 1
ATOM 2222 O O . ARG A 1 296 ? 1.791 6.565 -11.448 1.00 89.69 296 ARG A O 1
ATOM 2229 N N . THR A 1 297 ? 3.824 5.597 -11.365 1.00 87.94 297 THR A N 1
ATOM 2230 C CA . THR A 1 297 ? 3.356 4.212 -11.219 1.00 87.94 297 THR A CA 1
ATOM 2231 C C . THR A 1 297 ? 4.120 3.529 -10.097 1.00 87.94 297 THR A C 1
ATOM 2233 O O . THR A 1 297 ? 5.341 3.660 -10.024 1.00 87.94 297 THR A O 1
ATOM 2236 N N . THR A 1 298 ? 3.438 2.776 -9.240 1.00 97.00 298 THR A N 1
ATOM 2237 C CA . THR A 1 298 ? 4.085 2.023 -8.161 1.00 97.00 298 THR A CA 1
ATOM 2238 C C . THR A 1 298 ? 3.783 0.542 -8.264 1.00 97.00 298 THR A C 1
ATOM 2240 O O . THR A 1 298 ? 2.626 0.145 -8.233 1.00 97.00 298 THR A O 1
ATOM 2243 N N . THR A 1 299 ? 4.824 -0.284 -8.268 1.00 92.19 299 THR A N 1
ATOM 2244 C CA . THR A 1 299 ? 4.714 -1.724 -8.043 1.00 92.19 299 THR A CA 1
ATOM 2245 C C . THR A 1 299 ? 5.031 -2.049 -6.586 1.00 92.19 299 THR A C 1
ATOM 2247 O O . THR A 1 299 ? 6.098 -1.695 -6.078 1.00 92.19 299 THR A O 1
ATOM 2250 N N . VAL A 1 300 ? 4.124 -2.740 -5.908 1.00 97.88 300 VAL A N 1
ATOM 2251 C CA . VAL A 1 300 ? 4.268 -3.199 -4.527 1.00 97.88 300 VAL A CA 1
ATOM 2252 C C . VAL A 1 300 ? 4.332 -4.719 -4.515 1.00 97.88 300 VAL A C 1
ATOM 2254 O O . VAL A 1 300 ? 3.390 -5.390 -4.924 1.00 97.88 300 VAL A O 1
ATOM 2257 N N . TYR A 1 301 ? 5.430 -5.268 -4.006 1.00 95.19 301 TYR A N 1
ATOM 2258 C CA . TYR A 1 301 ? 5.579 -6.702 -3.776 1.00 95.19 301 TYR A CA 1
ATOM 2259 C C . TYR A 1 301 ? 5.274 -7.029 -2.320 1.00 95.19 301 TYR A C 1
ATOM 2261 O O . TYR A 1 301 ? 6.054 -6.687 -1.429 1.00 95.19 301 TYR A O 1
ATOM 2269 N N . VAL A 1 302 ? 4.155 -7.710 -2.082 1.00 97.69 302 VAL A N 1
ATOM 2270 C CA . VAL A 1 302 ? 3.760 -8.207 -0.761 1.00 97.69 302 VAL A CA 1
ATOM 2271 C C . VAL A 1 302 ? 4.344 -9.603 -0.574 1.00 97.69 302 VAL A C 1
ATOM 2273 O O . VAL A 1 302 ? 3.796 -10.597 -1.048 1.00 97.69 302 VAL A O 1
ATOM 2276 N N . GLY A 1 303 ? 5.496 -9.677 0.085 1.00 93.56 303 GLY A N 1
ATOM 2277 C CA . GLY A 1 303 ? 6.191 -10.925 0.376 1.00 93.56 303 GLY A CA 1
ATOM 2278 C C . GLY A 1 303 ? 5.616 -11.632 1.599 1.00 93.56 303 GLY A C 1
ATOM 2279 O O . GLY A 1 303 ? 5.346 -11.000 2.621 1.00 93.56 303 GLY A O 1
ATOM 2280 N N . CYS A 1 304 ? 5.477 -12.955 1.509 1.00 94.00 304 CYS A N 1
ATOM 2281 C CA . CYS A 1 304 ? 5.037 -13.779 2.627 1.00 94.00 304 CYS A CA 1
ATOM 2282 C C . CYS A 1 304 ? 6.073 -13.779 3.751 1.00 94.00 304 CYS A C 1
ATOM 2284 O O . CYS A 1 304 ? 7.184 -14.289 3.599 1.00 94.00 304 CYS A O 1
ATOM 2286 N N . ASP A 1 305 ? 5.658 -13.276 4.907 1.00 91.62 305 ASP A N 1
ATOM 2287 C CA . ASP A 1 305 ? 6.344 -13.457 6.180 1.00 91.62 305 ASP A CA 1
ATOM 2288 C C . ASP A 1 305 ? 5.295 -13.825 7.239 1.00 91.62 305 ASP A C 1
ATOM 2290 O O . ASP A 1 305 ? 4.602 -12.937 7.738 1.00 91.62 305 ASP A O 1
ATOM 2294 N N . PRO A 1 306 ? 5.165 -15.111 7.621 1.00 85.31 306 PRO A N 1
ATOM 2295 C CA . PRO A 1 306 ? 4.152 -15.565 8.577 1.00 85.31 306 PRO A CA 1
ATOM 2296 C C . PRO A 1 306 ? 4.227 -14.902 9.959 1.00 85.31 306 PRO A C 1
ATOM 2298 O O . PRO A 1 306 ? 3.302 -15.045 10.756 1.00 85.31 306 PRO A O 1
ATOM 2301 N N . THR A 1 307 ? 5.340 -14.233 10.269 1.00 84.69 307 THR A N 1
ATOM 2302 C CA . THR A 1 307 ? 5.585 -13.585 11.561 1.00 84.69 307 THR A CA 1
ATOM 2303 C C . THR A 1 307 ? 5.323 -12.082 11.545 1.00 84.69 307 THR A C 1
ATOM 2305 O O . THR A 1 307 ? 5.220 -11.477 12.611 1.00 84.69 307 THR A O 1
ATOM 2308 N N . SER A 1 308 ? 5.195 -11.471 10.365 1.00 87.88 308 SER A N 1
ATOM 2309 C CA . SER A 1 308 ? 4.995 -10.031 10.222 1.00 87.88 308 SER A CA 1
ATOM 2310 C C . SER A 1 308 ? 3.527 -9.696 9.964 1.00 87.88 308 SER A C 1
ATOM 2312 O O . SER A 1 308 ? 2.865 -10.335 9.150 1.00 87.88 308 SER A O 1
ATOM 2314 N N . VAL A 1 309 ? 3.001 -8.678 10.646 1.00 81.69 309 VAL A N 1
ATOM 2315 C CA . VAL A 1 309 ? 1.645 -8.160 10.387 1.00 81.69 309 VAL A CA 1
ATOM 2316 C C . VAL A 1 309 ? 1.613 -7.200 9.193 1.00 81.69 309 VAL A C 1
ATOM 2318 O O . VAL A 1 309 ? 0.630 -7.189 8.458 1.00 81.69 309 VAL A O 1
ATOM 2321 N N . GLY A 1 310 ? 2.711 -6.492 8.925 1.00 91.56 310 GLY A N 1
ATOM 2322 C CA . GLY A 1 310 ? 2.848 -5.577 7.794 1.00 91.56 310 GLY A CA 1
ATOM 2323 C C . GLY A 1 310 ? 3.971 -4.569 8.017 1.00 91.56 310 GLY A C 1
ATOM 2324 O O . GLY A 1 310 ? 3.992 -3.910 9.051 1.00 91.56 310 GLY A O 1
ATOM 2325 N N . GLU A 1 311 ? 4.918 -4.468 7.085 1.00 94.44 311 GLU A N 1
ATOM 2326 C CA . GLU A 1 311 ? 5.980 -3.453 7.115 1.00 94.44 311 GLU A CA 1
ATOM 2327 C C . GLU A 1 311 ? 6.622 -3.290 5.725 1.00 94.44 311 GLU A C 1
ATOM 2329 O O . GLU A 1 311 ? 7.005 -4.278 5.087 1.00 94.44 311 GLU A O 1
ATOM 2334 N N . LEU A 1 312 ? 6.807 -2.048 5.273 1.00 96.31 312 LEU A N 1
ATOM 2335 C CA . LEU A 1 312 ? 7.665 -1.702 4.144 1.00 96.31 312 LEU A CA 1
ATOM 2336 C C . LEU A 1 312 ? 9.129 -1.965 4.505 1.00 96.31 312 LEU A C 1
ATOM 2338 O O . LEU A 1 312 ? 9.661 -1.417 5.462 1.00 96.31 312 LEU A O 1
ATOM 2342 N N . VAL A 1 313 ? 9.807 -2.783 3.703 1.00 90.06 313 VAL A N 1
ATOM 2343 C CA . VAL A 1 313 ? 11.212 -3.166 3.934 1.00 90.06 313 VAL A CA 1
ATOM 2344 C C . VAL A 1 313 ? 12.180 -2.536 2.947 1.00 90.06 313 VAL A C 1
ATOM 2346 O O . VAL A 1 313 ? 13.387 -2.516 3.183 1.00 90.06 313 VAL A O 1
ATOM 2349 N N . SER A 1 314 ? 11.682 -2.044 1.813 1.00 82.94 314 SER A N 1
ATOM 2350 C CA . SER A 1 314 ? 12.500 -1.273 0.883 1.00 82.94 314 SER A CA 1
ATOM 2351 C C . SER A 1 314 ? 11.651 -0.469 -0.085 1.00 82.94 314 SER A C 1
ATOM 2353 O O . SER A 1 314 ? 10.624 -0.966 -0.546 1.00 82.94 314 SER A O 1
ATOM 2355 N N . ALA A 1 315 ? 12.166 0.692 -0.472 1.00 84.12 315 ALA A N 1
ATOM 2356 C CA . ALA A 1 315 ? 11.688 1.471 -1.598 1.00 84.12 315 ALA A CA 1
ATOM 2357 C C . ALA A 1 315 ? 12.831 1.750 -2.570 1.00 84.12 315 ALA A C 1
ATOM 2359 O O . ALA A 1 315 ? 13.989 1.912 -2.179 1.00 84.12 315 ALA A O 1
ATOM 2360 N N . SER A 1 316 ? 12.489 1.814 -3.847 1.00 77.31 316 SER A N 1
ATOM 2361 C CA . SER A 1 316 ? 13.367 2.306 -4.901 1.00 77.31 316 SER A CA 1
ATOM 2362 C C . SER A 1 316 ? 12.539 3.067 -5.920 1.00 77.31 316 SER A C 1
ATOM 2364 O O . SER A 1 316 ? 11.368 2.751 -6.133 1.00 77.31 316 SER A O 1
ATOM 2366 N N . SER A 1 317 ? 13.145 4.075 -6.532 1.00 76.38 317 SER A N 1
ATOM 2367 C CA . SER A 1 317 ? 12.497 4.930 -7.513 1.00 76.38 317 SER A CA 1
ATOM 2368 C C . SER A 1 317 ? 13.347 5.051 -8.761 1.00 76.38 317 SER A C 1
ATOM 2370 O O . SER A 1 317 ? 14.572 5.170 -8.696 1.00 76.38 317 SER A O 1
ATOM 2372 N N . PHE A 1 318 ? 12.689 5.001 -9.913 1.00 61.91 318 PHE A N 1
ATOM 2373 C CA . PHE A 1 318 ? 13.345 5.106 -11.198 1.00 61.91 318 PHE A CA 1
ATOM 2374 C C . PHE A 1 318 ? 12.390 5.656 -12.262 1.00 61.91 318 PHE A C 1
ATOM 2376 O O . PHE A 1 318 ? 11.356 5.061 -12.526 1.00 61.91 318 PHE A O 1
ATOM 2383 N N . LEU A 1 319 ? 12.721 6.807 -12.863 1.00 68.19 319 LEU A N 1
ATOM 2384 C CA . LEU A 1 319 ? 11.922 7.464 -13.918 1.00 68.19 319 LEU A CA 1
ATOM 2385 C C . LEU A 1 319 ? 10.418 7.585 -13.592 1.00 68.19 319 LEU A C 1
ATOM 2387 O O . LEU A 1 319 ? 9.572 7.348 -14.442 1.00 68.19 319 LEU A O 1
ATOM 2391 N N . CYS A 1 320 ? 10.074 7.954 -12.351 1.00 75.19 320 CYS A N 1
ATOM 2392 C CA . CYS A 1 320 ? 8.683 8.036 -11.871 1.00 75.19 320 CYS A CA 1
ATOM 2393 C C . CYS A 1 320 ? 7.924 6.696 -11.791 1.00 75.19 320 CYS A C 1
ATOM 2395 O O . CYS A 1 320 ? 6.723 6.684 -11.523 1.00 75.19 320 CYS A O 1
ATOM 2397 N N . ARG A 1 321 ? 8.641 5.575 -11.908 1.00 80.06 321 ARG A N 1
ATOM 2398 C CA . ARG A 1 321 ? 8.194 4.255 -11.470 1.00 80.06 321 ARG A CA 1
ATOM 2399 C C . ARG A 1 321 ? 8.827 3.914 -10.131 1.00 80.06 321 ARG A C 1
ATOM 2401 O O . ARG A 1 321 ? 10.012 4.161 -9.900 1.00 80.06 321 ARG A O 1
ATOM 2408 N N . TYR A 1 322 ? 8.034 3.359 -9.237 1.00 87.50 322 TYR A N 1
ATOM 2409 C CA . TYR A 1 322 ? 8.441 3.067 -7.873 1.00 87.50 322 TYR A CA 1
ATOM 2410 C C . TYR A 1 322 ? 8.286 1.580 -7.612 1.00 87.50 322 TYR A C 1
ATOM 2412 O O . TYR A 1 322 ? 7.323 0.961 -8.052 1.00 87.50 322 TYR A O 1
ATOM 2420 N N . THR A 1 323 ? 9.232 1.000 -6.889 1.00 87.69 323 THR A N 1
ATOM 2421 C CA . THR A 1 323 ? 9.143 -0.388 -6.446 1.00 87.69 323 THR A CA 1
ATOM 2422 C C . THR A 1 323 ? 9.264 -0.431 -4.940 1.00 87.69 323 THR A C 1
ATOM 2424 O O . THR A 1 323 ? 10.299 -0.049 -4.384 1.00 87.69 323 THR A O 1
ATOM 2427 N N . LEU A 1 324 ? 8.209 -0.917 -4.299 1.00 94.00 324 LEU A N 1
ATOM 2428 C CA . LEU A 1 324 ? 8.120 -1.103 -2.862 1.00 94.00 324 LEU A CA 1
ATOM 2429 C C . LEU A 1 324 ? 8.089 -2.597 -2.547 1.00 94.00 324 LEU A C 1
ATOM 2431 O O . LEU A 1 324 ? 7.458 -3.381 -3.250 1.00 94.00 324 LEU A O 1
ATOM 2435 N N . TYR A 1 325 ? 8.757 -2.989 -1.468 1.00 92.38 325 TYR A N 1
ATOM 2436 C CA . TYR A 1 325 ? 8.613 -4.323 -0.895 1.00 92.38 325 TYR A CA 1
ATOM 2437 C C . TYR A 1 325 ? 7.973 -4.197 0.470 1.00 92.38 325 TYR A C 1
ATOM 2439 O O . TYR A 1 325 ? 8.472 -3.460 1.321 1.00 92.38 325 TYR A O 1
ATOM 2447 N N . PHE A 1 326 ? 6.904 -4.950 0.664 1.00 97.69 326 PHE A N 1
ATOM 2448 C CA . PHE A 1 326 ? 6.133 -5.023 1.888 1.00 97.69 326 PHE A CA 1
ATOM 2449 C C . PHE A 1 326 ? 6.168 -6.469 2.375 1.00 97.69 326 PHE A C 1
ATOM 2451 O O . PHE A 1 326 ? 5.912 -7.380 1.594 1.00 97.69 326 PHE A O 1
ATOM 2458 N N . LYS A 1 327 ? 6.509 -6.723 3.636 1.00 93.00 327 LYS A N 1
ATOM 2459 C CA . LYS A 1 327 ? 6.420 -8.076 4.209 1.00 93.00 327 LYS A CA 1
ATOM 2460 C C . LYS A 1 327 ? 5.165 -8.184 5.062 1.00 93.00 327 LYS A C 1
ATOM 2462 O O . LYS A 1 327 ? 4.856 -7.268 5.818 1.00 93.00 327 LYS A O 1
ATOM 2467 N N . SER A 1 328 ? 4.443 -9.292 4.942 1.00 95.31 328 SER A N 1
ATOM 2468 C CA . SER A 1 328 ? 3.286 -9.588 5.788 1.00 95.31 328 SER A CA 1
ATOM 2469 C C . SER A 1 328 ? 2.890 -11.058 5.695 1.00 95.31 328 SER A C 1
ATOM 2471 O O . SER A 1 328 ? 3.099 -11.712 4.671 1.00 95.31 328 SER A O 1
ATOM 2473 N N . LYS A 1 329 ? 2.221 -11.566 6.731 1.00 90.88 329 LYS A N 1
ATOM 2474 C CA . LYS A 1 329 ? 1.550 -12.868 6.722 1.00 90.88 329 LYS A CA 1
ATOM 2475 C C . LYS A 1 329 ? 0.441 -12.943 5.667 1.00 90.88 329 LYS A C 1
ATOM 2477 O O . LYS A 1 329 ? 0.133 -14.034 5.208 1.00 90.88 329 LYS A O 1
ATOM 2482 N N . TYR A 1 330 ? -0.124 -11.807 5.248 1.00 93.38 330 TYR A N 1
ATOM 2483 C CA . TYR A 1 330 ? -1.147 -11.748 4.194 1.00 93.38 330 TYR A CA 1
ATOM 2484 C C . TYR A 1 330 ? -0.557 -11.857 2.778 1.00 93.38 330 TYR A C 1
ATOM 2486 O O . TYR A 1 330 ? -1.264 -12.184 1.832 1.00 93.38 330 TYR A O 1
ATOM 2494 N N . GLY A 1 331 ? 0.764 -11.695 2.635 1.00 93.31 331 GLY A N 1
ATOM 2495 C CA . GLY A 1 331 ? 1.488 -12.084 1.422 1.00 93.31 331 GLY A CA 1
ATOM 2496 C C . GLY A 1 331 ? 1.648 -13.600 1.276 1.00 93.31 331 GLY A C 1
ATOM 2497 O O . GLY A 1 331 ? 2.225 -14.064 0.298 1.00 93.31 331 GLY A O 1
ATOM 2498 N N . CYS A 1 332 ? 1.197 -14.397 2.248 1.00 91.44 332 CYS A N 1
ATOM 2499 C CA . CYS A 1 332 ? 1.227 -15.850 2.166 1.00 91.44 332 CYS A CA 1
ATOM 2500 C C . CYS A 1 332 ? -0.031 -16.363 1.454 1.00 91.44 332 CYS A C 1
ATOM 2502 O O . CYS A 1 332 ? -1.135 -15.969 1.825 1.00 91.44 332 CYS A O 1
ATOM 2504 N N . PRO A 1 333 ? 0.102 -17.257 0.461 1.00 85.19 333 PRO A N 1
ATOM 2505 C CA . PRO A 1 333 ? -1.052 -17.769 -0.260 1.00 85.19 333 PRO A CA 1
ATOM 2506 C C . PRO A 1 333 ? -1.953 -18.579 0.677 1.00 85.19 333 PRO A C 1
ATOM 2508 O O . PRO A 1 333 ? -1.516 -19.569 1.271 1.00 85.19 333 PRO A O 1
ATOM 2511 N N . ASN A 1 334 ? -3.229 -18.201 0.768 1.00 78.44 334 ASN A N 1
ATOM 2512 C CA . ASN A 1 334 ? -4.249 -19.088 1.304 1.00 78.44 334 ASN A CA 1
ATOM 2513 C C . ASN A 1 334 ? -4.529 -20.150 0.242 1.00 78.44 334 ASN A C 1
ATOM 2515 O O . ASN A 1 334 ? -5.012 -19.861 -0.855 1.00 78.44 334 ASN A O 1
ATOM 2519 N N . LEU A 1 335 ? -4.200 -21.401 0.562 1.00 60.25 335 LEU A N 1
ATOM 2520 C CA . LEU A 1 335 ? -4.599 -22.528 -0.267 1.00 60.25 335 LEU A CA 1
ATOM 2521 C C . LEU A 1 335 ? -6.124 -22.623 -0.195 1.00 60.25 335 LEU A C 1
ATOM 2523 O O . LEU A 1 335 ? -6.675 -22.978 0.848 1.00 60.25 335 LEU A O 1
ATOM 2527 N N . SER A 1 336 ? -6.801 -22.294 -1.296 1.00 42.94 336 SER A N 1
ATOM 2528 C CA . SER A 1 336 ? -8.242 -22.511 -1.409 1.00 42.94 336 SER A CA 1
ATOM 2529 C C . SER A 1 336 ? -8.543 -23.984 -1.083 1.00 42.94 336 SER A C 1
ATOM 2531 O O . SER A 1 336 ? -7.871 -24.870 -1.631 1.00 42.94 336 SER A O 1
ATOM 2533 N N . PRO A 1 337 ? -9.491 -24.296 -0.175 1.00 38.06 337 PRO A N 1
ATOM 2534 C CA . PRO A 1 337 ? -9.864 -25.670 0.119 1.00 38.06 337 PRO A CA 1
ATOM 2535 C C . PRO A 1 337 ? -10.499 -26.286 -1.131 1.00 38.06 337 PRO A C 1
ATOM 2537 O O . PRO A 1 337 ? -11.697 -26.167 -1.381 1.00 38.06 337 PRO A O 1
ATOM 2540 N N . SER A 1 338 ? -9.665 -26.946 -1.935 1.00 34.91 338 SER A N 1
ATOM 2541 C CA . SER A 1 338 ? -10.087 -27.707 -3.103 1.00 34.91 338 SER A CA 1
ATOM 2542 C C . SER A 1 338 ? -11.149 -28.722 -2.680 1.00 34.91 338 SER A C 1
ATOM 2544 O O . SER A 1 338 ? -10.932 -29.586 -1.825 1.00 34.91 338 SER A O 1
ATOM 2546 N N . SER A 1 339 ? -12.336 -28.578 -3.256 1.00 35.31 339 SER A N 1
ATOM 2547 C CA . SER A 1 339 ? -13.473 -29.445 -3.009 1.00 35.31 339 SER A CA 1
ATOM 2548 C C . SER A 1 339 ? -13.220 -30.850 -3.574 1.00 35.31 339 SER A C 1
ATOM 2550 O O . SER A 1 339 ? -13.184 -31.075 -4.777 1.00 35.31 339 SER A O 1
ATOM 2552 N N . SER A 1 340 ? -13.158 -31.804 -2.641 1.00 33.91 340 SER A N 1
ATOM 2553 C CA . SER A 1 340 ? -13.285 -33.263 -2.774 1.00 33.91 340 SER A CA 1
ATOM 2554 C C . SER A 1 340 ? -12.159 -34.087 -3.431 1.00 33.91 340 SER A C 1
ATOM 2556 O O . SER A 1 340 ? -11.803 -33.886 -4.592 1.00 33.91 340 SER A O 1
ATOM 2558 N N . PRO A 1 341 ? -11.695 -35.156 -2.745 1.00 38.78 341 PRO A N 1
ATOM 2559 C CA . PRO A 1 341 ? -10.869 -36.188 -3.349 1.00 38.78 341 PRO A CA 1
ATOM 2560 C C . PRO A 1 341 ? -11.720 -37.054 -4.285 1.00 38.78 341 PRO A C 1
ATOM 2562 O O . PRO A 1 341 ? -12.760 -37.591 -3.897 1.00 38.78 341 PRO A O 1
ATOM 2565 N N . SER A 1 342 ? -11.246 -37.230 -5.518 1.00 37.16 342 SER A N 1
ATOM 2566 C CA . SER A 1 342 ? -11.768 -38.244 -6.434 1.00 37.16 342 SER A CA 1
ATOM 2567 C C . SER A 1 342 ? -11.773 -39.613 -5.752 1.00 37.16 342 SER A C 1
ATOM 2569 O O . SER A 1 342 ? -10.745 -40.122 -5.303 1.00 37.16 342 SER A O 1
ATOM 2571 N N . SER A 1 343 ? -12.962 -40.204 -5.674 1.00 34.19 343 SER A N 1
ATOM 2572 C CA . SER A 1 343 ? -13.222 -41.538 -5.153 1.00 34.19 343 SER A CA 1
ATOM 2573 C C . SER A 1 343 ? -12.374 -42.591 -5.869 1.00 34.19 343 SER A C 1
ATOM 2575 O O . SER A 1 343 ? -12.583 -42.880 -7.048 1.00 34.19 343 SER A O 1
ATOM 2577 N N . ILE A 1 344 ? -11.453 -43.197 -5.126 1.00 44.53 344 ILE A N 1
ATOM 2578 C CA . ILE A 1 344 ? -10.758 -44.439 -5.472 1.00 44.53 344 ILE A CA 1
ATOM 2579 C C . ILE A 1 344 ? -11.779 -45.590 -5.486 1.00 44.53 344 ILE A C 1
ATOM 2581 O O . ILE A 1 344 ? -12.427 -45.822 -4.461 1.00 44.53 344 ILE A O 1
ATOM 2585 N N . PRO A 1 345 ? -11.895 -46.389 -6.562 1.00 37.53 345 PRO A N 1
ATOM 2586 C CA . PRO A 1 345 ? -12.505 -47.705 -6.471 1.00 37.53 345 PRO A CA 1
ATOM 2587 C C . PRO A 1 345 ? -11.483 -48.719 -5.940 1.00 37.53 345 PRO A C 1
ATOM 2589 O O . PRO A 1 345 ? -10.365 -48.839 -6.436 1.00 37.53 345 PRO A O 1
ATOM 2592 N N . SER A 1 346 ? -11.916 -49.444 -4.911 1.00 35.62 346 SER A N 1
ATOM 2593 C CA . SER A 1 346 ? -11.232 -50.541 -4.216 1.00 35.62 346 SER A CA 1
ATOM 2594 C C . SER A 1 346 ? -10.647 -51.634 -5.138 1.00 35.62 346 SER A C 1
ATOM 2596 O O . SER A 1 346 ? -11.197 -51.891 -6.212 1.00 35.62 346 SER A O 1
ATOM 2598 N N . PRO A 1 347 ? -9.590 -52.353 -4.701 1.00 40.97 347 PRO A N 1
ATOM 2599 C CA . PRO A 1 347 ? -8.957 -53.419 -5.469 1.00 40.97 347 PRO A CA 1
ATOM 2600 C C . PRO A 1 347 ? -9.734 -54.738 -5.345 1.00 40.97 347 PRO A C 1
ATOM 2602 O O . PRO A 1 347 ? -10.286 -55.059 -4.293 1.00 40.97 347 PRO A O 1
ATOM 2605 N N . SER A 1 348 ? -9.719 -55.549 -6.404 1.00 34.53 348 SER A N 1
ATOM 2606 C CA . SER A 1 348 ? -10.142 -56.954 -6.349 1.00 34.53 348 SER A CA 1
ATOM 2607 C C . SER A 1 348 ? -8.977 -57.888 -6.706 1.00 34.53 348 SER A C 1
ATOM 2609 O O . SER A 1 348 ? -8.071 -57.479 -7.437 1.00 34.53 348 SER A O 1
ATOM 2611 N N . PRO A 1 349 ? -8.940 -59.107 -6.139 1.00 41.19 349 PRO A N 1
ATOM 2612 C CA . PRO A 1 349 ? -7.710 -59.848 -5.901 1.00 41.19 349 PRO A CA 1
ATOM 2613 C C . PRO A 1 349 ? -7.259 -60.718 -7.082 1.00 41.19 349 PRO A C 1
ATOM 2615 O O . PRO A 1 349 ? -8.040 -61.159 -7.920 1.00 41.19 349 PRO A O 1
ATOM 2618 N N . SER A 1 350 ? -5.953 -60.993 -7.067 1.00 40.84 350 SER A N 1
ATOM 2619 C CA . SER A 1 350 ? -5.203 -61.950 -7.894 1.00 40.84 350 SER A CA 1
ATOM 2620 C C . SER A 1 350 ? -5.838 -63.358 -7.935 1.00 40.84 350 SER A C 1
ATOM 2622 O O . SER A 1 350 ? -6.569 -63.724 -7.010 1.00 40.84 350 SER A O 1
ATOM 2624 N N . PRO A 1 351 ? -5.478 -64.220 -8.913 1.00 45.19 351 PRO A N 1
ATOM 2625 C CA . PRO A 1 351 ? -4.400 -65.156 -8.570 1.00 45.19 351 PRO A CA 1
ATOM 2626 C C . PRO A 1 351 ? -3.450 -65.608 -9.705 1.00 45.19 351 PRO A C 1
ATOM 2628 O O . PRO A 1 351 ? -3.853 -65.932 -10.815 1.00 45.19 351 PRO A O 1
ATOM 2631 N N . SER A 1 352 ? -2.215 -65.869 -9.259 1.00 35.25 352 SER A N 1
ATOM 2632 C CA . SER A 1 352 ? -1.362 -67.042 -9.549 1.00 35.25 352 SER A CA 1
ATOM 2633 C C . SER A 1 352 ? -0.387 -67.084 -10.745 1.00 35.25 352 SER A C 1
ATOM 2635 O O . SER A 1 352 ? -0.763 -67.307 -11.886 1.00 35.25 352 SER A O 1
ATOM 2637 N N . ARG A 1 353 ? 0.894 -67.162 -10.330 1.00 35.69 353 ARG A N 1
ATOM 2638 C CA . ARG A 1 353 ? 1.952 -68.146 -10.676 1.00 35.69 353 ARG A CA 1
ATOM 2639 C C . ARG A 1 353 ? 2.530 -68.138 -12.099 1.00 35.69 353 ARG A C 1
ATOM 2641 O O . ARG A 1 353 ? 1.934 -68.670 -13.023 1.00 35.69 353 ARG A O 1
ATOM 2648 N N . THR A 1 354 ? 3.831 -67.866 -12.214 1.00 41.06 354 THR A N 1
ATOM 2649 C CA . THR A 1 354 ? 4.902 -68.891 -12.129 1.00 41.06 354 THR A CA 1
ATOM 2650 C C . THR A 1 354 ? 6.302 -68.258 -12.252 1.00 41.06 354 THR A C 1
ATOM 2652 O O . THR A 1 354 ? 6.421 -67.159 -12.789 1.00 41.06 354 THR A O 1
ATOM 2655 N N . PRO A 1 355 ? 7.356 -68.917 -11.729 1.00 52.06 355 PRO A N 1
ATOM 2656 C CA . PRO A 1 355 ? 8.727 -68.414 -11.706 1.00 52.06 355 PRO A CA 1
ATOM 2657 C C . PRO A 1 355 ? 9.587 -69.040 -12.816 1.00 52.06 355 PRO A C 1
ATOM 2659 O O . PRO A 1 355 ? 9.394 -70.202 -13.166 1.00 52.06 355 PRO A O 1
ATOM 2662 N N . SER A 1 356 ? 10.613 -68.331 -13.287 1.00 37.41 356 SER A N 1
ATOM 2663 C CA . SER A 1 356 ? 11.815 -69.000 -13.793 1.00 37.41 356 SER A CA 1
ATOM 2664 C C . SER A 1 356 ? 13.048 -68.116 -13.652 1.00 37.41 356 SER A C 1
ATOM 2666 O O . SER A 1 356 ? 13.005 -66.899 -13.788 1.00 37.41 356 SER A O 1
ATOM 2668 N N . SER A 1 357 ? 14.127 -68.796 -13.313 1.00 36.34 357 SER A N 1
ATOM 2669 C CA . SER A 1 357 ? 15.349 -68.363 -12.656 1.00 36.34 357 SER A CA 1
ATOM 2670 C C . SER A 1 357 ? 16.547 -68.222 -13.604 1.00 36.34 357 SER A C 1
ATOM 2672 O O . SER A 1 357 ? 16.551 -68.816 -14.683 1.00 36.34 357 SER A O 1
ATOM 2674 N N . SER A 1 358 ? 17.608 -67.594 -13.065 1.00 48.09 358 SER A N 1
ATOM 2675 C CA . SER A 1 358 ? 19.048 -67.856 -13.318 1.00 48.09 358 SER A CA 1
ATOM 2676 C C . SER A 1 358 ? 19.799 -66.829 -14.212 1.00 48.09 358 SER A C 1
ATOM 2678 O O . SER A 1 358 ? 19.160 -66.020 -14.873 1.00 48.09 358 SER A O 1
ATOM 2680 N N . PRO A 1 359 ? 21.154 -66.767 -14.174 1.00 50.56 359 PRO A N 1
ATOM 2681 C CA . PRO A 1 359 ? 21.898 -65.921 -13.231 1.00 50.56 359 PRO A CA 1
ATOM 2682 C C . PRO A 1 359 ? 23.040 -65.085 -13.880 1.00 50.56 359 PRO A C 1
ATOM 2684 O O . PRO A 1 359 ? 23.336 -65.182 -15.066 1.00 50.56 359 PRO A O 1
ATOM 2687 N N . ILE A 1 360 ? 23.682 -64.279 -13.030 1.00 44.03 360 ILE A N 1
ATOM 2688 C CA . ILE A 1 360 ? 24.868 -63.400 -13.189 1.00 44.03 360 ILE A CA 1
ATOM 2689 C C . ILE A 1 360 ? 26.112 -64.191 -13.698 1.00 44.03 360 ILE A C 1
ATOM 2691 O O . ILE A 1 360 ? 26.192 -65.391 -13.420 1.00 44.03 360 ILE A O 1
ATOM 2695 N N . PRO A 1 361 ? 27.101 -63.574 -14.397 1.00 47.12 361 PRO A N 1
ATOM 2696 C CA . PRO A 1 361 ? 28.291 -63.027 -13.713 1.00 47.12 361 PRO A CA 1
ATOM 2697 C C . PRO A 1 361 ? 28.854 -61.692 -14.271 1.00 47.12 361 PRO A C 1
ATOM 2699 O O . PRO A 1 361 ? 28.871 -61.435 -15.470 1.00 47.12 361 PRO A O 1
ATOM 2702 N N . SER A 1 362 ? 29.366 -60.878 -13.340 1.00 40.41 362 SER A N 1
ATOM 2703 C CA . SER A 1 362 ? 30.325 -59.753 -13.485 1.00 40.41 362 SER A CA 1
ATOM 2704 C C . SER A 1 362 ? 31.744 -60.279 -13.855 1.00 40.41 362 SER A C 1
ATOM 2706 O O . SER A 1 362 ? 31.875 -61.502 -13.941 1.00 40.41 362 SER A O 1
ATOM 2708 N N . PRO A 1 363 ? 32.862 -59.504 -13.913 1.00 53.66 363 PRO A N 1
ATOM 2709 C CA . PRO A 1 363 ? 33.091 -58.047 -13.970 1.00 53.66 363 PRO A CA 1
ATOM 2710 C C . PRO A 1 363 ? 34.209 -57.630 -14.984 1.00 53.66 363 PRO A C 1
ATOM 2712 O O . PRO A 1 363 ? 34.789 -58.464 -15.676 1.00 53.66 363 PRO A O 1
ATOM 2715 N N . SER A 1 364 ? 34.576 -56.337 -14.949 1.00 38.06 364 SER A N 1
ATOM 2716 C CA . SER A 1 364 ? 35.948 -55.774 -15.034 1.00 38.06 364 SER A CA 1
ATOM 2717 C C . SER A 1 364 ? 36.300 -54.820 -16.195 1.00 38.06 364 SER A C 1
ATOM 2719 O O . SER A 1 364 ? 35.701 -54.876 -17.265 1.00 38.06 364 SER A O 1
ATOM 2721 N N . PRO A 1 365 ? 37.232 -53.873 -15.937 1.00 51.50 365 PRO A N 1
ATOM 2722 C CA . PRO A 1 365 ? 37.192 -52.505 -16.443 1.00 51.50 365 PRO A CA 1
ATOM 2723 C C . PRO A 1 365 ? 38.174 -52.273 -17.594 1.00 51.50 365 PRO A C 1
ATOM 2725 O O . PRO A 1 365 ? 39.150 -53.005 -17.759 1.00 51.50 365 PRO A O 1
ATOM 2728 N N . SER A 1 366 ? 37.984 -51.194 -18.350 1.00 34.53 366 SER A N 1
ATOM 2729 C CA . SER A 1 366 ? 39.071 -50.615 -19.140 1.00 34.53 366 SER A CA 1
ATOM 2730 C C . SER A 1 366 ? 38.914 -49.109 -19.284 1.00 34.53 366 SER A C 1
ATOM 2732 O O . SER A 1 366 ? 37.907 -48.584 -19.745 1.00 34.53 366 SER A O 1
ATOM 2734 N N . THR A 1 367 ? 39.971 -48.454 -18.831 1.00 39.69 367 THR A N 1
ATOM 2735 C CA . THR A 1 367 ? 40.356 -47.060 -18.999 1.00 39.69 367 THR A CA 1
ATOM 2736 C C . THR A 1 367 ? 40.402 -46.647 -20.467 1.00 39.69 367 THR A C 1
ATOM 2738 O O . THR A 1 367 ? 41.044 -47.332 -21.263 1.00 39.69 367 THR A O 1
ATOM 2741 N N . SER A 1 368 ? 39.866 -45.474 -20.800 1.00 33.47 368 SER A N 1
ATOM 2742 C CA . SER A 1 368 ? 40.449 -44.639 -21.854 1.00 33.47 368 SER A CA 1
ATOM 2743 C C . SER A 1 368 ? 40.023 -43.183 -21.681 1.00 33.47 368 SER A C 1
ATOM 2745 O O . SER A 1 368 ? 38.845 -42.849 -21.757 1.00 33.47 368 SER A O 1
ATOM 2747 N N . LEU A 1 369 ? 41.014 -42.339 -21.399 1.00 35.69 369 LEU A N 1
ATOM 2748 C CA . LEU A 1 369 ? 40.939 -40.886 -21.446 1.00 35.69 369 LEU A CA 1
ATOM 2749 C C . LEU A 1 369 ? 41.079 -40.443 -22.908 1.00 35.69 369 LEU A C 1
ATOM 2751 O O . LEU A 1 369 ? 42.076 -40.767 -23.556 1.00 35.69 369 LEU A O 1
ATOM 2755 N N . SER A 1 370 ? 40.125 -39.662 -23.410 1.00 33.81 370 SER A N 1
ATOM 2756 C CA . SER A 1 370 ? 40.336 -38.723 -24.520 1.00 33.81 370 SER A CA 1
ATOM 2757 C C . SER A 1 370 ? 39.214 -37.679 -24.588 1.00 33.81 370 SER A C 1
ATOM 2759 O O . SER A 1 370 ? 38.150 -37.900 -24.012 1.00 33.81 370 SER A O 1
ATOM 2761 N N . PRO A 1 371 ? 39.494 -36.506 -25.182 1.00 36.00 371 PRO A N 1
ATOM 2762 C CA . PRO A 1 371 ? 38.961 -35.224 -24.735 1.00 36.00 371 PRO A CA 1
ATOM 2763 C C . PRO A 1 371 ? 37.662 -34.816 -25.440 1.00 36.00 371 PRO A C 1
ATOM 2765 O O . PRO A 1 371 ? 37.418 -35.232 -26.564 1.00 36.00 371 PRO A O 1
ATOM 2768 N N . SER A 1 372 ? 36.906 -33.959 -24.742 1.00 38.47 372 SER A N 1
ATOM 2769 C CA . SER A 1 372 ? 35.951 -32.925 -25.188 1.00 38.47 372 SER A CA 1
ATOM 2770 C C . SER A 1 372 ? 35.141 -33.139 -26.479 1.00 38.47 372 SER A C 1
ATOM 2772 O O . SER A 1 372 ? 35.693 -33.332 -27.562 1.00 38.47 372 SER A O 1
ATOM 2774 N N . PRO A 1 373 ? 33.843 -32.815 -26.419 1.00 30.31 373 PRO A N 1
ATOM 2775 C CA . PRO A 1 373 ? 33.445 -31.630 -27.173 1.00 30.31 373 PRO A CA 1
ATOM 2776 C C . PRO A 1 373 ? 32.729 -30.603 -26.292 1.00 30.31 373 PRO A C 1
ATOM 2778 O O . PRO A 1 373 ? 31.970 -30.948 -25.388 1.00 30.31 373 PRO A O 1
ATOM 2781 N N . SER A 1 374 ? 33.001 -29.330 -26.589 1.00 35.19 374 SER A N 1
ATOM 2782 C CA . SER A 1 374 ? 32.318 -28.154 -26.049 1.00 35.19 374 SER A CA 1
ATOM 2783 C C . SER A 1 374 ? 30.794 -28.320 -26.027 1.00 35.19 374 SER A C 1
ATOM 2785 O O . SER A 1 374 ? 30.239 -28.863 -26.990 1.00 35.19 374 SER A O 1
ATOM 2787 N N . PRO A 1 375 ? 30.098 -27.793 -25.002 1.00 32.78 375 PRO A N 1
ATOM 2788 C CA . PRO A 1 375 ? 28.651 -27.692 -25.055 1.00 32.78 375 PRO A CA 1
ATOM 2789 C C . PRO A 1 375 ? 28.257 -26.768 -26.211 1.00 32.78 375 PRO A C 1
ATOM 2791 O O . PRO A 1 375 ? 28.827 -25.696 -26.414 1.00 32.78 375 PRO A O 1
ATOM 2794 N N . SER A 1 376 ? 27.332 -27.268 -27.025 1.00 33.81 376 SER A N 1
ATOM 2795 C CA . SER A 1 376 ? 26.813 -26.610 -28.218 1.00 33.81 376 SER A CA 1
ATOM 2796 C C . SER A 1 376 ? 26.055 -25.339 -27.840 1.00 33.81 376 SER A C 1
ATOM 2798 O O . SER A 1 376 ? 25.186 -25.379 -26.973 1.00 33.81 376 SER A O 1
ATOM 2800 N N . GLN A 1 377 ? 26.380 -24.231 -28.510 1.00 38.41 377 GLN A N 1
ATOM 2801 C CA . GLN A 1 377 ? 25.590 -23.002 -28.481 1.00 38.41 377 GLN A CA 1
ATOM 2802 C C . GLN A 1 377 ? 24.181 -23.305 -29.003 1.00 38.41 377 GLN A C 1
ATOM 2804 O O . GLN A 1 377 ? 24.020 -23.817 -30.113 1.00 38.41 377 GLN A O 1
ATOM 2809 N N . ALA A 1 378 ? 23.168 -23.006 -28.194 1.00 39.19 378 ALA A N 1
ATOM 2810 C CA . ALA A 1 378 ? 21.780 -23.031 -28.617 1.00 39.19 378 ALA A CA 1
ATOM 2811 C C . ALA A 1 378 ? 21.479 -21.723 -29.363 1.00 39.19 378 ALA A C 1
ATOM 2813 O O . ALA A 1 378 ? 21.248 -20.683 -28.754 1.00 39.19 378 ALA A O 1
ATOM 2814 N N . SER A 1 379 ? 21.524 -21.765 -30.694 1.00 36.78 379 SER A N 1
ATOM 2815 C CA . SER A 1 379 ? 21.040 -20.676 -31.545 1.00 36.78 379 SER A CA 1
ATOM 2816 C C . SER A 1 379 ? 19.520 -20.785 -31.675 1.00 36.78 379 SER A C 1
ATOM 2818 O O . SER A 1 379 ? 19.016 -21.632 -32.413 1.00 36.78 379 SER A O 1
ATOM 2820 N N . GLY A 1 380 ? 18.790 -19.948 -30.940 1.00 36.28 380 GLY A N 1
ATOM 2821 C CA . GLY A 1 380 ? 17.351 -19.761 -31.102 1.00 36.28 380 GLY A CA 1
ATOM 2822 C C . GLY A 1 380 ? 17.076 -18.550 -31.987 1.00 36.28 380 GLY A C 1
ATOM 2823 O O . GLY A 1 380 ? 17.123 -17.426 -31.513 1.00 36.28 380 GLY A O 1
ATOM 2824 N N . SER A 1 381 ? 16.788 -18.774 -33.270 1.00 40.84 381 SER A N 1
ATOM 2825 C CA . SER A 1 381 ? 16.151 -17.771 -34.132 1.00 40.84 381 SER A CA 1
ATOM 2826 C C . SER A 1 381 ? 14.645 -18.015 -34.074 1.00 40.84 381 SER A C 1
ATOM 2828 O O . SER A 1 381 ? 14.169 -19.053 -34.540 1.00 40.84 381 SER A O 1
ATOM 2830 N N . GLY A 1 382 ? 13.900 -17.106 -33.446 1.00 29.20 382 GLY A N 1
ATOM 2831 C CA . GLY A 1 382 ? 12.458 -17.246 -33.270 1.00 29.20 382 GLY A CA 1
ATOM 2832 C C . GLY A 1 382 ? 11.805 -15.950 -32.810 1.00 29.20 382 GLY A C 1
ATOM 2833 O O . GLY A 1 382 ? 12.001 -15.497 -31.692 1.00 29.20 382 GLY A O 1
ATOM 2834 N N . THR A 1 383 ? 11.009 -15.368 -33.698 1.00 36.94 383 THR A N 1
ATOM 2835 C CA . THR A 1 383 ? 10.103 -14.245 -33.457 1.00 36.94 383 THR A CA 1
ATOM 2836 C C . THR A 1 383 ? 9.037 -14.613 -32.413 1.00 36.94 383 THR A C 1
ATOM 2838 O O . THR A 1 383 ? 8.186 -15.458 -32.701 1.00 36.94 383 THR A O 1
ATOM 2841 N N . GLY A 1 384 ? 9.063 -13.960 -31.246 1.00 34.25 384 GLY A N 1
ATOM 2842 C CA . GLY A 1 384 ? 8.003 -13.986 -30.225 1.00 34.25 384 GLY A CA 1
ATOM 2843 C C . GLY A 1 384 ? 8.513 -14.293 -28.810 1.00 34.25 384 GLY A C 1
ATOM 2844 O O . GLY A 1 384 ? 8.899 -15.423 -28.540 1.00 34.25 384 GLY A O 1
ATOM 2845 N N . ASN A 1 385 ? 8.475 -13.297 -27.914 1.00 48.09 385 ASN A N 1
ATOM 2846 C CA . ASN A 1 385 ? 8.694 -13.390 -26.455 1.00 48.09 385 ASN A CA 1
ATOM 2847 C C . ASN A 1 385 ? 10.016 -14.049 -25.987 1.00 48.09 385 ASN A C 1
ATOM 2849 O O . ASN A 1 385 ? 10.037 -14.766 -24.993 1.00 48.09 385 ASN A O 1
ATOM 2853 N N . ALA A 1 386 ? 11.126 -13.833 -26.696 1.00 63.25 386 ALA A N 1
ATOM 2854 C CA . ALA A 1 386 ? 12.322 -14.679 -26.597 1.00 63.25 386 ALA A CA 1
ATOM 2855 C C . ALA A 1 386 ? 13.371 -14.293 -25.522 1.00 63.25 386 ALA A C 1
ATOM 2857 O O . ALA A 1 386 ? 14.473 -14.842 -25.534 1.00 63.25 386 ALA A O 1
ATOM 2858 N N . CYS A 1 387 ? 13.060 -13.419 -24.556 1.00 85.06 387 CYS A N 1
ATOM 2859 C CA . CYS A 1 387 ? 14.024 -13.036 -23.509 1.00 85.06 387 CYS A CA 1
ATOM 2860 C C . CYS A 1 387 ? 14.049 -13.989 -22.299 1.00 85.06 387 CYS A C 1
ATOM 2862 O O . CYS A 1 387 ? 14.324 -13.592 -21.163 1.00 85.06 387 CYS A O 1
ATOM 2864 N N . GLU A 1 388 ? 13.768 -15.264 -22.556 1.00 87.06 388 GLU A N 1
ATOM 2865 C CA . GLU A 1 388 ? 13.775 -16.345 -21.582 1.00 87.06 388 GLU A CA 1
ATOM 2866 C C . GLU A 1 388 ? 14.763 -17.436 -21.997 1.00 87.06 388 GLU A C 1
ATOM 2868 O O . GLU A 1 388 ? 14.859 -17.809 -23.168 1.00 87.06 388 GLU A O 1
ATOM 2873 N N . TYR A 1 389 ? 15.484 -17.991 -21.028 1.00 88.81 389 TYR A N 1
ATOM 2874 C CA . TYR A 1 389 ? 16.422 -19.084 -21.246 1.00 88.81 389 TYR A CA 1
ATOM 2875 C C . TYR A 1 389 ? 16.319 -20.117 -20.138 1.00 88.81 389 TYR A C 1
ATOM 2877 O O . TYR A 1 389 ? 16.415 -19.775 -18.965 1.00 88.81 389 TYR A O 1
ATOM 2885 N N . ILE A 1 390 ? 16.185 -21.388 -20.513 1.00 85.94 390 ILE A N 1
ATOM 2886 C CA . ILE A 1 390 ? 16.210 -22.514 -19.580 1.00 85.94 390 ILE A CA 1
ATOM 2887 C C . ILE A 1 390 ? 17.447 -23.353 -19.885 1.00 85.94 390 ILE A C 1
ATOM 2889 O O . ILE A 1 390 ? 17.608 -23.836 -21.007 1.00 85.94 390 ILE A O 1
ATOM 2893 N N . ASN A 1 391 ? 18.322 -23.549 -18.898 1.00 84.50 391 ASN A N 1
ATOM 2894 C CA . ASN A 1 391 ? 19.462 -24.449 -19.070 1.00 84.50 391 ASN A CA 1
ATOM 2895 C C . ASN A 1 391 ? 19.074 -25.923 -18.848 1.00 84.50 391 ASN A C 1
ATOM 2897 O O . ASN A 1 391 ? 17.996 -26.262 -18.363 1.00 84.50 391 ASN A O 1
ATOM 2901 N N . ASN A 1 392 ? 20.017 -26.826 -19.121 1.00 85.75 392 ASN A N 1
ATOM 2902 C CA . ASN A 1 392 ? 19.834 -28.272 -18.931 1.00 85.75 392 ASN A CA 1
ATOM 2903 C C . ASN A 1 392 ? 19.561 -28.699 -17.477 1.00 85.75 392 ASN A C 1
ATOM 2905 O O . ASN A 1 392 ? 19.155 -29.836 -17.248 1.00 85.75 392 ASN A O 1
ATOM 2909 N N . ASN A 1 393 ? 19.808 -27.818 -16.506 1.00 83.69 393 ASN A N 1
ATOM 2910 C CA . ASN A 1 393 ? 19.566 -28.077 -15.091 1.00 83.69 393 ASN A CA 1
ATOM 2911 C C . ASN A 1 393 ? 18.178 -27.598 -14.638 1.00 83.69 393 ASN A C 1
ATOM 2913 O O . ASN A 1 393 ? 17.880 -27.724 -13.457 1.00 83.69 393 ASN A O 1
ATOM 2917 N N . GLY A 1 394 ? 17.352 -27.052 -15.538 1.00 80.12 394 GLY A N 1
ATOM 2918 C CA . GLY A 1 394 ? 16.037 -26.509 -15.190 1.00 80.12 394 GLY A CA 1
ATOM 2919 C C . GLY A 1 394 ? 16.094 -25.118 -14.556 1.00 80.12 394 GLY A C 1
ATOM 2920 O O . GLY A 1 394 ? 15.136 -24.692 -13.928 1.00 80.12 394 GLY A O 1
ATOM 2921 N N . THR A 1 395 ? 17.200 -24.383 -14.694 1.00 82.31 395 THR A N 1
ATOM 2922 C CA . THR A 1 395 ? 17.240 -22.970 -14.299 1.00 82.31 395 THR A CA 1
ATOM 2923 C C . THR A 1 395 ? 16.680 -22.106 -15.427 1.00 82.31 395 THR A C 1
ATOM 2925 O O . THR A 1 395 ? 17.252 -22.114 -16.516 1.00 82.31 395 THR A O 1
ATOM 2928 N N . LEU A 1 396 ? 15.616 -21.350 -15.159 1.00 84.00 396 LEU A N 1
ATOM 2929 C CA . LEU A 1 396 ? 15.021 -20.329 -16.020 1.00 84.00 396 LEU A CA 1
ATOM 2930 C C . LEU A 1 396 ? 15.591 -18.941 -15.697 1.00 84.00 396 LEU A C 1
ATOM 2932 O O . LEU A 1 396 ? 15.530 -18.497 -14.555 1.00 84.00 396 LEU A O 1
ATOM 2936 N N . TRP A 1 397 ? 16.061 -18.213 -16.701 1.00 87.75 397 TRP A N 1
ATOM 2937 C CA . TRP A 1 397 ? 16.329 -16.778 -16.636 1.00 87.75 397 TRP A CA 1
ATOM 2938 C C . TRP A 1 397 ? 15.347 -16.058 -17.541 1.00 87.75 397 TRP A C 1
ATOM 2940 O O . TRP A 1 397 ? 15.309 -16.352 -18.730 1.00 87.75 397 TRP A O 1
ATOM 2950 N N . ASN A 1 398 ? 14.590 -15.110 -16.996 1.00 84.94 398 ASN A N 1
ATOM 2951 C CA . ASN A 1 398 ? 13.739 -14.216 -17.772 1.00 84.94 398 ASN A CA 1
ATOM 2952 C C . ASN A 1 398 ? 14.287 -12.792 -17.627 1.00 84.94 398 ASN A C 1
ATOM 2954 O O . ASN A 1 398 ? 14.140 -12.164 -16.578 1.00 84.94 398 ASN A O 1
ATOM 2958 N N . LEU A 1 399 ? 14.962 -12.311 -18.671 1.00 85.25 399 LEU A N 1
ATOM 2959 C CA . LEU A 1 399 ? 15.529 -10.963 -18.716 1.00 85.25 399 LEU A CA 1
ATOM 2960 C C . LEU A 1 399 ? 14.553 -9.938 -19.317 1.00 85.25 399 LEU A C 1
ATOM 2962 O O . LEU A 1 399 ? 14.892 -8.758 -19.361 1.00 85.25 399 LEU A O 1
ATOM 2966 N N . SER A 1 400 ? 13.335 -10.336 -19.712 1.00 79.75 400 SER A N 1
ATOM 2967 C CA . SER A 1 400 ? 12.301 -9.404 -20.202 1.00 79.75 400 SER A CA 1
ATOM 2968 C C . SER A 1 400 ? 11.988 -8.331 -19.159 1.00 79.75 400 SER A C 1
ATOM 2970 O O . SER A 1 400 ? 11.738 -7.182 -19.491 1.00 79.75 400 SER A O 1
ATOM 2972 N N . TYR A 1 401 ? 12.069 -8.691 -17.878 1.00 74.12 401 TYR A N 1
ATOM 2973 C CA . TYR A 1 401 ? 11.839 -7.780 -16.760 1.00 74.12 401 TYR A CA 1
ATOM 2974 C C . TYR A 1 401 ? 13.005 -6.815 -16.479 1.00 74.12 401 TYR A C 1
ATOM 2976 O O . TYR A 1 401 ? 12.865 -5.884 -15.682 1.00 74.12 401 TYR A O 1
ATOM 2984 N N . ALA A 1 402 ? 14.163 -7.050 -17.103 1.00 75.12 402 ALA A N 1
ATOM 2985 C CA . ALA A 1 402 ? 15.277 -6.109 -17.152 1.00 75.12 402 ALA A CA 1
ATOM 2986 C C . ALA A 1 402 ? 15.214 -5.224 -18.407 1.00 75.12 402 ALA A C 1
ATOM 2988 O O . ALA A 1 402 ? 15.901 -4.215 -18.474 1.00 75.12 402 ALA A O 1
ATOM 2989 N N . ALA A 1 403 ? 14.429 -5.574 -19.426 1.00 78.88 403 ALA A N 1
ATOM 2990 C CA . ALA A 1 403 ? 14.316 -4.736 -20.610 1.00 78.88 403 ALA A CA 1
ATOM 2991 C C . ALA A 1 403 ? 13.628 -3.408 -20.254 1.00 78.88 403 ALA A C 1
ATOM 2993 O O . ALA A 1 403 ? 12.649 -3.383 -19.506 1.00 78.88 403 ALA A O 1
ATOM 2994 N N . TYR A 1 404 ? 14.137 -2.298 -20.787 1.00 71.62 404 TYR A N 1
ATOM 2995 C CA . TYR A 1 404 ? 13.429 -1.018 -20.743 1.00 71.62 404 TYR A CA 1
ATOM 2996 C C . TYR A 1 404 ? 12.759 -0.741 -22.088 1.00 71.62 404 TYR A C 1
ATOM 2998 O O . TYR A 1 404 ? 13.188 -1.253 -23.123 1.00 71.62 404 TYR A O 1
ATOM 3006 N N . ASP A 1 405 ? 11.717 0.090 -22.068 1.00 70.81 405 ASP A N 1
ATOM 3007 C CA . ASP A 1 405 ? 10.997 0.486 -23.276 1.00 70.81 405 ASP A CA 1
ATOM 3008 C C . ASP A 1 405 ? 11.901 1.344 -24.190 1.00 70.81 405 ASP A C 1
ATOM 3010 O O . ASP A 1 405 ? 12.320 2.431 -23.773 1.00 70.81 405 ASP A O 1
ATOM 3014 N N . PRO A 1 406 ? 12.201 0.908 -25.431 1.00 68.88 406 PRO A N 1
ATOM 3015 C CA . PRO A 1 406 ? 13.020 1.676 -26.373 1.00 68.88 406 PRO A CA 1
ATOM 3016 C C . PRO A 1 406 ? 12.416 3.026 -26.771 1.00 68.88 406 PRO A C 1
ATOM 3018 O O . PRO A 1 406 ? 13.136 3.911 -27.233 1.00 68.88 406 PRO A O 1
ATOM 3021 N N . SER A 1 407 ? 11.105 3.212 -26.614 1.00 61.66 407 SER A N 1
ATOM 3022 C CA . SER A 1 407 ? 10.449 4.496 -26.864 1.00 61.66 407 SER A CA 1
ATOM 3023 C C . SER A 1 407 ? 10.640 5.503 -25.720 1.00 61.66 407 SER A C 1
ATOM 3025 O O . SER A 1 407 ? 10.416 6.702 -25.913 1.00 61.66 407 SER A O 1
ATOM 3027 N N . GLY A 1 408 ? 11.099 5.032 -24.556 1.00 50.84 408 GLY A N 1
ATOM 3028 C CA . GLY A 1 408 ? 11.370 5.827 -23.365 1.00 50.84 408 GLY A CA 1
ATOM 3029 C C . GLY A 1 408 ? 12.805 6.360 -23.274 1.00 50.84 408 GLY A C 1
ATOM 3030 O O . GLY A 1 408 ? 13.665 6.144 -24.129 1.00 50.84 408 GLY A O 1
ATOM 3031 N N . VAL A 1 409 ? 13.084 7.088 -22.191 1.00 51.59 409 VAL A N 1
ATOM 3032 C CA . VAL A 1 409 ? 14.438 7.578 -21.890 1.00 51.59 409 VAL A CA 1
ATOM 3033 C C . VAL A 1 409 ? 15.309 6.408 -21.442 1.00 51.59 409 VAL A C 1
ATOM 3035 O O . VAL A 1 409 ? 14.949 5.706 -20.498 1.00 51.59 409 VAL A O 1
ATOM 3038 N N . ILE A 1 410 ? 16.485 6.237 -22.064 1.00 64.31 410 ILE A N 1
ATOM 3039 C CA . ILE A 1 410 ? 17.414 5.173 -21.666 1.00 64.31 410 ILE A CA 1
ATOM 3040 C C . ILE A 1 410 ? 17.783 5.342 -20.190 1.00 64.31 410 ILE A C 1
ATOM 3042 O O . ILE A 1 410 ? 18.303 6.399 -19.802 1.00 64.31 410 ILE A O 1
ATOM 3046 N N . PRO A 1 411 ? 17.587 4.304 -19.370 1.00 60.44 411 PRO A N 1
ATOM 3047 C CA . PRO A 1 411 ? 17.928 4.367 -17.971 1.00 60.44 411 PRO A CA 1
ATOM 3048 C C . PRO A 1 411 ? 19.396 4.739 -17.713 1.00 60.44 411 PRO A C 1
ATOM 3050 O O . PRO A 1 411 ? 20.305 4.195 -18.344 1.00 60.44 411 PRO A O 1
ATOM 3053 N N . SER A 1 412 ? 19.663 5.613 -16.735 1.00 57.81 412 SER A N 1
ATOM 3054 C CA . SER A 1 412 ? 21.043 5.936 -16.325 1.00 57.81 412 SER A CA 1
ATOM 3055 C C . SER A 1 412 ? 21.795 4.726 -15.773 1.00 57.81 412 SER A C 1
ATOM 3057 O O . SER A 1 412 ? 23.012 4.672 -15.867 1.00 57.81 412 SER A O 1
ATOM 3059 N N . THR A 1 413 ? 21.082 3.729 -15.251 1.00 53.06 413 THR A N 1
ATOM 3060 C CA . THR A 1 413 ? 21.643 2.449 -14.806 1.00 53.06 413 THR A CA 1
ATOM 3061 C C . THR A 1 413 ? 21.979 1.503 -15.958 1.00 53.06 413 THR A C 1
ATOM 3063 O O . THR A 1 413 ? 22.642 0.501 -15.735 1.00 53.06 413 THR A O 1
ATOM 3066 N N . TYR A 1 414 ? 21.555 1.807 -17.186 1.00 55.47 414 TYR A N 1
ATOM 3067 C CA . TYR A 1 414 ? 21.825 1.021 -18.395 1.00 55.47 414 TYR A CA 1
ATOM 3068 C C . TYR A 1 414 ? 22.867 1.714 -19.273 1.00 55.47 414 TYR A C 1
ATOM 3070 O O . TYR A 1 414 ? 23.137 1.279 -20.396 1.00 55.47 414 TYR A O 1
ATOM 3078 N N . ASN A 1 415 ? 23.468 2.790 -18.750 1.00 62.38 415 ASN A N 1
ATOM 3079 C CA . ASN A 1 415 ? 24.605 3.430 -19.363 1.00 62.38 415 ASN A CA 1
ATOM 3080 C C . ASN A 1 415 ? 25.723 3.747 -18.375 1.00 62.38 415 ASN A C 1
ATOM 3082 O O . ASN A 1 415 ? 25.496 4.046 -17.209 1.00 62.38 415 ASN A O 1
ATOM 3086 N N . LEU A 1 416 ? 26.961 3.663 -18.856 1.00 67.25 416 LEU A N 1
ATOM 3087 C CA . LEU A 1 416 ? 28.137 4.019 -18.072 1.00 67.25 416 LEU A CA 1
ATOM 3088 C C . LEU A 1 416 ? 28.784 5.246 -18.711 1.00 67.25 416 LEU A C 1
ATOM 3090 O O . LEU A 1 416 ? 29.207 5.205 -19.866 1.00 67.25 416 LEU A O 1
ATOM 3094 N N . ASN A 1 417 ? 28.851 6.347 -17.961 1.00 68.62 417 ASN A N 1
ATOM 3095 C CA . ASN A 1 417 ? 29.431 7.622 -18.403 1.00 68.62 417 ASN A CA 1
ATOM 3096 C C . ASN A 1 417 ? 28.822 8.198 -19.703 1.00 68.62 417 ASN A C 1
ATOM 3098 O O . ASN A 1 417 ? 29.493 8.979 -20.371 1.00 68.62 417 ASN A O 1
ATOM 3102 N N . SER A 1 418 ? 27.588 7.827 -20.071 1.00 68.56 418 SER A N 1
ATOM 3103 C CA . SER A 1 418 ? 26.917 8.245 -21.319 1.00 68.56 418 SER A CA 1
ATOM 3104 C C . SER A 1 418 ? 27.599 7.810 -22.628 1.00 68.56 418 SER A C 1
ATOM 3106 O O . SER A 1 418 ? 27.345 8.404 -23.671 1.00 68.56 418 SER A O 1
ATOM 3108 N N . TYR A 1 419 ? 28.464 6.791 -22.590 1.00 80.62 419 TYR A N 1
ATOM 3109 C CA . TYR A 1 419 ? 29.157 6.283 -23.786 1.00 80.62 419 TYR A CA 1
ATOM 3110 C C . TYR A 1 419 ? 28.775 4.852 -24.164 1.00 80.62 419 TYR A C 1
ATOM 3112 O O . TYR A 1 419 ? 29.007 4.413 -25.285 1.00 80.62 419 TYR A O 1
ATOM 3120 N N . TYR A 1 420 ? 28.186 4.112 -23.235 1.00 84.88 420 TYR A N 1
ATOM 3121 C CA . TYR A 1 420 ? 27.871 2.703 -23.417 1.00 84.88 420 TYR A CA 1
ATOM 3122 C C . TYR A 1 420 ? 26.416 2.508 -23.071 1.00 84.88 420 TYR A C 1
ATOM 3124 O O . TYR A 1 420 ? 26.037 2.830 -21.954 1.00 84.88 420 TYR A O 1
ATOM 3132 N N . TYR A 1 421 ? 25.629 1.983 -23.997 1.00 87.56 421 TYR A N 1
ATOM 3133 C CA . TYR A 1 421 ? 24.205 1.733 -23.813 1.00 87.56 421 TYR A CA 1
ATOM 3134 C C . TYR A 1 421 ? 23.919 0.271 -24.120 1.00 87.56 421 TYR A C 1
ATOM 3136 O O . TYR A 1 421 ? 24.511 -0.298 -25.037 1.00 87.56 421 TYR A O 1
ATOM 3144 N N . VAL A 1 422 ? 23.025 -0.343 -23.361 1.00 91.12 422 VAL A N 1
ATOM 3145 C CA . VAL A 1 422 ? 22.619 -1.735 -23.560 1.00 91.12 422 VAL A CA 1
ATOM 3146 C C . VAL A 1 422 ? 21.157 -1.884 -23.184 1.00 91.12 422 VAL A C 1
ATOM 3148 O O . VAL A 1 422 ? 20.726 -1.230 -22.244 1.00 91.12 422 VAL A O 1
ATOM 3151 N N . ASN A 1 423 ? 20.405 -2.712 -23.902 1.00 90.19 423 ASN A N 1
ATOM 3152 C CA . ASN A 1 423 ? 19.077 -3.186 -23.509 1.00 90.19 423 ASN A CA 1
ATOM 3153 C C . ASN A 1 423 ? 19.079 -4.724 -23.487 1.00 90.19 423 ASN A C 1
ATOM 3155 O O . ASN A 1 423 ? 20.069 -5.351 -23.879 1.00 90.19 423 ASN A O 1
ATOM 3159 N N . PHE A 1 424 ? 18.005 -5.348 -23.010 1.00 90.75 424 PHE A N 1
ATOM 3160 C CA . PHE A 1 424 ? 17.873 -6.804 -22.919 1.00 90.75 424 PHE A CA 1
ATOM 3161 C C . PHE A 1 424 ? 16.831 -7.319 -23.903 1.00 90.75 424 PHE A C 1
ATOM 3163 O O . PHE A 1 424 ? 15.653 -7.022 -23.769 1.00 90.75 424 PHE A O 1
ATOM 3170 N N . CYS A 1 425 ? 17.287 -8.101 -24.882 1.00 87.81 425 CYS A N 1
ATOM 3171 C CA . CYS A 1 425 ? 16.500 -8.758 -25.927 1.00 87.81 425 CYS A CA 1
ATOM 3172 C C . CYS A 1 425 ? 15.604 -7.845 -26.775 1.00 87.81 425 CYS A C 1
ATOM 3174 O O . CYS A 1 425 ? 14.800 -8.343 -27.558 1.00 87.81 425 CYS A O 1
ATOM 3176 N N . GLU A 1 426 ? 15.763 -6.537 -26.629 1.00 87.94 426 GLU A N 1
ATOM 3177 C CA . GLU A 1 426 ? 14.978 -5.494 -27.268 1.00 87.94 426 GLU A CA 1
ATOM 3178 C C . GLU A 1 426 ? 15.919 -4.458 -27.881 1.00 87.94 426 GLU A C 1
ATOM 3180 O O . GLU A 1 426 ? 17.118 -4.405 -27.571 1.00 87.94 426 GLU A O 1
ATOM 3185 N N . GLU A 1 427 ? 15.372 -3.636 -28.772 1.00 89.44 427 GLU A N 1
ATOM 3186 C CA . GLU A 1 427 ? 16.087 -2.490 -29.328 1.00 89.44 427 GLU A CA 1
ATOM 3187 C C . GLU A 1 427 ? 16.475 -1.525 -28.197 1.00 89.44 427 GLU A C 1
ATOM 3189 O O . GLU A 1 427 ? 15.753 -1.367 -27.212 1.00 89.44 427 GLU A O 1
ATOM 3194 N N . ILE A 1 428 ? 17.631 -0.878 -28.292 1.00 86.12 428 ILE A N 1
ATOM 3195 C CA . ILE A 1 428 ? 17.967 0.214 -27.384 1.00 86.12 428 ILE A CA 1
ATOM 3196 C C . ILE A 1 428 ? 17.141 1.445 -27.742 1.00 86.12 428 ILE A C 1
ATOM 3198 O O . ILE A 1 428 ? 16.940 1.755 -28.919 1.00 86.12 428 ILE A O 1
ATOM 3202 N N . GLY A 1 429 ? 16.731 2.197 -26.724 1.00 77.75 429 GLY A N 1
ATOM 3203 C CA . GLY A 1 429 ? 16.186 3.527 -26.966 1.00 77.75 429 GLY A CA 1
ATOM 3204 C C . GLY A 1 429 ? 17.235 4.433 -27.605 1.00 77.75 429 GLY A C 1
ATOM 3205 O O . GLY A 1 429 ? 18.434 4.223 -27.426 1.00 77.75 429 GLY A O 1
ATOM 3206 N N . LEU A 1 430 ? 16.800 5.431 -28.376 1.00 68.56 430 LEU A N 1
ATOM 3207 C CA . LEU A 1 430 ? 17.714 6.368 -29.032 1.00 68.56 430 LEU A CA 1
ATOM 3208 C C . LEU A 1 430 ? 18.210 7.404 -28.011 1.00 68.56 430 LEU A C 1
ATOM 3210 O O . LEU A 1 430 ? 17.414 8.233 -27.555 1.00 68.56 430 LEU A O 1
ATOM 3214 N N . PRO A 1 431 ? 19.508 7.426 -27.648 1.00 62.91 431 PRO A N 1
ATOM 3215 C CA . PRO A 1 431 ? 20.025 8.503 -26.824 1.00 62.91 431 PRO A CA 1
ATOM 3216 C C . PRO A 1 431 ? 20.004 9.792 -27.653 1.00 62.91 431 PRO A C 1
ATOM 3218 O O . PRO A 1 431 ? 20.351 9.797 -28.835 1.00 62.91 431 PRO A O 1
ATOM 3221 N N . THR A 1 432 ? 19.571 10.902 -27.055 1.00 64.38 432 THR A N 1
ATOM 3222 C CA . THR A 1 432 ? 19.332 12.161 -27.772 1.00 64.38 432 THR A CA 1
ATOM 3223 C C . THR A 1 432 ? 20.584 12.617 -28.531 1.00 64.38 432 THR A C 1
ATOM 3225 O O . THR A 1 432 ? 21.571 13.015 -27.916 1.00 64.38 432 THR A O 1
ATOM 3228 N N . GLY A 1 433 ? 20.534 12.589 -29.868 1.00 67.56 433 GLY A N 1
ATOM 3229 C CA . GLY A 1 433 ? 21.636 13.016 -30.741 1.00 67.56 433 GLY A CA 1
ATOM 3230 C C . GLY A 1 433 ? 22.527 11.900 -31.303 1.00 67.56 433 GLY A C 1
ATOM 3231 O O . GLY A 1 433 ? 23.463 12.227 -32.028 1.00 67.56 433 GLY A O 1
ATOM 3232 N N . TYR A 1 434 ? 22.229 10.626 -31.031 1.00 80.38 434 TYR A N 1
ATOM 3233 C CA . TYR A 1 434 ? 22.964 9.468 -31.555 1.00 80.38 434 TYR A CA 1
ATOM 3234 C C . TYR A 1 434 ? 22.028 8.520 -32.309 1.00 80.38 434 TYR A C 1
ATOM 3236 O O . TYR A 1 434 ? 20.848 8.421 -31.979 1.00 80.38 434 TYR A O 1
ATOM 3244 N N . ASP A 1 435 ? 22.553 7.823 -33.317 1.00 84.44 435 ASP A N 1
ATOM 3245 C CA . ASP A 1 435 ? 21.760 6.951 -34.190 1.00 84.44 435 ASP A CA 1
ATOM 3246 C C . ASP A 1 435 ? 22.384 5.557 -34.291 1.00 84.44 435 ASP A C 1
ATOM 3248 O O . ASP A 1 435 ? 22.958 5.141 -35.299 1.00 84.44 435 ASP A O 1
ATOM 3252 N N . CYS A 1 436 ? 22.285 4.832 -33.183 1.00 86.69 436 CYS A N 1
ATOM 3253 C CA . CYS A 1 436 ? 22.783 3.469 -33.063 1.00 86.69 436 CYS A CA 1
ATOM 3254 C C . CYS A 1 436 ? 21.888 2.438 -33.766 1.00 86.69 436 CYS A C 1
ATOM 3256 O O . CYS A 1 436 ? 22.290 1.284 -33.903 1.00 86.69 436 CYS A O 1
ATOM 3258 N N . ASN A 1 437 ? 20.675 2.831 -34.169 1.00 86.00 437 ASN A N 1
ATOM 3259 C CA . ASN A 1 437 ? 19.704 1.955 -34.823 1.00 86.00 437 ASN A CA 1
ATOM 3260 C C . ASN A 1 437 ? 19.608 2.226 -36.339 1.00 86.00 437 ASN A C 1
ATOM 3262 O O . ASN A 1 437 ? 18.777 1.636 -37.030 1.00 86.00 437 ASN A O 1
ATOM 3266 N N . SER A 1 438 ? 20.479 3.096 -36.870 1.00 81.00 438 SER A N 1
ATOM 3267 C CA . SER A 1 438 ? 20.469 3.575 -38.260 1.00 81.00 438 SER A CA 1
ATOM 3268 C C . SER A 1 438 ? 20.560 2.463 -39.307 1.00 81.00 438 SER A C 1
ATOM 3270 O O . SER A 1 438 ? 19.919 2.533 -40.358 1.00 81.00 438 SER A O 1
ATOM 3272 N N . VAL A 1 439 ? 21.371 1.438 -39.037 1.00 81.56 439 VAL A N 1
ATOM 3273 C CA . VAL A 1 439 ? 21.601 0.309 -39.950 1.00 81.56 439 VAL A CA 1
ATOM 3274 C C . VAL A 1 439 ? 20.661 -0.856 -39.638 1.00 81.56 439 VAL A C 1
ATOM 3276 O O . VAL A 1 439 ? 20.210 -1.557 -40.545 1.00 81.56 439 VAL A O 1
ATOM 3279 N N . GLN A 1 440 ? 20.380 -1.072 -38.356 1.00 86.62 440 GLN A N 1
ATOM 3280 C CA . GLN A 1 440 ? 19.605 -2.187 -37.819 1.00 86.62 440 GLN A CA 1
ATOM 3281 C C . GLN A 1 440 ? 19.255 -1.897 -36.353 1.00 86.62 440 GLN A C 1
ATOM 3283 O O . GLN A 1 440 ? 19.989 -1.150 -35.707 1.00 86.62 440 GLN A O 1
ATOM 3288 N N . PRO A 1 441 ? 18.213 -2.525 -35.792 1.00 90.19 441 PRO A N 1
ATOM 3289 C CA . PRO A 1 441 ? 17.888 -2.336 -34.387 1.00 90.19 441 PRO A CA 1
ATOM 3290 C C . PRO A 1 441 ? 18.984 -2.963 -33.514 1.00 90.19 441 PRO A C 1
ATOM 3292 O O . PRO A 1 441 ? 19.364 -4.129 -33.682 1.00 90.19 441 PRO A O 1
ATOM 3295 N N . SER A 1 442 ? 19.552 -2.159 -32.619 1.00 92.81 442 SER A N 1
ATOM 3296 C CA . SER A 1 442 ? 20.709 -2.542 -31.813 1.00 92.81 442 SER A CA 1
ATOM 3297 C C . SER A 1 442 ? 20.295 -2.934 -30.407 1.00 92.81 442 SER A C 1
ATOM 3299 O O . SER A 1 442 ? 19.483 -2.253 -29.803 1.00 92.81 442 SER A O 1
ATOM 3301 N N . GLY A 1 443 ? 20.886 -3.995 -29.857 1.00 91.44 443 GLY A N 1
ATOM 3302 C CA . GLY A 1 443 ? 20.743 -4.365 -28.440 1.00 91.44 443 GLY A CA 1
ATOM 3303 C C . GLY A 1 443 ? 21.798 -3.706 -27.546 1.00 91.44 443 GLY A C 1
ATOM 3304 O O . GLY A 1 443 ? 21.652 -3.645 -26.326 1.00 91.44 443 GLY A O 1
ATOM 3305 N N . ALA A 1 444 ? 22.860 -3.173 -28.153 1.00 92.25 444 ALA A N 1
ATOM 3306 C CA . ALA A 1 444 ? 23.889 -2.390 -27.486 1.00 92.25 444 ALA A CA 1
ATOM 3307 C C . ALA A 1 444 ? 24.426 -1.297 -28.413 1.00 92.25 444 ALA A C 1
ATOM 3309 O O . ALA A 1 444 ? 24.525 -1.490 -29.626 1.00 92.25 444 ALA A O 1
ATOM 3310 N N . CYS A 1 445 ? 24.820 -0.167 -27.834 1.00 91.44 445 CYS A N 1
ATOM 3311 C CA . CYS A 1 445 ? 25.473 0.915 -28.552 1.00 91.44 445 CYS A CA 1
ATOM 3312 C C . CYS A 1 445 ? 26.722 1.409 -27.848 1.00 91.44 445 CYS A C 1
ATOM 3314 O O . CYS A 1 445 ? 26.762 1.575 -26.623 1.00 91.44 445 CYS A O 1
ATOM 3316 N N . LEU A 1 446 ? 27.720 1.670 -28.683 1.00 89.12 446 LEU A N 1
ATOM 3317 C CA . LEU A 1 446 ? 28.957 2.327 -28.328 1.00 89.12 446 LEU A CA 1
ATOM 3318 C C . LEU A 1 446 ? 28.942 3.743 -28.891 1.00 89.12 446 LEU A C 1
ATOM 3320 O O . LEU A 1 446 ? 28.755 3.932 -30.087 1.00 89.12 446 LEU A O 1
ATOM 3324 N N . VAL A 1 447 ? 29.215 4.721 -28.044 1.00 86.56 447 VAL A N 1
ATOM 3325 C CA . VAL A 1 447 ? 29.474 6.102 -28.434 1.00 86.56 447 VAL A CA 1
ATOM 3326 C C . VAL A 1 447 ? 30.938 6.380 -28.110 1.00 86.56 447 VAL A C 1
ATOM 3328 O O . VAL A 1 447 ? 31.353 6.247 -26.963 1.00 86.56 447 VAL A O 1
ATOM 3331 N N . GLU A 1 448 ? 31.757 6.719 -29.105 1.00 79.38 448 GLU A N 1
ATOM 3332 C CA . GLU A 1 448 ? 33.195 6.968 -28.882 1.00 79.38 448 GLU A CA 1
ATOM 3333 C C . GLU A 1 448 ? 33.484 8.434 -28.530 1.00 79.38 448 GLU A C 1
ATOM 3335 O O . GLU A 1 448 ? 34.484 8.757 -27.885 1.00 79.38 448 GLU A O 1
ATOM 3340 N N . ASN A 1 449 ? 32.608 9.343 -28.952 1.00 74.62 449 ASN A N 1
ATOM 3341 C CA . ASN A 1 449 ? 32.721 10.788 -28.779 1.00 74.62 449 ASN A CA 1
ATOM 3342 C C . ASN A 1 449 ? 31.353 11.436 -29.103 1.00 74.62 449 ASN A C 1
ATOM 3344 O O . ASN A 1 449 ? 30.405 10.752 -29.472 1.00 74.62 449 ASN A O 1
ATOM 3348 N N . ALA A 1 450 ? 31.219 12.759 -28.957 1.00 69.12 450 ALA A N 1
ATOM 3349 C CA . ALA A 1 450 ? 29.921 13.452 -29.042 1.00 69.12 450 ALA A CA 1
ATOM 3350 C C . ALA A 1 450 ? 29.210 13.393 -30.417 1.00 69.12 450 ALA A C 1
ATOM 3352 O O . ALA A 1 450 ? 28.168 14.023 -30.581 1.00 69.12 450 ALA A O 1
ATOM 3353 N N . TYR A 1 451 ? 29.783 12.699 -31.407 1.00 73.50 451 TYR A N 1
ATOM 3354 C CA . TYR A 1 451 ? 29.294 12.681 -32.787 1.00 73.50 451 TYR A CA 1
ATOM 3355 C C . TYR A 1 451 ? 29.297 11.294 -33.443 1.00 73.50 451 TYR A C 1
ATOM 3357 O O . TYR A 1 451 ? 28.694 11.156 -34.504 1.00 73.50 451 TYR A O 1
ATOM 3365 N N . GLU A 1 452 ? 29.959 10.289 -32.861 1.00 85.00 452 GLU A N 1
ATOM 3366 C CA . GLU A 1 452 ? 30.069 8.953 -33.452 1.00 85.00 452 GLU A CA 1
ATOM 3367 C C . GLU A 1 452 ? 29.451 7.912 -32.521 1.00 85.00 452 GLU A C 1
ATOM 3369 O O . GLU A 1 452 ? 29.862 7.750 -31.368 1.00 85.00 452 GLU A O 1
ATOM 3374 N N . SER A 1 453 ? 28.453 7.208 -33.049 1.00 89.00 453 SER A N 1
ATOM 3375 C CA . SER A 1 453 ? 27.769 6.096 -32.402 1.00 89.00 453 SER A CA 1
ATOM 3376 C C . SER A 1 453 ? 27.765 4.892 -33.328 1.00 89.00 453 SER A C 1
ATOM 3378 O O . SER A 1 453 ? 27.500 5.057 -34.517 1.00 89.00 453 SER A O 1
ATOM 3380 N N . TYR A 1 454 ? 27.996 3.709 -32.770 1.00 90.81 454 TYR A N 1
ATOM 3381 C CA . TYR A 1 454 ? 28.057 2.454 -33.503 1.00 90.81 454 TYR A CA 1
ATOM 3382 C C . TYR A 1 454 ? 27.097 1.426 -32.909 1.00 90.81 454 TYR A C 1
ATOM 3384 O O . TYR A 1 454 ? 27.042 1.237 -31.686 1.00 90.81 454 TYR A O 1
ATOM 3392 N N . SER A 1 455 ? 26.392 0.704 -33.782 1.00 93.19 455 SER A N 1
ATOM 3393 C CA . SER A 1 455 ? 25.672 -0.517 -33.402 1.00 93.19 455 SER A CA 1
ATOM 3394 C C . SER A 1 455 ? 26.673 -1.550 -32.880 1.00 93.19 455 SER A C 1
ATOM 3396 O O . SER A 1 455 ? 27.482 -2.086 -33.640 1.00 93.19 455 SER A O 1
ATOM 3398 N N . ALA A 1 456 ? 26.628 -1.862 -31.584 1.00 92.38 456 ALA A N 1
ATOM 3399 C CA . ALA A 1 456 ? 27.545 -2.815 -30.957 1.00 92.38 456 ALA A CA 1
ATOM 3400 C C . ALA A 1 456 ? 26.996 -4.258 -30.933 1.00 92.38 456 ALA A C 1
ATOM 3402 O O . ALA A 1 456 ? 27.588 -5.144 -30.313 1.00 92.38 456 ALA A O 1
ATOM 3403 N N . GLY A 1 457 ? 25.869 -4.502 -31.606 1.00 94.00 457 GLY A N 1
ATOM 3404 C CA . GLY A 1 457 ? 25.226 -5.807 -31.735 1.00 94.00 457 GLY A CA 1
ATOM 3405 C C . GLY A 1 457 ? 23.736 -5.665 -32.047 1.00 94.00 457 GLY A C 1
ATOM 3406 O O . GLY A 1 457 ? 23.070 -4.792 -31.495 1.00 94.00 457 GLY A O 1
ATOM 3407 N N . ASN A 1 458 ? 23.215 -6.515 -32.928 1.00 93.44 458 ASN A N 1
ATOM 3408 C CA . ASN A 1 458 ? 21.831 -6.496 -33.396 1.00 93.44 458 ASN A CA 1
ATOM 3409 C C . ASN A 1 458 ? 20.895 -7.143 -32.360 1.00 93.44 458 ASN A C 1
ATOM 3411 O O . ASN A 1 458 ? 21.137 -8.271 -31.931 1.00 93.44 458 ASN A O 1
ATOM 3415 N N . CYS A 1 459 ? 19.810 -6.463 -31.973 1.00 90.75 459 CYS A N 1
ATOM 3416 C CA . CYS A 1 459 ? 18.870 -6.988 -30.973 1.00 90.75 459 CYS A CA 1
ATOM 3417 C C . CYS A 1 459 ? 18.008 -8.152 -31.487 1.00 90.75 459 CYS A C 1
ATOM 3419 O O . CYS A 1 459 ? 17.400 -8.848 -30.687 1.00 90.75 459 CYS A O 1
ATOM 3421 N N . ASN A 1 460 ? 17.962 -8.397 -32.798 1.00 91.25 460 ASN A N 1
ATOM 3422 C CA . ASN A 1 460 ? 17.306 -9.568 -33.386 1.00 91.25 460 ASN A CA 1
ATOM 3423 C C . ASN A 1 460 ? 18.253 -10.765 -33.550 1.00 91.25 460 ASN A C 1
ATOM 3425 O O . ASN A 1 460 ? 17.811 -11.841 -33.953 1.00 91.25 460 ASN A O 1
ATOM 3429 N N . ASP A 1 461 ? 19.547 -10.587 -33.281 1.00 92.75 461 ASP A N 1
ATOM 3430 C CA . ASP A 1 461 ? 20.553 -11.642 -33.369 1.00 92.75 461 ASP A CA 1
ATOM 3431 C C . ASP A 1 461 ? 21.319 -11.756 -32.055 1.00 92.75 461 ASP A C 1
ATOM 3433 O O . ASP A 1 461 ? 22.475 -11.335 -31.922 1.00 92.75 461 ASP A O 1
ATOM 3437 N N . TYR A 1 462 ? 20.636 -12.329 -31.065 1.00 93.44 462 TYR A N 1
ATOM 3438 C CA . TYR A 1 462 ? 21.237 -12.661 -29.787 1.00 93.44 462 TYR A CA 1
ATOM 3439 C C . TYR A 1 462 ? 21.165 -14.142 -29.449 1.00 93.44 462 TYR A C 1
ATOM 3441 O O . TYR A 1 462 ? 20.369 -14.915 -29.979 1.00 93.44 462 TYR A O 1
ATOM 3449 N N . SER A 1 463 ? 22.017 -14.530 -28.510 1.00 94.00 463 SER A N 1
ATOM 3450 C CA . SER A 1 463 ? 22.016 -15.858 -27.911 1.00 94.00 463 SER A CA 1
ATOM 3451 C C . SER A 1 463 ? 22.385 -15.777 -26.440 1.00 94.00 463 SER A C 1
ATOM 3453 O O . SER A 1 463 ? 23.217 -14.955 -26.053 1.00 94.00 463 SER A O 1
ATOM 3455 N N . PHE A 1 464 ? 21.824 -16.671 -25.634 1.00 93.88 464 PHE A N 1
ATOM 3456 C CA . PHE A 1 464 ? 22.256 -16.851 -24.256 1.00 93.88 464 PHE A CA 1
ATOM 3457 C C . PHE A 1 464 ? 23.519 -17.714 -24.186 1.00 93.88 464 PHE A C 1
ATOM 3459 O O . PHE A 1 464 ? 23.722 -18.631 -24.984 1.00 93.88 464 PHE A O 1
ATOM 3466 N N . GLN A 1 465 ? 24.368 -17.422 -23.208 1.00 92.25 465 GLN A N 1
ATOM 3467 C CA . GLN A 1 465 ? 25.552 -18.204 -22.879 1.00 92.25 465 GLN A CA 1
ATOM 3468 C C . GLN A 1 465 ? 25.693 -18.341 -21.362 1.00 92.25 465 GLN A C 1
ATOM 3470 O O . GLN A 1 465 ? 25.116 -17.567 -20.595 1.00 92.25 465 GLN A O 1
ATOM 3475 N N . ASP A 1 466 ? 26.518 -19.292 -20.932 1.00 87.94 466 ASP A N 1
ATOM 3476 C CA . ASP A 1 466 ? 26.870 -19.419 -19.523 1.00 87.94 466 ASP A CA 1
ATOM 3477 C C . ASP A 1 466 ? 27.528 -18.132 -19.006 1.00 87.94 466 ASP A C 1
ATOM 3479 O O . ASP A 1 466 ? 28.317 -17.474 -19.697 1.00 87.94 466 ASP A O 1
ATOM 3483 N N . PHE A 1 467 ? 27.200 -17.783 -17.764 1.00 89.50 467 PHE A N 1
ATOM 3484 C CA . PHE A 1 467 ? 27.816 -16.661 -17.073 1.00 89.50 467 PHE A CA 1
ATOM 3485 C C . PHE A 1 467 ? 29.319 -16.859 -16.935 1.00 89.50 467 PHE A C 1
ATOM 3487 O O . PHE A 1 467 ? 29.783 -17.965 -16.658 1.00 89.50 467 PHE A O 1
ATOM 3494 N N . ILE A 1 468 ? 30.069 -15.770 -17.085 1.00 86.62 468 ILE A N 1
ATOM 3495 C CA . ILE A 1 468 ? 31.516 -15.753 -16.899 1.00 86.62 468 ILE A CA 1
ATOM 3496 C C . ILE A 1 468 ? 31.792 -15.216 -15.488 1.00 86.62 468 ILE A C 1
ATOM 3498 O O . ILE A 1 468 ? 31.654 -14.012 -15.271 1.00 86.62 468 ILE A O 1
ATOM 3502 N N . PRO A 1 469 ? 32.177 -16.067 -14.516 1.00 80.00 469 PRO A N 1
ATOM 3503 C CA . PRO A 1 469 ? 32.455 -15.614 -13.160 1.00 80.00 469 PRO A CA 1
ATOM 3504 C C . PRO A 1 469 ? 33.614 -14.621 -13.115 1.00 80.00 469 PRO A C 1
ATOM 3506 O O . PRO A 1 469 ? 34.618 -14.789 -13.810 1.00 80.00 469 PRO A O 1
ATOM 3509 N N . ASN A 1 470 ? 33.509 -13.637 -12.227 1.00 78.38 470 ASN A N 1
ATOM 3510 C CA . ASN A 1 470 ? 34.595 -12.721 -11.891 1.00 78.38 470 ASN A CA 1
ATOM 3511 C C . ASN A 1 470 ? 34.871 -12.773 -10.374 1.00 78.38 470 ASN A C 1
ATOM 3513 O O . ASN A 1 470 ? 34.296 -13.588 -9.651 1.00 78.38 470 ASN A O 1
ATOM 3517 N N . GLU A 1 471 ? 35.787 -11.940 -9.874 1.00 72.00 471 GLU A N 1
ATOM 3518 C CA . GLU A 1 471 ? 36.163 -11.952 -8.449 1.00 72.00 471 GLU A CA 1
ATOM 3519 C C . GLU A 1 471 ? 35.001 -11.593 -7.505 1.00 72.00 471 GLU A C 1
ATOM 3521 O O . GLU A 1 471 ? 35.034 -11.965 -6.334 1.00 72.00 471 GLU A O 1
ATOM 3526 N N . LYS A 1 472 ? 33.977 -10.883 -7.999 1.00 76.19 472 LYS A N 1
ATOM 3527 C CA . LYS A 1 472 ? 32.857 -10.366 -7.202 1.00 76.19 472 LYS A CA 1
ATOM 3528 C C . LYS A 1 472 ? 31.594 -11.226 -7.306 1.00 76.19 472 LYS A C 1
ATOM 3530 O O . LYS A 1 472 ? 30.863 -11.334 -6.325 1.00 76.19 472 LYS A O 1
ATOM 3535 N N . TYR A 1 473 ? 31.335 -11.825 -8.467 1.00 83.69 473 TYR A N 1
ATOM 3536 C CA . TYR A 1 473 ? 30.122 -12.592 -8.740 1.00 83.69 473 TYR A CA 1
ATOM 3537 C C . TYR A 1 473 ? 30.453 -13.968 -9.322 1.00 83.69 473 TYR A C 1
ATOM 3539 O O . TYR A 1 473 ? 31.285 -14.104 -10.221 1.00 83.69 473 TYR A O 1
ATOM 3547 N N . HIS A 1 474 ? 29.772 -14.997 -8.814 1.00 83.50 474 HIS A N 1
ATOM 3548 C CA . HIS A 1 474 ? 30.020 -16.399 -9.172 1.00 83.50 474 HIS A CA 1
ATOM 3549 C C . HIS A 1 474 ? 28.861 -17.071 -9.922 1.00 83.50 474 HIS A C 1
ATOM 3551 O O . HIS A 1 474 ? 29.007 -18.207 -10.367 1.00 83.50 474 HIS A O 1
ATOM 3557 N N . SER A 1 475 ? 27.726 -16.388 -10.069 1.00 88.50 475 SER A N 1
ATOM 3558 C CA . SER A 1 475 ? 26.533 -16.879 -10.761 1.00 88.50 475 SER A CA 1
ATOM 3559 C C . SER A 1 475 ? 25.848 -15.753 -11.533 1.00 88.50 475 SER A C 1
ATOM 3561 O O . SER A 1 475 ? 25.962 -14.578 -11.175 1.00 88.50 475 SER A O 1
ATOM 3563 N N . GLY A 1 476 ? 25.139 -16.119 -12.598 1.00 92.69 476 GLY A N 1
ATOM 3564 C CA . GLY A 1 476 ? 24.497 -15.171 -13.497 1.00 92.69 476 GLY A CA 1
ATOM 3565 C C . GLY A 1 476 ? 23.992 -15.833 -14.775 1.00 92.69 476 GLY A C 1
ATOM 3566 O O . GLY A 1 476 ? 23.963 -17.064 -14.875 1.00 92.69 476 GLY A O 1
ATOM 3567 N N . ILE A 1 477 ? 23.732 -15.009 -15.788 1.00 95.06 477 ILE A N 1
ATOM 3568 C CA . ILE A 1 477 ? 23.534 -15.423 -17.183 1.00 95.06 477 ILE A CA 1
ATOM 3569 C C . ILE A 1 477 ? 24.269 -14.466 -18.130 1.00 95.06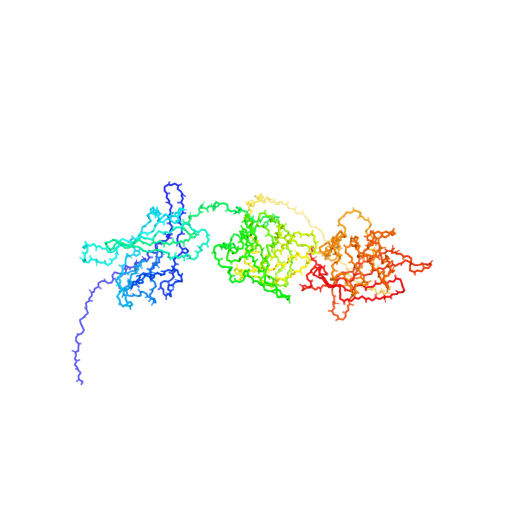 477 ILE A C 1
ATOM 3571 O O . ILE A 1 477 ? 24.411 -13.282 -17.830 1.00 95.06 477 ILE A O 1
ATOM 3575 N N . GLY A 1 478 ? 24.771 -14.969 -19.259 1.00 95.12 478 GLY A N 1
ATOM 3576 C CA . GLY A 1 478 ? 25.327 -14.140 -20.325 1.00 95.12 478 GLY A CA 1
ATOM 3577 C C . GLY A 1 478 ? 24.349 -13.991 -21.489 1.00 95.12 478 GLY A C 1
ATOM 3578 O O . GLY A 1 478 ? 23.751 -14.971 -21.927 1.00 95.12 478 GLY A O 1
ATOM 3579 N N . LEU A 1 479 ? 24.234 -12.782 -22.026 1.00 95.50 479 LEU A N 1
ATOM 3580 C CA . LEU A 1 479 ? 23.516 -12.472 -23.261 1.00 95.50 479 LEU A CA 1
ATOM 3581 C C . LEU A 1 479 ? 24.518 -11.971 -24.300 1.00 95.50 479 LEU A C 1
ATOM 3583 O O . LEU A 1 479 ? 25.327 -11.098 -24.006 1.00 95.50 479 LEU A O 1
ATOM 3587 N N . VAL A 1 480 ? 24.501 -12.524 -25.506 1.00 96.00 480 VAL A N 1
ATOM 3588 C CA . VAL A 1 480 ? 25.430 -12.150 -26.579 1.00 96.00 480 VAL A CA 1
ATOM 3589 C C . VAL A 1 480 ? 24.646 -11.555 -27.725 1.00 96.00 480 VAL A C 1
ATOM 3591 O O . VAL A 1 480 ? 23.835 -12.268 -28.295 1.00 96.00 480 VAL A O 1
ATOM 3594 N N . TYR A 1 481 ? 24.932 -10.309 -28.091 1.00 95.69 481 TYR A N 1
ATOM 3595 C CA . TYR A 1 481 ? 24.470 -9.692 -29.332 1.00 95.69 481 TYR A CA 1
ATOM 3596 C C . TYR A 1 481 ? 25.541 -9.822 -30.409 1.00 95.69 481 TYR A C 1
ATOM 3598 O O . TYR A 1 481 ? 26.697 -9.435 -30.200 1.00 95.69 481 TYR A O 1
ATOM 3606 N N . ASN A 1 482 ? 25.154 -10.339 -31.569 1.00 93.94 482 ASN A N 1
ATOM 3607 C CA . ASN A 1 482 ? 26.028 -10.511 -32.721 1.00 93.94 482 ASN A CA 1
ATOM 3608 C C . ASN A 1 482 ? 25.685 -9.511 -33.826 1.00 93.94 482 ASN A C 1
ATOM 3610 O O . ASN A 1 482 ? 24.708 -8.771 -33.744 1.00 93.94 482 ASN A O 1
ATOM 3614 N N . ASN A 1 483 ? 26.508 -9.509 -34.876 1.00 93.62 483 ASN A N 1
ATOM 3615 C CA . ASN A 1 483 ? 26.229 -8.808 -36.124 1.00 93.62 483 ASN A CA 1
ATOM 3616 C C . ASN A 1 483 ? 25.920 -7.316 -35.953 1.00 93.62 483 ASN A C 1
ATOM 3618 O O . ASN A 1 483 ? 24.985 -6.836 -36.572 1.00 93.62 483 ASN A O 1
ATOM 3622 N N . GLY A 1 484 ? 26.693 -6.589 -35.139 1.00 92.62 484 GLY A N 1
ATOM 3623 C CA . GLY A 1 484 ? 26.674 -5.123 -35.071 1.00 92.62 484 GLY A CA 1
ATOM 3624 C C . GLY A 1 484 ? 27.179 -4.449 -36.356 1.00 92.62 484 GLY A C 1
ATOM 3625 O O . GLY A 1 484 ? 27.273 -5.063 -37.418 1.00 92.62 484 GLY A O 1
ATOM 3626 N N . GLU A 1 485 ? 27.556 -3.179 -36.263 1.00 93.00 485 GLU A N 1
ATOM 3627 C CA . GLU A 1 485 ? 28.196 -2.454 -37.364 1.00 93.00 485 GLU A CA 1
ATOM 3628 C C . GLU A 1 485 ? 29.621 -2.946 -37.657 1.00 93.00 485 GLU A C 1
ATOM 3630 O O . GLU A 1 485 ? 30.252 -3.637 -36.853 1.00 93.00 485 GLU A O 1
ATOM 3635 N N . SER A 1 486 ? 30.139 -2.587 -38.838 1.00 90.62 486 SER A N 1
ATOM 3636 C CA . SER A 1 486 ? 31.497 -2.948 -39.254 1.00 90.62 486 SER A CA 1
ATOM 3637 C C . SER A 1 486 ? 32.520 -2.270 -38.350 1.00 90.62 486 SER A C 1
ATOM 3639 O O . SER A 1 486 ? 32.716 -1.062 -38.409 1.00 90.62 486 SER A O 1
ATOM 3641 N N . CYS A 1 487 ? 33.208 -3.070 -37.546 1.00 86.38 487 CYS A N 1
ATOM 3642 C CA . CYS A 1 487 ? 34.299 -2.609 -36.696 1.00 86.38 487 CYS A CA 1
ATOM 3643 C C . CYS A 1 487 ? 35.604 -2.449 -37.497 1.00 86.38 487 CYS A C 1
ATOM 3645 O O . CYS A 1 487 ? 36.415 -1.563 -37.237 1.00 86.38 487 CYS A O 1
ATOM 3647 N N . ASN A 1 488 ? 35.817 -3.310 -38.497 1.00 88.31 488 ASN A N 1
ATOM 3648 C CA . ASN A 1 488 ? 36.885 -3.201 -39.494 1.00 88.31 488 ASN A CA 1
ATOM 3649 C C . ASN A 1 488 ? 36.470 -3.916 -40.797 1.00 88.31 488 ASN A C 1
ATOM 3651 O O . ASN A 1 488 ? 35.363 -4.442 -40.881 1.00 88.31 488 ASN A O 1
ATOM 3655 N N . ASP A 1 489 ? 37.356 -3.981 -41.799 1.00 85.81 489 ASP A N 1
ATOM 3656 C CA . ASP A 1 489 ? 37.082 -4.582 -43.122 1.00 85.81 489 ASP A CA 1
ATOM 3657 C C . ASP A 1 489 ? 36.700 -6.081 -43.099 1.00 85.81 489 ASP A C 1
ATOM 3659 O O . ASP A 1 489 ? 36.392 -6.656 -44.146 1.00 85.81 489 ASP A O 1
ATOM 3663 N N . ARG A 1 490 ? 36.801 -6.765 -41.951 1.00 85.94 490 ARG A N 1
ATOM 3664 C CA . ARG A 1 490 ? 36.630 -8.223 -41.840 1.00 85.94 490 ARG A CA 1
ATOM 3665 C C . ARG A 1 490 ? 35.699 -8.678 -40.719 1.00 85.94 490 ARG A C 1
ATOM 3667 O O . ARG A 1 490 ? 35.342 -9.854 -40.715 1.00 85.94 490 ARG A O 1
ATOM 3674 N N . GLU A 1 491 ? 35.331 -7.804 -39.787 1.00 91.19 491 GLU A N 1
ATOM 3675 C CA . GLU A 1 491 ? 34.610 -8.172 -38.564 1.00 91.19 491 GLU A CA 1
ATOM 3676 C C . GLU A 1 491 ? 33.531 -7.140 -38.205 1.00 91.19 491 GLU A C 1
ATOM 3678 O O . GLU A 1 491 ? 33.706 -5.931 -38.389 1.00 91.19 491 GLU A O 1
ATOM 3683 N N . LEU A 1 492 ? 32.422 -7.638 -37.657 1.00 93.81 492 LEU A N 1
ATOM 3684 C CA . LEU A 1 492 ? 31.324 -6.841 -37.111 1.00 93.81 492 LEU A CA 1
ATOM 3685 C C . LEU A 1 492 ? 31.461 -6.742 -35.589 1.00 93.81 492 LEU A C 1
ATOM 3687 O O . LEU A 1 492 ? 32.014 -7.647 -34.955 1.00 93.81 492 LEU A O 1
ATOM 3691 N N . PHE A 1 493 ? 30.947 -5.665 -34.997 1.00 94.31 493 PHE A N 1
ATOM 3692 C CA . PHE A 1 493 ? 30.865 -5.558 -33.547 1.00 94.31 493 PHE A CA 1
ATOM 3693 C C . PHE A 1 493 ? 29.992 -6.670 -32.952 1.00 94.31 493 PHE A C 1
ATOM 3695 O O . PHE A 1 493 ? 28.985 -7.090 -33.524 1.00 94.31 493 PHE A O 1
ATOM 3702 N N . SER A 1 494 ? 30.389 -7.134 -31.772 1.00 95.38 494 SER A N 1
ATOM 3703 C CA . SER A 1 494 ? 29.600 -8.023 -30.923 1.00 95.38 494 SER A CA 1
ATOM 3704 C C . SER A 1 494 ? 29.677 -7.559 -29.475 1.00 95.38 494 SER A C 1
ATOM 3706 O O . SER A 1 494 ? 30.689 -7.003 -29.033 1.00 95.38 494 SER A O 1
ATOM 3708 N N . THR A 1 495 ? 28.616 -7.817 -28.720 1.00 95.56 495 THR A N 1
ATOM 3709 C CA . THR A 1 495 ? 28.516 -7.432 -27.314 1.00 95.56 495 THR A CA 1
ATOM 3710 C C . THR A 1 495 ? 28.151 -8.635 -26.466 1.00 95.56 495 THR A C 1
ATOM 3712 O O . THR A 1 495 ? 27.281 -9.417 -26.830 1.00 95.56 495 THR A O 1
ATOM 3715 N N . VAL A 1 496 ? 28.807 -8.776 -25.318 1.00 95.56 496 VAL A N 1
ATOM 3716 C CA . VAL A 1 496 ? 28.392 -9.684 -24.248 1.00 95.56 496 VAL A CA 1
ATOM 3717 C C . VAL A 1 496 ? 27.869 -8.852 -23.093 1.00 95.56 496 VAL A C 1
ATOM 3719 O O . VAL A 1 496 ? 28.562 -7.956 -22.622 1.00 95.56 496 VAL A O 1
ATOM 3722 N N . VAL A 1 497 ? 26.687 -9.181 -22.604 1.00 95.06 497 VAL A N 1
ATOM 3723 C CA . VAL A 1 497 ? 26.102 -8.631 -21.389 1.00 95.06 497 VAL A CA 1
ATOM 3724 C C . VAL A 1 497 ? 26.103 -9.737 -20.346 1.00 95.06 497 VAL A C 1
ATOM 3726 O O . VAL A 1 497 ? 25.321 -10.682 -20.420 1.00 95.06 497 VAL A O 1
ATOM 3729 N N . ASN A 1 498 ? 27.029 -9.655 -19.399 1.00 94.50 498 ASN A N 1
ATOM 3730 C CA . ASN A 1 498 ? 27.096 -10.555 -18.259 1.00 94.50 498 ASN A CA 1
ATOM 3731 C C . ASN A 1 498 ? 26.177 -10.014 -17.166 1.00 94.50 498 ASN A C 1
ATOM 3733 O O . ASN A 1 498 ? 26.488 -9.003 -16.541 1.00 94.50 498 ASN A O 1
ATOM 3737 N N . VAL A 1 499 ? 25.055 -10.691 -16.931 1.00 94.31 499 VAL A N 1
ATOM 3738 C CA . VAL A 1 499 ? 24.095 -10.343 -15.882 1.00 94.31 499 VAL A CA 1
ATOM 3739 C C . VAL A 1 499 ? 24.395 -11.177 -14.645 1.00 94.31 499 VAL A C 1
ATOM 3741 O O . VAL A 1 499 ? 23.977 -12.329 -14.524 1.00 94.31 499 VAL A O 1
ATOM 3744 N N . ALA A 1 500 ? 25.153 -10.593 -13.727 1.00 92.75 500 ALA A N 1
ATOM 3745 C CA . ALA A 1 500 ? 25.467 -11.173 -12.437 1.00 92.75 500 ALA A CA 1
ATOM 3746 C C . ALA A 1 500 ? 24.230 -11.228 -11.535 1.00 92.75 500 ALA A C 1
ATOM 3748 O O . ALA A 1 500 ? 23.461 -10.266 -11.452 1.00 92.75 500 ALA A O 1
ATOM 3749 N N . CYS A 1 501 ? 24.080 -12.341 -10.816 1.00 87.81 501 CYS A N 1
ATOM 3750 C CA . CYS A 1 501 ? 23.070 -12.479 -9.776 1.00 87.81 501 CYS A CA 1
ATOM 3751 C C . CYS A 1 501 ? 23.382 -11.545 -8.604 1.00 87.81 501 CYS A C 1
ATOM 3753 O O . CYS A 1 501 ? 24.352 -11.747 -7.869 1.00 87.81 501 CYS A O 1
ATOM 3755 N N . ASP A 1 502 ? 22.527 -10.544 -8.412 1.00 80.69 502 ASP A N 1
ATOM 3756 C CA . ASP A 1 502 ? 22.565 -9.663 -7.253 1.00 80.69 502 ASP A CA 1
ATOM 3757 C C . ASP A 1 502 ? 21.137 -9.355 -6.800 1.00 80.69 502 ASP A C 1
ATOM 3759 O O . ASP A 1 502 ? 20.437 -8.520 -7.373 1.00 80.69 502 ASP A O 1
ATOM 3763 N N . VAL A 1 503 ? 20.705 -10.032 -5.735 1.00 70.62 503 VAL A N 1
ATOM 3764 C CA . VAL A 1 503 ? 19.350 -9.905 -5.173 1.00 70.62 503 VAL A CA 1
ATOM 3765 C C . VAL A 1 503 ? 19.040 -8.510 -4.618 1.00 70.62 503 VAL A C 1
ATOM 3767 O O . VAL A 1 503 ? 17.897 -8.229 -4.266 1.00 70.62 503 VAL A O 1
ATOM 3770 N N . THR A 1 504 ? 20.040 -7.630 -4.512 1.00 70.31 504 THR A N 1
ATOM 3771 C CA . THR A 1 504 ? 19.866 -6.253 -4.034 1.00 70.31 504 THR A CA 1
ATOM 3772 C C . THR A 1 504 ? 19.769 -5.232 -5.165 1.00 70.31 504 THR A C 1
ATOM 3774 O O . THR A 1 504 ? 19.328 -4.111 -4.923 1.00 70.31 504 THR A O 1
ATOM 3777 N N . ALA A 1 505 ? 20.126 -5.614 -6.395 1.00 60.44 505 ALA A N 1
ATOM 3778 C CA . ALA A 1 505 ? 20.253 -4.697 -7.526 1.00 60.44 505 ALA A CA 1
ATOM 3779 C C . ALA A 1 505 ? 18.928 -4.359 -8.240 1.00 60.44 505 ALA A C 1
ATOM 3781 O O . ALA A 1 505 ? 18.934 -3.561 -9.174 1.00 60.44 505 ALA A O 1
ATOM 3782 N N . GLY A 1 506 ? 17.795 -4.937 -7.818 1.00 71.88 506 GLY A N 1
ATOM 3783 C CA . GLY A 1 506 ? 16.495 -4.700 -8.456 1.00 71.88 506 GLY A CA 1
ATOM 3784 C C . GLY A 1 506 ? 16.511 -5.088 -9.938 1.00 71.88 506 GLY A C 1
ATOM 3785 O O . GLY A 1 506 ? 17.057 -6.135 -10.288 1.00 71.88 506 GLY A O 1
ATOM 3786 N N . THR A 1 507 ? 15.947 -4.237 -10.805 1.00 65.75 507 THR A N 1
ATOM 3787 C CA . THR A 1 507 ? 15.910 -4.471 -12.262 1.00 65.75 507 THR A CA 1
ATOM 3788 C C . THR A 1 507 ? 17.295 -4.441 -12.904 1.00 65.75 507 THR A C 1
ATOM 3790 O O . THR A 1 507 ? 17.561 -5.201 -13.835 1.00 65.75 507 THR A O 1
ATOM 3793 N N . GLY A 1 508 ? 18.213 -3.670 -12.326 1.00 71.69 508 GLY A N 1
ATOM 3794 C CA . GLY A 1 508 ? 19.649 -3.858 -12.451 1.00 71.69 508 GLY A CA 1
ATOM 3795 C C . GLY A 1 508 ? 20.448 -2.601 -12.782 1.00 71.69 508 GLY A C 1
ATOM 3796 O O . GLY A 1 508 ? 19.907 -1.527 -13.046 1.00 71.69 508 GLY A O 1
ATOM 3797 N N . GLU A 1 509 ? 21.768 -2.750 -12.701 1.00 78.12 509 GLU A N 1
ATOM 3798 C CA . GLU A 1 509 ? 22.752 -1.673 -12.783 1.00 78.12 509 GLU A CA 1
ATOM 3799 C C . GLU A 1 509 ? 23.990 -2.132 -13.565 1.00 78.12 509 GLU A C 1
ATOM 3801 O O . GLU A 1 509 ? 24.661 -3.104 -13.199 1.00 78.12 509 GLU A O 1
ATOM 3806 N N . LEU A 1 510 ? 24.318 -1.391 -14.622 1.00 83.44 510 LEU A N 1
ATOM 3807 C CA . LEU A 1 510 ? 25.554 -1.499 -15.379 1.00 83.44 510 LEU A CA 1
ATOM 3808 C C . LEU A 1 510 ? 26.675 -0.872 -14.555 1.00 83.44 510 LEU A C 1
ATOM 3810 O O . LEU A 1 510 ? 26.726 0.344 -14.383 1.00 83.44 510 LEU A O 1
ATOM 3814 N N . TYR A 1 511 ? 27.584 -1.699 -14.049 1.00 81.62 511 TYR A N 1
ATOM 3815 C CA . TYR A 1 511 ? 28.635 -1.226 -13.145 1.00 81.62 511 TYR A CA 1
ATOM 3816 C C . TYR A 1 511 ? 30.025 -1.246 -13.779 1.00 81.62 511 TYR A C 1
ATOM 3818 O O . TYR A 1 511 ? 30.952 -0.629 -13.250 1.00 81.62 511 TYR A O 1
ATOM 3826 N N . TYR A 1 512 ? 30.203 -1.963 -14.891 1.00 85.94 512 TYR A N 1
ATOM 3827 C CA . TYR A 1 512 ? 31.489 -2.033 -15.573 1.00 85.94 512 TYR A CA 1
ATOM 3828 C C . TYR A 1 512 ? 31.326 -2.348 -17.060 1.00 85.94 512 TYR A C 1
ATOM 3830 O O . TYR A 1 512 ? 30.466 -3.132 -17.448 1.00 85.94 512 TYR A O 1
ATOM 3838 N N . VAL A 1 513 ? 32.167 -1.738 -17.893 1.00 88.19 513 VAL A N 1
ATOM 3839 C CA . VAL A 1 513 ? 32.242 -2.010 -19.333 1.00 88.19 513 VAL A CA 1
ATOM 3840 C C . VAL A 1 513 ? 33.709 -2.068 -19.727 1.00 88.19 513 VAL A C 1
ATOM 3842 O O . VAL A 1 513 ? 34.501 -1.223 -19.306 1.00 88.19 513 VAL A O 1
ATOM 3845 N N . TYR A 1 514 ? 34.080 -3.059 -20.532 1.00 89.88 514 TYR A N 1
ATOM 3846 C CA . TYR A 1 514 ? 35.427 -3.171 -21.077 1.00 89.88 514 TYR A CA 1
ATOM 3847 C C . TYR A 1 514 ? 35.425 -3.790 -22.474 1.00 89.88 514 TYR A C 1
ATOM 3849 O O . TYR A 1 514 ? 34.532 -4.544 -22.859 1.00 89.88 514 TYR A O 1
ATOM 3857 N N . GLN A 1 515 ? 36.464 -3.475 -23.240 1.00 90.81 515 GLN A N 1
ATOM 3858 C CA . GLN A 1 515 ? 36.681 -4.036 -24.565 1.00 90.81 515 GLN A CA 1
ATOM 3859 C C . GLN A 1 515 ? 37.476 -5.344 -24.441 1.00 90.81 515 GLN A C 1
ATOM 3861 O O . GLN A 1 515 ? 38.629 -5.337 -24.011 1.00 90.81 515 GLN A O 1
ATOM 3866 N N . ALA A 1 516 ? 36.870 -6.477 -24.801 1.00 88.12 516 ALA A N 1
ATOM 3867 C CA . ALA A 1 516 ? 37.517 -7.792 -24.741 1.00 88.12 516 ALA A CA 1
ATOM 3868 C C . ALA A 1 516 ? 38.407 -8.073 -25.963 1.00 88.12 516 ALA A C 1
ATOM 3870 O O . ALA A 1 516 ? 39.389 -8.808 -25.872 1.00 88.12 516 ALA A O 1
ATOM 3871 N N . SER A 1 517 ? 38.066 -7.498 -27.117 1.00 90.75 517 SER A N 1
ATOM 3872 C CA . SER A 1 517 ? 38.890 -7.492 -28.331 1.00 90.75 517 SER A CA 1
ATOM 3873 C C . SER A 1 517 ? 38.493 -6.304 -29.204 1.00 90.75 517 SER A C 1
ATOM 3875 O O . SER A 1 517 ? 37.489 -5.657 -28.917 1.00 90.75 517 SER A O 1
ATOM 3877 N N . THR A 1 518 ? 39.219 -6.044 -30.293 1.00 88.31 518 THR A N 1
ATOM 3878 C CA . THR A 1 518 ? 38.968 -4.900 -31.186 1.00 88.31 518 THR A CA 1
ATOM 3879 C C . THR A 1 518 ? 37.488 -4.726 -31.550 1.00 88.31 518 THR A C 1
ATOM 3881 O O . THR A 1 518 ? 36.994 -3.607 -31.504 1.00 88.31 518 THR A O 1
ATOM 3884 N N . CYS A 1 519 ? 36.762 -5.820 -31.799 1.00 92.81 519 CYS A N 1
ATOM 3885 C CA . CYS A 1 519 ? 35.353 -5.788 -32.206 1.00 92.81 519 CYS A CA 1
ATOM 3886 C C . CYS A 1 519 ? 34.400 -6.444 -31.197 1.00 92.81 519 CYS A C 1
ATOM 3888 O O . CYS A 1 519 ? 33.290 -6.836 -31.556 1.00 92.81 519 CYS A O 1
ATOM 3890 N N . ARG A 1 520 ? 34.821 -6.601 -29.934 1.00 93.75 520 ARG A N 1
ATOM 3891 C CA . ARG A 1 520 ? 33.990 -7.230 -28.898 1.00 93.75 520 ARG A CA 1
ATOM 3892 C C . ARG A 1 520 ? 33.995 -6.449 -27.597 1.00 93.75 520 ARG A C 1
ATOM 3894 O O . ARG A 1 520 ? 35.051 -6.289 -26.982 1.00 93.75 520 ARG A O 1
ATOM 3901 N N . TRP A 1 521 ? 32.806 -6.072 -27.148 1.00 93.44 521 TRP A N 1
ATOM 3902 C CA . TRP A 1 521 ? 32.577 -5.388 -25.879 1.00 93.44 521 TRP A CA 1
ATOM 3903 C C . TRP A 1 521 ? 31.934 -6.311 -24.852 1.00 93.44 521 TRP A C 1
ATOM 3905 O O . TRP A 1 521 ? 31.196 -7.234 -25.201 1.00 93.44 521 TRP A O 1
ATOM 3915 N N . VAL A 1 522 ? 32.242 -6.071 -23.581 1.00 93.31 522 VAL A N 1
ATOM 3916 C CA . VAL A 1 522 ? 31.650 -6.780 -22.450 1.00 93.31 522 VAL A CA 1
ATOM 3917 C C . VAL A 1 522 ? 31.085 -5.764 -21.470 1.00 93.31 522 VAL A C 1
ATOM 3919 O O . VAL A 1 522 ? 31.786 -4.855 -21.026 1.00 93.31 522 VAL A O 1
ATOM 3922 N N . TYR A 1 523 ? 29.813 -5.947 -21.149 1.00 92.69 523 TYR A N 1
ATOM 3923 C CA . TYR A 1 523 ? 29.026 -5.166 -20.212 1.00 92.69 523 TYR A CA 1
ATOM 3924 C C . TYR A 1 523 ? 28.773 -6.053 -19.000 1.00 92.69 523 TYR A C 1
ATOM 3926 O O . TYR A 1 523 ? 28.233 -7.149 -19.129 1.00 92.69 523 TYR A O 1
ATOM 3934 N N . GLU A 1 524 ? 29.175 -5.594 -17.826 1.00 91.69 524 GLU A N 1
ATOM 3935 C CA . GLU A 1 524 ? 28.927 -6.279 -16.566 1.00 91.69 524 GLU A CA 1
ATOM 3936 C C . GLU A 1 524 ? 27.779 -5.574 -15.850 1.00 91.69 524 GLU A C 1
ATOM 3938 O O . GLU A 1 524 ? 27.875 -4.417 -15.420 1.00 91.69 524 GLU A O 1
ATOM 3943 N N . PHE A 1 525 ? 26.677 -6.298 -15.745 1.00 90.62 525 PHE A N 1
ATOM 3944 C CA . PHE A 1 525 ? 25.418 -5.841 -15.200 1.00 90.62 525 PHE A CA 1
ATOM 3945 C C . PHE A 1 525 ? 25.121 -6.646 -13.941 1.00 90.62 525 PHE A C 1
ATOM 3947 O O . PHE A 1 525 ? 25.332 -7.854 -13.920 1.00 90.62 525 PHE A O 1
ATOM 3954 N N . LYS A 1 526 ? 24.635 -6.015 -12.878 1.00 85.94 526 LYS A N 1
ATOM 3955 C CA . LYS A 1 526 ? 24.115 -6.734 -11.706 1.00 85.94 526 LYS A CA 1
ATOM 3956 C C . LYS A 1 526 ? 22.605 -6.567 -11.676 1.00 85.94 526 LYS A C 1
ATOM 3958 O O . LYS A 1 526 ? 22.113 -5.458 -11.850 1.00 85.94 526 LYS A O 1
ATOM 3963 N N . SER A 1 527 ? 21.870 -7.655 -11.504 1.00 84.50 527 SER A N 1
ATOM 3964 C CA . SER A 1 527 ? 20.407 -7.641 -11.495 1.00 84.50 527 SER A CA 1
ATOM 3965 C C . SER A 1 527 ? 19.885 -8.840 -10.722 1.00 84.50 527 SER A C 1
ATOM 3967 O O . SER A 1 527 ? 20.534 -9.893 -10.677 1.00 84.50 527 SER A O 1
ATOM 3969 N N . ILE A 1 528 ? 18.682 -8.719 -10.166 1.00 74.88 528 ILE A N 1
ATOM 3970 C CA . ILE A 1 528 ? 18.017 -9.880 -9.582 1.00 74.88 528 ILE A CA 1
ATOM 3971 C C . ILE A 1 528 ? 17.689 -10.938 -10.638 1.00 74.88 528 ILE A C 1
ATOM 3973 O O . ILE A 1 528 ? 17.766 -12.135 -10.365 1.00 74.88 528 ILE A O 1
ATOM 3977 N N . TYR A 1 529 ? 17.428 -10.517 -11.876 1.00 85.50 529 TYR A N 1
ATOM 3978 C CA . TYR A 1 529 ? 17.121 -11.430 -12.975 1.00 85.50 529 TYR A CA 1
ATOM 3979 C C . TYR A 1 529 ? 18.341 -12.234 -13.440 1.00 85.50 529 TYR A C 1
ATOM 3981 O O . TYR A 1 529 ? 18.184 -13.244 -14.119 1.00 85.50 529 TYR A O 1
ATOM 3989 N N . GLY A 1 530 ? 19.554 -11.865 -13.007 1.00 90.06 530 GLY A N 1
ATOM 3990 C CA . GLY A 1 530 ? 20.748 -12.696 -13.175 1.00 90.06 530 GLY A CA 1
ATOM 3991 C C . GLY A 1 530 ? 20.722 -13.978 -12.334 1.00 90.06 530 GLY A C 1
ATOM 3992 O O . GLY A 1 530 ? 21.430 -14.934 -12.643 1.00 90.06 530 GLY A O 1
ATOM 3993 N N . CYS A 1 531 ? 19.904 -14.041 -11.279 1.00 84.88 531 CYS A N 1
ATOM 3994 C CA . CYS A 1 531 ? 19.889 -15.178 -10.357 1.00 84.88 531 CYS A CA 1
ATOM 3995 C C . CYS A 1 531 ? 19.259 -16.446 -10.935 1.00 84.88 531 CYS A C 1
ATOM 3997 O O . CYS A 1 531 ? 19.663 -17.545 -10.551 1.00 84.88 531 CYS A O 1
ATOM 3999 N N . GLY A 1 532 ? 18.334 -16.294 -11.883 1.00 79.31 532 GLY A N 1
ATOM 4000 C CA . GLY A 1 532 ? 17.546 -17.398 -12.417 1.00 79.31 532 GLY A CA 1
ATOM 4001 C C . GLY A 1 532 ? 16.640 -18.052 -11.363 1.00 79.31 532 GLY A C 1
ATOM 4002 O O . GLY A 1 532 ? 16.788 -17.854 -10.157 1.00 79.31 532 GLY A O 1
ATOM 4003 N N . VAL A 1 533 ? 15.678 -18.844 -11.820 1.00 71.62 533 VAL A N 1
ATOM 4004 C CA . VAL A 1 533 ? 14.687 -19.545 -10.994 1.00 71.62 533 VAL A CA 1
ATOM 4005 C C . VAL A 1 533 ? 14.716 -21.026 -11.354 1.00 71.62 533 VAL A C 1
ATOM 4007 O O . VAL A 1 533 ? 14.819 -21.372 -12.524 1.00 71.62 533 VAL A O 1
ATOM 4010 N N . GLN A 1 534 ? 14.670 -21.917 -10.365 1.00 77.06 534 GLN A N 1
ATOM 4011 C CA . GLN A 1 534 ? 14.529 -23.355 -10.623 1.00 77.06 534 GLN A CA 1
ATOM 4012 C C . GLN A 1 534 ? 13.078 -23.674 -10.984 1.00 77.06 534 GLN A C 1
ATOM 4014 O O . GLN A 1 534 ? 12.181 -23.272 -10.240 1.00 77.06 534 GLN A O 1
ATOM 4019 N N . ILE A 1 535 ? 12.868 -24.406 -12.078 1.00 61.88 535 ILE A N 1
ATOM 4020 C CA . ILE A 1 535 ? 11.544 -24.842 -12.548 1.00 61.88 535 ILE A CA 1
ATOM 4021 C C . ILE A 1 535 ? 11.419 -26.360 -12.654 1.00 61.88 535 ILE A C 1
ATOM 4023 O O . ILE A 1 535 ? 12.439 -27.040 -12.915 1.00 61.88 535 ILE A O 1
#

InterPro domains:
  IPR000479 Cation-independent mannose-6-phosphate receptor repeat [PF00878] (26-130)
  IPR000479 Cation-independent mannose-6-phosphate receptor repeat [PF00878] (136-289)
  IPR009011 Mannose-6-phosphate receptor binding domain superfamily [G3DSA:2.70.130.10] (25-177)
  IPR009011 Mannose-6-phosphate receptor binding domain superfamily [G3DSA:2.70.130.10] (182-336)
  IPR009011 Mannose-6-phosphate receptor binding domain superfamily [G3DSA:2.70.130.10] (381-535)
  IPR009011 Mannose-6-phosphate receptor binding domain superfamily [SSF50911] (24-174)
  IPR009011 Mannose-6-phosphate receptor binding domain superfamily [SSF50911] (184-333)
  IPR009011 Mannose-6-phosphate receptor binding domain superfamily [SSF50911] (382-531)
  IPR044865 MRH domain [PS51914] (25-176)
  IPR044865 MRH domain [PS51914] (185-334)
  IPR044865 MRH domain [PS51914] (385-533)

Radius of gyration: 35.23 Å; chains: 1; bounding box: 75×88×123 Å

Sequence (535 aa):
MEQHDKFFVCFGAVALLLHSVAAFDTCSYTNAQGETWDLSSLAYNPTEESPAGYSITSSINTYYVNFCAAVSNVNASSCNTASQTGACQEVSGSFFHPLGEVQDSSFVDYVSDGMYEPGIGIQYATGEYCPTFNVTRTSTIYVACDPSTEAGELYSVSENQCAYTFYFRSVAGCGTGYIPPSTPSECVYEVGTNVFDLSALTYSPALPSPDGYSIDDSAGHTYYLNFCDEVSTSLDGCNPGDTESAVCQQSGGFFYPSGQVTNTTVVDFIPKGALTHGIGLEYTDGQYCPNYGENRTTTVYVGCDPTSVGELVSASSFLCRYTLYFKSKYGCPNLSPSSSPSSIPSPSPSPSRTPSSSPIPSPSPSTSLSPSPSPSQASGSGTGNACEYINNNGTLWNLSYAAYDPSGVIPSTYNLNSYYYVNFCEEIGLPTGYDCNSVQPSGACLVENAYESYSAGNCNDYSFQDFIPNEKYHSGIGLVYNNGESCNDRELFSTVVNVACDVTAGTGELYYVYQASTCRWVYEFKSIYGCGVQI

pLDDT: mean 79.28, std 19.93, range [28.41, 98.44]